Protein AF-A0A1C6ERC4-F1 (afdb_monomer_lite)

Structure (mmCIF, N/CA/C/O backbone):
data_AF-A0A1C6ERC4-F1
#
_entry.id   AF-A0A1C6ERC4-F1
#
loop_
_atom_site.group_PDB
_atom_site.id
_atom_site.type_symbol
_atom_site.label_atom_id
_atom_site.label_alt_id
_atom_site.label_comp_id
_atom_site.label_asym_id
_atom_site.label_entity_id
_atom_site.label_seq_id
_atom_site.pdbx_PDB_ins_code
_atom_site.Cartn_x
_atom_site.Cartn_y
_atom_site.Cartn_z
_atom_site.occupancy
_atom_site.B_iso_or_equiv
_atom_site.auth_seq_id
_atom_site.auth_comp_id
_atom_site.auth_asym_id
_atom_site.auth_atom_id
_atom_site.pdbx_PDB_model_num
ATOM 1 N N . MET A 1 1 ? 12.318 3.180 14.195 1.00 40.53 1 MET A N 1
ATOM 2 C CA . MET A 1 1 ? 12.200 2.202 13.093 1.00 40.53 1 MET A CA 1
ATOM 3 C C . MET A 1 1 ? 12.052 2.981 11.798 1.00 40.53 1 MET A C 1
ATOM 5 O O . MET A 1 1 ? 11.364 3.997 11.822 1.00 40.53 1 MET A O 1
ATOM 9 N N . ALA A 1 2 ? 12.733 2.581 10.721 1.00 49.72 2 ALA A N 1
ATOM 10 C CA . ALA A 1 2 ? 12.478 3.162 9.402 1.00 49.72 2 ALA A CA 1
ATOM 11 C C . ALA A 1 2 ? 11.010 2.897 9.024 1.00 49.72 2 ALA A C 1
ATOM 13 O O . ALA A 1 2 ? 10.481 1.831 9.334 1.00 49.72 2 ALA A O 1
ATOM 14 N N . LEU A 1 3 ? 10.330 3.888 8.450 1.00 65.62 3 LEU A N 1
ATOM 15 C CA . LEU A 1 3 ? 8.919 3.767 8.087 1.00 65.62 3 LEU A CA 1
ATOM 16 C C . LEU A 1 3 ? 8.793 2.867 6.856 1.00 65.62 3 LEU A C 1
ATOM 18 O O . LEU A 1 3 ? 9.150 3.284 5.756 1.00 65.62 3 LEU A O 1
ATOM 22 N N . SER A 1 4 ? 8.265 1.659 7.052 1.00 82.62 4 SER A N 1
ATOM 23 C CA . SER A 1 4 ? 7.979 0.719 5.971 1.00 82.62 4 SER A CA 1
ATOM 24 C C . SER A 1 4 ? 6.956 1.301 5.005 1.00 82.62 4 SER A C 1
ATOM 26 O O . SER A 1 4 ? 5.826 1.602 5.397 1.00 82.62 4 SER A O 1
ATOM 28 N N . GLN A 1 5 ? 7.353 1.473 3.745 1.00 87.50 5 GLN A N 1
ATOM 29 C CA . GLN A 1 5 ? 6.527 2.100 2.717 1.00 87.50 5 GLN A CA 1
ATOM 30 C C . GLN A 1 5 ? 6.757 1.466 1.345 1.00 87.50 5 GLN A C 1
ATOM 32 O O . GLN A 1 5 ? 7.893 1.252 0.926 1.00 87.50 5 GLN A O 1
ATOM 37 N N . ILE A 1 6 ? 5.662 1.224 0.618 1.00 91.62 6 ILE A N 1
ATOM 38 C CA . ILE A 1 6 ? 5.697 0.818 -0.789 1.00 91.62 6 ILE A CA 1
ATOM 39 C C . ILE A 1 6 ? 5.132 1.920 -1.680 1.00 91.62 6 ILE A C 1
ATOM 41 O O . ILE A 1 6 ? 4.037 2.443 -1.449 1.00 91.62 6 ILE A O 1
ATOM 45 N N . ILE A 1 7 ? 5.840 2.228 -2.764 1.00 90.94 7 ILE A N 1
ATOM 46 C CA . ILE A 1 7 ? 5.325 3.096 -3.821 1.00 90.94 7 ILE A CA 1
ATOM 47 C C . ILE A 1 7 ? 4.919 2.243 -5.012 1.00 90.94 7 ILE A C 1
ATOM 49 O O . ILE A 1 7 ? 5.745 1.588 -5.639 1.00 90.94 7 ILE A O 1
ATOM 53 N N . VAL A 1 8 ? 3.626 2.298 -5.344 1.00 89.19 8 VAL A N 1
ATOM 54 C CA . VAL A 1 8 ? 3.080 1.728 -6.582 1.00 89.19 8 VAL A CA 1
ATOM 55 C C . VAL A 1 8 ? 2.473 2.831 -7.424 1.00 89.19 8 VAL A C 1
ATOM 57 O O . VAL A 1 8 ? 1.472 3.452 -7.039 1.00 89.19 8 VAL A O 1
ATOM 60 N N . THR A 1 9 ? 3.076 3.045 -8.589 1.00 88.94 9 THR A N 1
ATOM 61 C CA . THR A 1 9 ? 2.581 3.960 -9.622 1.00 88.94 9 THR A CA 1
ATOM 62 C C . THR A 1 9 ? 2.183 3.161 -10.848 1.00 88.94 9 THR A C 1
ATOM 64 O O . THR A 1 9 ? 2.682 2.061 -11.074 1.00 88.94 9 THR A O 1
ATOM 67 N N . SER A 1 10 ? 1.207 3.644 -11.609 1.00 87.50 10 SER A N 1
ATOM 68 C CA . SER A 1 10 ? 0.725 2.935 -12.794 1.00 87.50 10 SER A CA 1
ATOM 69 C C . SER A 1 10 ? 0.379 3.934 -13.877 1.00 87.50 10 SER A C 1
ATOM 71 O O . SER A 1 10 ? -0.290 4.934 -13.614 1.00 87.50 10 SER A O 1
ATOM 73 N N . ARG A 1 11 ? 0.837 3.660 -15.095 1.00 85.25 11 ARG A N 1
ATOM 74 C CA . ARG A 1 11 ? 0.620 4.516 -16.258 1.00 85.25 11 ARG A CA 1
ATOM 75 C C . ARG A 1 11 ? 0.100 3.703 -17.429 1.00 85.25 11 ARG A C 1
ATOM 77 O O . ARG A 1 11 ? 0.479 2.550 -17.629 1.00 85.25 11 ARG A O 1
ATOM 84 N N . TYR A 1 12 ? -0.732 4.353 -18.225 1.00 82.50 12 TYR A N 1
ATOM 85 C CA . TYR A 1 12 ? -1.156 3.834 -19.512 1.00 82.50 12 TYR A CA 1
ATOM 86 C C . TYR A 1 12 ? -0.115 4.194 -20.575 1.00 82.50 12 TYR A C 1
ATOM 88 O O . TYR A 1 12 ? 0.100 5.380 -20.847 1.00 82.50 12 TYR A O 1
ATOM 96 N N . LEU A 1 13 ? 0.503 3.192 -21.203 1.00 72.00 13 LEU A N 1
ATOM 97 C CA . LEU A 1 13 ? 1.429 3.422 -22.307 1.00 72.00 13 LEU A CA 1
ATOM 98 C C . LEU A 1 13 ? 0.615 3.764 -23.555 1.00 72.00 13 LEU A C 1
ATOM 100 O O . LEU A 1 13 ? 0.039 2.881 -24.183 1.00 72.00 13 LEU A O 1
ATOM 104 N N . LYS A 1 14 ? 0.545 5.037 -23.954 1.00 64.94 14 LYS A N 1
ATOM 105 C CA . LYS A 1 14 ? -0.172 5.431 -25.182 1.00 64.94 14 LYS A CA 1
ATOM 106 C C . LYS A 1 14 ? 0.508 4.838 -26.421 1.00 64.94 14 LYS A C 1
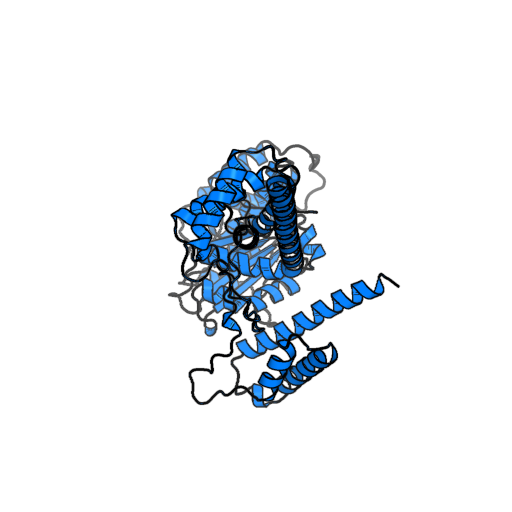ATOM 108 O O . LYS A 1 14 ? 1.734 4.799 -26.497 1.00 64.94 14 LYS A O 1
ATOM 113 N N . SER A 1 15 ? -0.275 4.403 -27.410 1.00 56.56 15 SER A N 1
ATOM 114 C CA . SER A 1 15 ? 0.251 4.126 -28.751 1.00 56.56 15 SER A CA 1
ATOM 115 C C . SER A 1 15 ? 0.823 5.434 -29.314 1.00 56.56 15 SER A C 1
ATOM 117 O O . SER A 1 15 ? 0.194 6.489 -29.195 1.00 56.56 15 SER A O 1
ATOM 119 N N . GLY A 1 16 ? 2.055 5.404 -29.823 1.00 51.78 16 GLY A N 1
ATOM 120 C CA . GLY A 1 16 ? 2.849 6.612 -30.059 1.00 51.78 16 GLY A CA 1
ATOM 121 C C . GLY A 1 16 ? 2.166 7.640 -30.972 1.00 51.78 16 GLY A C 1
ATOM 122 O O . GLY A 1 16 ? 1.783 7.319 -32.087 1.00 51.78 16 GLY A O 1
ATOM 123 N N . ASN A 1 17 ? 2.088 8.900 -30.525 1.00 45.19 17 ASN A N 1
ATOM 124 C CA . ASN A 1 17 ? 1.765 10.052 -31.376 1.00 45.19 17 ASN A CA 1
ATOM 125 C C . ASN A 1 17 ? 2.976 11.002 -31.473 1.00 45.19 17 ASN A C 1
ATOM 127 O O . ASN A 1 17 ? 3.670 11.274 -30.485 1.00 45.19 17 ASN A O 1
ATOM 131 N N . GLN A 1 18 ? 3.214 11.539 -32.676 1.00 46.94 18 GLN A N 1
ATOM 132 C CA . GLN A 1 18 ? 4.361 12.385 -33.065 1.00 46.94 18 GLN A CA 1
ATOM 133 C C . GLN A 1 18 ? 4.419 13.789 -32.408 1.00 46.94 18 GLN A C 1
ATOM 135 O O . GLN A 1 18 ? 5.351 14.548 -32.672 1.00 46.94 18 GLN A O 1
ATOM 140 N N . LYS A 1 19 ? 3.459 14.164 -31.552 1.00 44.25 19 LYS A N 1
ATOM 141 C CA . LYS A 1 19 ? 3.181 15.567 -31.175 1.00 44.25 19 LYS A CA 1
ATOM 142 C C . LYS A 1 19 ? 4.082 16.230 -30.104 1.00 44.25 19 LYS A C 1
ATOM 144 O O . LYS A 1 19 ? 3.753 17.329 -29.680 1.00 44.25 19 LYS A O 1
ATOM 149 N N . SER A 1 20 ? 5.228 15.670 -29.695 1.00 46.47 20 SER A N 1
ATOM 150 C CA . SER A 1 20 ? 6.146 16.371 -28.755 1.00 46.47 20 SER A CA 1
ATOM 151 C C . SER A 1 20 ? 7.647 16.263 -29.077 1.00 46.47 20 SER A C 1
ATOM 153 O O . SER A 1 20 ? 8.486 16.195 -28.181 1.00 46.47 20 SER A O 1
ATOM 155 N N . LYS A 1 21 ? 8.021 16.301 -30.365 1.00 45.28 21 LYS A N 1
ATOM 156 C CA . LYS A 1 21 ? 9.417 16.156 -30.843 1.00 45.28 21 LYS A CA 1
ATOM 157 C C . LYS A 1 21 ? 10.467 17.041 -30.139 1.00 45.28 21 LYS A C 1
ATOM 159 O O . LYS A 1 21 ? 11.572 16.562 -29.903 1.00 45.28 21 LYS A O 1
ATOM 164 N N . ASN A 1 22 ? 10.149 18.290 -29.788 1.00 43.81 22 ASN A N 1
ATOM 165 C CA . ASN A 1 22 ? 11.161 19.230 -29.278 1.00 43.81 22 ASN A CA 1
ATOM 166 C C . ASN A 1 22 ? 11.486 19.047 -27.782 1.00 43.81 22 ASN A C 1
ATOM 168 O O . ASN A 1 22 ? 12.661 19.088 -27.432 1.00 43.81 22 ASN A O 1
ATOM 172 N N . LYS A 1 23 ? 10.498 18.745 -26.920 1.00 47.44 23 LYS A N 1
ATOM 173 C CA . LYS A 1 23 ? 10.743 18.408 -25.498 1.00 47.44 23 LYS A CA 1
ATOM 174 C C . LYS A 1 23 ? 11.455 17.057 -25.338 1.00 47.44 23 LYS A C 1
ATOM 176 O O . LYS A 1 23 ? 12.375 16.932 -24.537 1.00 47.44 23 LYS A O 1
ATOM 181 N N . ARG A 1 24 ? 11.101 16.069 -26.175 1.00 52.50 24 ARG A N 1
ATOM 182 C CA . ARG A 1 24 ? 11.734 14.735 -26.194 1.00 52.50 24 ARG A CA 1
ATOM 183 C C . ARG A 1 24 ? 13.248 14.805 -26.415 1.00 52.50 24 ARG A C 1
ATOM 185 O O . ARG A 1 24 ? 13.990 14.105 -25.742 1.00 52.50 24 ARG A O 1
ATOM 192 N N . ARG A 1 25 ? 13.724 15.699 -27.292 1.00 48.50 25 ARG A N 1
ATOM 193 C CA . ARG A 1 25 ? 15.148 15.796 -27.660 1.00 48.50 25 ARG A CA 1
ATOM 194 C C . ARG A 1 25 ? 16.067 16.145 -26.483 1.00 48.50 25 ARG A C 1
ATOM 196 O O . ARG A 1 25 ? 17.196 15.663 -26.461 1.00 48.50 25 ARG A O 1
ATOM 203 N N . ASN A 1 26 ? 15.608 16.947 -25.521 1.00 51.34 26 ASN A N 1
ATOM 204 C CA . ASN A 1 26 ? 16.422 17.343 -24.366 1.00 51.34 26 ASN A CA 1
ATOM 205 C C . ASN A 1 26 ? 16.547 16.203 -23.344 1.00 51.34 26 ASN A C 1
ATOM 207 O O . ASN A 1 26 ? 17.654 15.902 -22.905 1.00 51.34 26 ASN A O 1
ATOM 211 N N . TYR A 1 27 ? 15.454 15.493 -23.053 1.00 53.28 27 TYR A N 1
ATOM 212 C CA . TYR A 1 27 ? 15.489 14.329 -22.163 1.00 53.28 27 TYR A CA 1
ATOM 213 C C . TYR A 1 27 ? 16.206 13.130 -22.798 1.00 53.28 27 TYR A C 1
ATOM 215 O O . TYR A 1 27 ? 16.989 12.469 -22.128 1.00 53.28 27 TYR A O 1
ATOM 223 N N . THR A 1 28 ? 16.038 12.890 -24.106 1.00 49.28 28 THR A N 1
ATOM 224 C CA . THR A 1 28 ? 16.801 11.856 -24.832 1.00 49.28 28 THR A CA 1
ATOM 225 C C . THR A 1 28 ? 18.305 12.142 -24.825 1.00 49.28 28 THR A C 1
ATOM 227 O O . THR A 1 28 ? 19.094 11.214 -24.679 1.00 49.28 28 THR A O 1
ATOM 230 N N . LYS A 1 29 ? 18.726 13.412 -24.930 1.00 53.25 29 LYS A N 1
ATOM 231 C CA . LYS A 1 29 ? 20.138 13.791 -24.754 1.00 53.25 29 LYS A CA 1
ATOM 232 C C . LYS A 1 29 ? 20.630 13.505 -23.335 1.00 53.25 29 LYS A C 1
ATOM 234 O O . LYS A 1 29 ? 21.731 12.993 -23.189 1.00 53.25 29 LYS A O 1
ATOM 239 N N . TYR A 1 30 ? 19.828 13.803 -22.313 1.00 52.97 30 TYR A N 1
ATOM 240 C CA . TYR A 1 30 ? 20.182 13.511 -20.923 1.00 52.97 30 TYR A CA 1
ATOM 241 C C . TYR A 1 30 ? 20.353 12.000 -20.678 1.00 52.97 30 TYR A C 1
ATOM 243 O O . TYR A 1 30 ? 21.341 11.593 -20.073 1.00 52.97 30 TYR A O 1
ATOM 251 N N . ILE A 1 31 ? 19.447 11.173 -21.220 1.00 52.25 31 ILE A N 1
ATOM 252 C CA . ILE A 1 31 ? 19.540 9.702 -21.192 1.00 52.25 31 ILE A CA 1
ATOM 253 C C . ILE A 1 31 ? 20.845 9.230 -21.849 1.00 52.25 31 ILE A C 1
ATOM 255 O O . ILE A 1 31 ? 21.635 8.551 -21.203 1.00 52.25 31 ILE A O 1
ATOM 259 N N . ALA A 1 32 ? 21.113 9.657 -23.088 1.00 42.38 32 ALA A N 1
ATOM 260 C CA . ALA A 1 32 ? 22.295 9.229 -23.839 1.00 42.38 32 ALA A CA 1
ATOM 261 C C . ALA A 1 32 ? 23.616 9.652 -23.170 1.00 42.38 32 ALA A C 1
ATOM 263 O O . ALA A 1 32 ? 24.573 8.884 -23.146 1.00 42.38 32 ALA A O 1
ATOM 264 N N . ILE A 1 33 ? 23.672 10.858 -22.590 1.00 48.66 33 ILE A N 1
ATOM 265 C CA . ILE A 1 33 ? 24.866 11.350 -21.889 1.00 48.66 33 ILE A CA 1
ATOM 266 C C . ILE A 1 33 ? 25.091 10.557 -20.594 1.00 48.66 33 ILE A C 1
ATOM 268 O O . ILE A 1 33 ? 26.224 10.177 -20.326 1.00 48.66 33 ILE A O 1
ATOM 272 N N . ARG A 1 34 ? 24.047 10.234 -19.815 1.00 52.19 34 ARG A N 1
ATOM 273 C CA . ARG A 1 34 ? 24.204 9.424 -18.591 1.00 52.19 34 ARG A CA 1
ATOM 274 C C . ARG A 1 34 ? 24.546 7.955 -18.892 1.00 52.19 34 ARG A C 1
ATOM 276 O O . ARG A 1 34 ? 25.248 7.342 -18.102 1.00 52.19 34 ARG A O 1
ATOM 283 N N . GLU A 1 35 ? 24.072 7.404 -20.013 1.00 47.16 35 GLU A N 1
ATOM 284 C CA . GLU A 1 35 ? 24.353 6.024 -20.456 1.00 47.16 35 GLU A CA 1
ATOM 285 C C . GLU A 1 35 ? 25.811 5.813 -20.897 1.00 47.16 35 GLU A C 1
ATOM 287 O O . GLU A 1 35 ? 26.367 4.745 -20.661 1.00 47.16 35 GLU A O 1
ATOM 292 N N . THR A 1 36 ? 26.436 6.815 -21.532 1.00 34.06 36 THR A N 1
ATOM 293 C CA . THR A 1 36 ? 27.816 6.706 -22.060 1.00 34.06 36 THR A CA 1
ATOM 294 C C . THR A 1 36 ? 28.896 7.250 -21.134 1.00 34.06 36 THR A C 1
ATOM 296 O O . THR A 1 36 ? 30.084 7.038 -21.374 1.00 34.06 36 THR A O 1
ATOM 299 N N . VAL A 1 37 ? 28.510 7.993 -20.100 1.00 35.62 37 VAL A N 1
ATOM 300 C CA . VAL A 1 37 ? 29.460 8.517 -19.126 1.00 35.62 37 VAL A CA 1
ATOM 301 C C . VAL A 1 37 ? 29.617 7.450 -18.047 1.00 35.62 37 VAL A C 1
ATOM 303 O O . VAL A 1 37 ? 28.886 7.441 -17.059 1.00 35.62 37 VAL A O 1
ATOM 306 N N . GLU A 1 38 ? 30.620 6.572 -18.209 1.00 34.75 38 GLU A N 1
ATOM 307 C CA . GLU A 1 38 ? 31.396 6.137 -17.041 1.00 34.75 38 GLU A CA 1
ATOM 308 C C . GLU A 1 38 ? 31.606 7.392 -16.202 1.00 34.75 38 GLU A C 1
ATOM 310 O O . GLU A 1 38 ? 32.084 8.393 -16.745 1.00 34.75 38 GLU A O 1
ATOM 315 N N . MET A 1 39 ? 31.149 7.388 -14.947 1.00 39.66 39 MET A N 1
ATOM 316 C CA . MET A 1 39 ? 31.276 8.540 -14.062 1.00 39.66 39 MET A CA 1
ATOM 317 C C . MET A 1 39 ? 32.760 8.880 -13.941 1.00 39.66 39 MET A C 1
ATOM 319 O O . MET A 1 39 ? 33.460 8.340 -13.092 1.00 39.66 39 MET A O 1
ATOM 323 N N . ARG A 1 40 ? 33.257 9.739 -14.835 1.00 35.59 40 ARG A N 1
ATOM 324 C CA . ARG A 1 40 ? 34.638 10.191 -14.819 1.00 35.59 40 ARG A CA 1
ATOM 325 C C . ARG A 1 40 ? 34.848 10.832 -13.458 1.00 35.59 40 ARG A C 1
ATOM 327 O O . ARG A 1 40 ? 34.089 11.728 -13.088 1.00 35.59 40 ARG A O 1
ATOM 334 N N . GLU A 1 41 ? 35.912 10.437 -12.769 1.00 39.97 41 GLU A N 1
ATOM 335 C CA . GLU A 1 41 ? 36.402 11.014 -11.504 1.00 39.97 41 GLU A CA 1
ATOM 336 C C . GLU A 1 41 ? 36.724 12.529 -11.587 1.00 39.97 41 GLU A C 1
ATOM 338 O O . GLU A 1 41 ? 37.307 13.108 -10.680 1.00 39.97 41 GLU A O 1
ATOM 343 N N . GLN A 1 42 ? 36.355 13.203 -12.680 1.00 38.62 42 GLN A N 1
ATOM 344 C CA . GLN A 1 42 ? 36.683 14.590 -12.993 1.00 38.62 42 GLN A CA 1
ATOM 345 C C . GLN A 1 42 ? 35.599 15.605 -12.594 1.00 38.62 42 GLN A C 1
ATOM 347 O O . GLN A 1 42 ? 35.806 16.799 -12.796 1.00 38.62 42 GLN A O 1
ATOM 352 N N . ASN A 1 43 ? 34.472 15.183 -12.006 1.00 48.31 43 ASN A N 1
ATOM 353 C CA . ASN A 1 43 ? 33.544 16.120 -11.365 1.00 48.31 43 ASN A CA 1
ATOM 354 C C . ASN A 1 43 ? 33.923 16.294 -9.889 1.00 48.31 43 ASN A C 1
ATOM 356 O O . ASN A 1 43 ? 33.560 15.487 -9.043 1.00 48.31 43 ASN A O 1
ATOM 360 N N . THR A 1 44 ? 34.614 17.392 -9.584 1.00 54.12 44 THR A N 1
ATOM 361 C CA . THR A 1 44 ? 35.029 17.857 -8.244 1.00 54.12 44 THR A CA 1
ATOM 362 C C . THR A 1 44 ? 33.876 18.292 -7.328 1.00 54.12 44 THR A C 1
ATOM 364 O O . THR A 1 44 ? 34.106 18.882 -6.273 1.00 54.12 44 THR A O 1
ATOM 367 N N . ILE A 1 45 ? 32.626 18.042 -7.719 1.00 62.97 45 ILE A N 1
ATOM 368 C CA . ILE A 1 45 ? 31.456 18.413 -6.928 1.00 62.97 45 ILE A CA 1
ATOM 369 C C . ILE A 1 45 ? 31.171 17.271 -5.956 1.00 62.97 45 ILE A C 1
ATOM 371 O O . ILE A 1 45 ? 30.766 16.187 -6.375 1.00 62.97 45 ILE A O 1
ATOM 375 N N . ASP A 1 46 ? 31.370 17.529 -4.663 1.00 75.50 46 ASP A N 1
ATOM 376 C CA . ASP A 1 46 ? 30.935 16.621 -3.601 1.00 75.50 46 ASP A CA 1
ATOM 377 C C . ASP A 1 46 ? 29.435 16.326 -3.761 1.00 75.50 46 ASP A C 1
ATOM 379 O O . ASP A 1 46 ? 28.611 17.236 -3.878 1.00 75.50 46 ASP A O 1
ATOM 383 N N . ARG A 1 47 ? 29.081 15.040 -3.786 1.00 76.62 47 ARG A N 1
ATOM 384 C CA . ARG A 1 47 ? 27.705 14.554 -3.944 1.00 76.62 47 ARG A CA 1
ATOM 385 C C . ARG A 1 47 ? 26.782 14.995 -2.814 1.00 76.62 47 ARG A C 1
ATOM 387 O O . ARG A 1 47 ? 25.577 15.113 -3.038 1.00 76.62 47 ARG A O 1
ATOM 394 N N . ASN A 1 48 ? 27.359 15.284 -1.649 1.00 80.94 48 ASN A N 1
ATOM 395 C CA . ASN A 1 48 ? 26.658 15.793 -0.478 1.00 80.94 48 ASN A CA 1
ATOM 396 C C . ASN A 1 48 ? 26.456 17.314 -0.505 1.00 80.94 48 ASN A C 1
ATOM 398 O O . ASN A 1 48 ? 25.725 17.839 0.333 1.00 80.94 48 ASN A O 1
ATOM 402 N N . ASN A 1 49 ? 27.053 18.035 -1.463 1.00 86.31 49 ASN A N 1
ATOM 403 C CA . ASN A 1 49 ? 26.758 19.454 -1.643 1.00 86.31 49 ASN A CA 1
ATOM 404 C C . ASN A 1 49 ? 25.311 19.665 -2.094 1.00 86.31 49 ASN A C 1
ATOM 406 O O . ASN A 1 49 ? 24.671 18.777 -2.661 1.00 86.31 49 ASN A O 1
ATOM 410 N N . ASN A 1 50 ? 24.826 20.892 -1.901 1.00 89.06 50 ASN A N 1
ATOM 411 C CA . ASN A 1 50 ? 23.534 21.331 -2.415 1.00 89.06 50 ASN A CA 1
ATOM 412 C C . ASN A 1 50 ? 23.429 21.113 -3.932 1.00 89.06 50 ASN A C 1
ATOM 414 O O . ASN A 1 50 ? 24.380 21.360 -4.679 1.00 89.06 50 ASN A O 1
ATOM 418 N N . ALA A 1 51 ? 22.246 20.697 -4.380 1.00 88.56 51 ALA A N 1
ATOM 419 C CA . ALA A 1 51 ? 21.927 20.486 -5.782 1.00 88.56 51 ALA A CA 1
ATOM 420 C C . ALA A 1 51 ? 22.262 21.726 -6.616 1.00 88.56 51 ALA A C 1
ATOM 422 O O . ALA A 1 51 ? 21.915 22.853 -6.256 1.00 88.56 51 ALA A O 1
ATOM 423 N N . THR A 1 52 ? 22.915 21.501 -7.754 1.00 88.31 52 THR A N 1
ATOM 424 C CA . THR A 1 52 ? 23.345 22.574 -8.657 1.00 88.31 52 THR A CA 1
ATOM 425 C C . THR A 1 52 ? 22.147 23.326 -9.242 1.00 88.31 52 THR A C 1
ATOM 427 O O . THR A 1 52 ? 21.066 22.756 -9.405 1.00 88.31 52 THR A O 1
ATOM 430 N N . GLN A 1 53 ? 22.342 24.588 -9.639 1.00 86.06 53 GLN A N 1
ATOM 431 C CA . GLN A 1 53 ? 21.289 25.391 -10.275 1.00 86.06 53 GLN A CA 1
ATOM 432 C C . GLN A 1 53 ? 20.678 24.677 -11.496 1.00 86.06 53 GLN A C 1
ATOM 434 O O . GLN A 1 53 ? 19.460 24.581 -11.609 1.00 86.06 53 GLN A O 1
ATOM 439 N N . ASN A 1 54 ? 21.514 24.068 -12.344 1.00 83.50 54 ASN A N 1
ATOM 440 C CA . ASN A 1 54 ? 21.058 23.307 -13.512 1.00 83.50 54 ASN A CA 1
ATOM 441 C C . ASN A 1 54 ? 20.171 22.107 -13.132 1.00 83.50 54 ASN A C 1
ATOM 443 O O . ASN A 1 54 ? 19.207 21.805 -13.833 1.00 83.50 54 ASN A O 1
ATOM 447 N N . GLN A 1 55 ? 20.486 21.405 -12.035 1.00 86.12 55 GLN A N 1
ATOM 448 C CA . GLN A 1 55 ? 19.646 20.309 -11.542 1.00 86.12 55 GLN A CA 1
ATOM 449 C C . GLN A 1 55 ? 18.305 20.826 -11.021 1.00 86.12 55 GLN A C 1
ATOM 451 O O . GLN A 1 55 ? 17.282 20.201 -11.283 1.00 86.12 55 GLN A O 1
ATOM 456 N N . GLN A 1 56 ? 18.294 21.957 -10.313 1.00 88.25 56 GLN A N 1
ATOM 457 C CA . GLN A 1 56 ? 17.063 22.558 -9.793 1.00 88.25 56 GLN A CA 1
ATOM 458 C C . GLN A 1 56 ? 16.146 23.051 -10.922 1.00 88.25 56 GLN A C 1
ATOM 460 O O . GLN A 1 56 ? 14.947 22.779 -10.892 1.00 88.25 56 GLN A O 1
ATOM 465 N N . GLU A 1 57 ? 16.703 23.708 -11.943 1.00 85.69 57 GLU A N 1
ATOM 466 C CA . GLU A 1 57 ? 15.965 24.134 -13.139 1.00 85.69 57 GLU A CA 1
ATOM 467 C C . GLU A 1 57 ? 15.375 22.927 -13.884 1.00 85.69 57 GLU A C 1
ATOM 469 O O . GLU A 1 57 ? 14.172 22.885 -14.146 1.00 85.69 57 GLU A O 1
ATOM 474 N N . LEU A 1 58 ? 16.185 21.888 -14.128 1.00 83.31 58 LEU A N 1
ATOM 475 C CA . LEU A 1 58 ? 15.719 20.659 -14.775 1.00 83.31 58 LEU A CA 1
ATOM 476 C C . LEU A 1 58 ? 14.640 19.938 -13.953 1.00 83.31 58 LEU A C 1
ATOM 478 O O . LEU A 1 58 ? 13.671 19.432 -14.518 1.00 83.31 58 LEU A O 1
ATOM 482 N N . LEU A 1 59 ? 14.785 19.886 -12.627 1.00 90.06 59 LEU A N 1
ATOM 483 C CA . LEU A 1 59 ? 13.774 19.313 -11.741 1.00 90.06 59 LEU A CA 1
ATOM 484 C C . LEU A 1 59 ? 12.471 20.107 -11.775 1.00 90.06 59 LEU A C 1
ATOM 486 O O . LEU A 1 59 ? 11.407 19.495 -11.795 1.00 90.06 59 LEU A O 1
ATOM 490 N N . SER A 1 60 ? 12.532 21.437 -11.813 1.00 90.31 60 SER A N 1
ATOM 491 C CA . SER A 1 60 ? 11.344 22.285 -11.942 1.00 90.31 60 SER A CA 1
ATOM 492 C C . SER A 1 60 ? 10.559 21.946 -13.215 1.00 90.31 60 SER A C 1
ATOM 494 O O . SER A 1 60 ? 9.357 21.668 -13.153 1.00 90.31 60 SER A O 1
ATOM 496 N N . ASP A 1 61 ? 11.255 21.850 -14.352 1.00 83.75 61 ASP A N 1
ATOM 497 C CA . ASP A 1 61 ? 10.657 21.469 -15.635 1.00 83.75 61 ASP A CA 1
ATOM 498 C C . ASP A 1 61 ? 10.063 20.053 -15.592 1.00 83.75 61 ASP A C 1
ATOM 500 O O . ASP A 1 61 ? 8.923 19.828 -16.006 1.00 83.75 61 ASP A O 1
ATOM 504 N N . LEU A 1 62 ? 10.816 19.089 -15.055 1.00 86.69 62 LEU A N 1
ATOM 505 C CA . LEU A 1 62 ? 10.394 17.691 -14.956 1.00 86.69 62 LEU A CA 1
ATOM 506 C C . LEU A 1 62 ? 9.193 17.498 -14.025 1.00 86.69 62 LEU A C 1
ATOM 508 O O . LEU A 1 62 ? 8.287 16.739 -14.356 1.00 86.69 62 LEU A O 1
ATOM 512 N N . LEU A 1 63 ? 9.154 18.174 -12.878 1.00 92.12 63 LEU A N 1
ATOM 513 C CA . LEU A 1 63 ? 8.041 18.091 -11.928 1.00 92.12 63 LEU A CA 1
ATOM 514 C C . LEU A 1 63 ? 6.787 18.812 -12.438 1.00 92.12 63 LEU A C 1
ATOM 516 O O . LEU A 1 63 ? 5.678 18.466 -12.022 1.00 92.12 63 LEU A O 1
ATOM 520 N N . SER A 1 64 ? 6.953 19.795 -13.326 1.00 87.25 64 SER A N 1
ATOM 521 C CA . SER A 1 64 ? 5.855 20.436 -14.053 1.00 87.25 64 SER A CA 1
ATOM 522 C C . SER A 1 64 ? 5.267 19.495 -15.109 1.00 87.25 64 SER A C 1
ATOM 524 O O . SER A 1 64 ? 4.054 19.283 -15.150 1.00 87.25 64 SER A O 1
ATOM 526 N N . ASP A 1 65 ? 6.125 18.861 -15.913 1.00 81.19 65 ASP A N 1
ATOM 527 C CA . ASP A 1 65 ? 5.700 17.935 -16.968 1.00 81.19 65 ASP A CA 1
ATOM 528 C C . ASP A 1 65 ? 5.189 16.588 -16.408 1.00 81.19 65 ASP A C 1
ATOM 530 O O . ASP A 1 65 ? 4.305 15.962 -17.003 1.00 81.19 65 ASP A O 1
ATOM 534 N N . PHE A 1 66 ? 5.696 16.154 -15.248 1.00 86.62 66 PHE A N 1
ATOM 535 C CA . PHE A 1 66 ? 5.377 14.874 -14.605 1.00 86.62 66 PHE A CA 1
ATOM 536 C C . PHE A 1 66 ? 5.010 15.046 -13.120 1.00 86.62 66 PHE A C 1
ATOM 538 O O . PHE A 1 66 ? 5.743 14.596 -12.238 1.00 86.62 66 PHE A O 1
ATOM 545 N N . PRO A 1 67 ? 3.842 15.630 -12.796 1.00 89.38 67 PRO A N 1
ATOM 546 C CA . PRO A 1 67 ? 3.468 15.943 -11.414 1.00 89.38 67 PRO A CA 1
ATOM 547 C C . PRO A 1 67 ? 3.349 14.716 -10.492 1.00 89.38 67 PRO A C 1
ATOM 549 O O . PRO A 1 67 ? 3.543 14.845 -9.284 1.00 89.38 67 PRO A O 1
ATOM 552 N N . GLU A 1 68 ? 3.089 13.518 -11.034 1.00 87.31 68 GLU A N 1
ATOM 553 C CA . GLU A 1 68 ? 3.074 12.262 -10.259 1.00 87.31 68 GLU A CA 1
ATOM 554 C C . GLU A 1 68 ? 4.441 11.919 -9.645 1.00 87.31 68 GLU A C 1
ATOM 556 O O . GLU A 1 68 ? 4.494 11.163 -8.677 1.00 87.31 68 GLU A O 1
ATOM 561 N N . ALA A 1 69 ? 5.538 12.497 -10.148 1.00 91.06 69 ALA A N 1
ATOM 562 C CA . ALA A 1 69 ? 6.872 12.327 -9.579 1.00 91.06 69 ALA A CA 1
ATOM 563 C C . ALA A 1 69 ? 6.994 12.814 -8.134 1.00 91.06 69 ALA A C 1
ATOM 565 O O . ALA A 1 69 ? 7.837 12.326 -7.388 1.00 91.06 69 ALA A O 1
ATOM 566 N N . LYS A 1 70 ? 6.096 13.704 -7.696 1.00 92.06 70 LYS A N 1
ATOM 567 C CA . LYS A 1 70 ? 6.014 14.140 -6.295 1.00 92.06 70 LYS A CA 1
ATOM 568 C C . LYS A 1 70 ? 5.631 13.018 -5.327 1.00 92.06 70 LYS A C 1
ATOM 570 O O . LYS A 1 70 ? 5.670 13.227 -4.123 1.00 92.06 70 LYS A O 1
ATOM 575 N N . ARG A 1 71 ? 5.227 11.854 -5.848 1.00 89.44 71 ARG A N 1
ATOM 576 C CA . ARG A 1 71 ? 4.879 10.663 -5.065 1.00 89.44 71 ARG A CA 1
ATOM 577 C C . ARG A 1 71 ? 6.012 9.642 -4.966 1.00 89.44 71 ARG A C 1
ATOM 579 O O . ARG A 1 71 ? 5.791 8.530 -4.499 1.00 89.44 71 ARG A O 1
ATOM 586 N N . TYR A 1 72 ? 7.179 9.947 -5.523 1.00 92.75 72 TYR A N 1
ATOM 587 C CA . TYR A 1 72 ? 8.311 9.026 -5.552 1.00 92.75 72 TYR A CA 1
ATOM 588 C C . TYR A 1 72 ? 9.108 9.141 -4.248 1.00 92.75 72 TYR A C 1
ATOM 590 O O . TYR A 1 72 ? 9.114 10.208 -3.633 1.00 92.75 72 TYR A O 1
ATOM 598 N N . LEU A 1 73 ? 9.786 8.067 -3.838 1.00 91.88 73 LEU A N 1
ATOM 599 C CA . LEU A 1 73 ? 10.649 8.097 -2.650 1.00 91.88 73 LEU A CA 1
ATOM 600 C C . LEU A 1 73 ? 11.829 9.053 -2.876 1.00 91.88 73 LEU A C 1
ATOM 602 O O . LEU A 1 73 ? 12.177 9.841 -2.006 1.00 91.88 73 LEU A O 1
ATOM 606 N N . GLU A 1 74 ? 12.338 9.096 -4.106 1.00 93.88 74 GLU A N 1
ATOM 607 C CA . GLU A 1 74 ? 13.389 10.006 -4.555 1.00 93.88 74 GLU A CA 1
ATOM 608 C C . GLU A 1 74 ? 12.988 11.485 -4.410 1.00 93.88 74 GLU A C 1
ATOM 610 O O . GLU A 1 74 ? 13.839 12.347 -4.193 1.00 93.88 74 GLU A O 1
ATOM 615 N N . TYR A 1 75 ? 11.691 11.803 -4.519 1.00 94.44 75 TYR A N 1
ATOM 616 C CA . TYR A 1 75 ? 11.208 13.170 -4.311 1.00 94.44 75 TYR A CA 1
ATOM 617 C C . TYR A 1 75 ? 11.190 13.540 -2.831 1.00 94.44 75 TYR A C 1
ATOM 619 O O . TYR A 1 75 ? 11.539 14.668 -2.485 1.00 94.44 75 TYR A O 1
ATOM 627 N N . GLU A 1 76 ? 10.809 12.603 -1.961 1.00 92.00 76 GLU A N 1
ATOM 628 C CA . GLU A 1 76 ? 10.881 12.802 -0.514 1.00 92.00 76 GLU A CA 1
ATOM 629 C C . GLU A 1 76 ? 12.325 13.004 -0.059 1.00 92.00 76 GLU A C 1
ATOM 631 O O . GLU A 1 76 ? 12.598 13.961 0.664 1.00 92.00 76 GLU A O 1
ATOM 636 N N . ASP A 1 77 ? 13.247 12.170 -0.540 1.00 92.44 77 ASP A N 1
ATOM 637 C CA . ASP A 1 77 ? 14.662 12.253 -0.182 1.00 92.44 77 ASP A CA 1
ATOM 638 C C . ASP A 1 77 ? 15.287 13.570 -0.669 1.00 92.44 77 ASP A C 1
ATOM 640 O O . ASP A 1 77 ? 15.985 14.237 0.095 1.00 92.44 77 ASP A O 1
ATOM 644 N N . PHE A 1 78 ? 14.973 14.010 -1.896 1.00 93.75 78 PHE A N 1
ATOM 645 C CA . PHE A 1 78 ? 15.398 15.320 -2.404 1.00 93.75 78 PHE A CA 1
ATOM 646 C C . PHE A 1 78 ? 14.790 16.482 -1.612 1.00 93.75 78 PHE A C 1
ATOM 648 O O . PHE A 1 78 ? 15.475 17.461 -1.326 1.00 93.75 78 PHE A O 1
ATOM 655 N N . LYS A 1 79 ? 13.508 16.396 -1.241 1.00 94.56 79 LYS A N 1
ATOM 656 C CA . LYS A 1 79 ? 12.846 17.439 -0.447 1.00 94.56 79 LYS A CA 1
ATOM 657 C C . LYS A 1 79 ? 13.445 17.538 0.958 1.00 94.56 79 LYS A C 1
ATOM 659 O O . LYS A 1 79 ? 13.574 18.645 1.472 1.00 94.56 79 LYS A O 1
ATOM 664 N N . ALA A 1 80 ? 13.771 16.403 1.573 1.00 93.00 80 ALA A N 1
ATOM 665 C CA . ALA A 1 80 ? 14.395 16.352 2.889 1.00 93.00 80 ALA A CA 1
ATOM 666 C C . ALA A 1 80 ? 15.844 16.855 2.840 1.00 93.00 80 ALA A C 1
ATOM 668 O O . ALA A 1 80 ? 16.238 17.663 3.674 1.00 93.00 80 ALA A O 1
ATOM 669 N N . ASN A 1 81 ? 16.606 16.408 1.838 1.00 93.69 81 ASN A N 1
ATOM 670 C CA . ASN A 1 81 ? 18.015 16.730 1.648 1.00 93.69 81 ASN A CA 1
ATOM 671 C C . ASN A 1 81 ? 18.280 17.018 0.157 1.00 93.69 81 ASN A C 1
ATOM 673 O O . ASN A 1 81 ? 18.507 16.080 -0.614 1.00 93.69 81 ASN A O 1
ATOM 677 N N . PRO A 1 82 ? 18.268 18.288 -0.288 1.00 93.19 82 PRO A N 1
ATOM 678 C CA . PRO A 1 82 ? 18.404 18.643 -1.700 1.00 93.19 82 PRO A CA 1
ATOM 679 C C . PRO A 1 82 ? 19.868 18.608 -2.155 1.00 93.19 82 PRO A C 1
ATOM 681 O O . PRO A 1 82 ? 20.432 19.624 -2.561 1.00 93.19 82 PRO A O 1
ATOM 684 N N . THR A 1 83 ? 20.501 17.438 -2.073 1.00 92.19 83 THR A N 1
ATOM 685 C CA . THR A 1 83 ? 21.895 17.220 -2.474 1.00 92.19 83 THR A CA 1
ATOM 686 C C . THR A 1 83 ? 22.025 16.970 -3.978 1.00 92.19 83 THR A C 1
ATOM 688 O O . THR A 1 83 ? 21.047 16.657 -4.667 1.00 92.19 83 THR A O 1
ATOM 691 N N . VAL A 1 84 ? 23.245 17.082 -4.512 1.00 86.06 84 VAL A N 1
ATOM 692 C CA . VAL A 1 84 ? 23.563 16.740 -5.911 1.00 86.06 84 VAL A CA 1
ATOM 693 C C . VAL A 1 84 ? 23.184 15.292 -6.229 1.00 86.06 84 VAL A C 1
ATOM 695 O O . VAL A 1 84 ? 22.689 15.019 -7.328 1.00 86.06 84 VAL A O 1
ATOM 698 N N . GLU A 1 85 ? 23.390 14.370 -5.289 1.00 86.69 85 GLU A N 1
ATOM 699 C CA . GLU A 1 85 ? 23.004 12.966 -5.436 1.00 86.69 85 GLU A CA 1
ATOM 700 C C . GLU A 1 85 ? 21.487 12.789 -5.488 1.00 86.69 85 GLU A C 1
ATOM 702 O O . GLU A 1 85 ? 20.980 12.271 -6.484 1.00 86.69 85 GLU A O 1
ATOM 707 N N . ASN A 1 86 ? 20.752 13.304 -4.498 1.00 89.62 86 ASN A N 1
ATOM 708 C CA . ASN A 1 86 ? 19.297 13.143 -4.443 1.00 89.62 86 ASN A CA 1
ATOM 709 C C . ASN A 1 86 ? 18.603 13.809 -5.634 1.00 89.62 86 ASN A C 1
ATOM 711 O O . ASN A 1 86 ? 17.647 13.266 -6.190 1.00 89.62 86 ASN A O 1
ATOM 715 N N . ALA A 1 87 ? 19.119 14.954 -6.092 1.00 88.06 87 ALA A N 1
ATOM 716 C CA . ALA A 1 87 ? 18.634 15.585 -7.311 1.00 88.06 87 ALA A CA 1
ATOM 717 C C . ALA A 1 87 ? 18.862 14.694 -8.540 1.00 88.06 87 ALA A C 1
ATOM 719 O O . ALA A 1 87 ? 17.965 14.539 -9.369 1.00 88.06 87 ALA A O 1
ATOM 720 N N . SER A 1 88 ? 20.047 14.089 -8.662 1.00 86.19 88 SER A N 1
ATOM 721 C CA . SER A 1 88 ? 20.382 13.199 -9.780 1.00 86.19 88 SER A CA 1
ATOM 722 C C . SER A 1 88 ? 19.534 11.932 -9.789 1.00 86.19 88 SER A C 1
ATOM 724 O O . SER A 1 88 ? 19.083 11.513 -10.858 1.00 86.19 88 SER A O 1
ATOM 726 N N . GLU A 1 89 ? 19.295 11.335 -8.622 1.00 87.12 89 GLU A N 1
ATOM 727 C CA . GLU A 1 89 ? 18.459 10.142 -8.478 1.00 87.12 89 GLU A CA 1
ATOM 728 C C . GLU A 1 89 ? 16.995 10.443 -8.803 1.00 87.12 89 GLU A C 1
ATOM 730 O O . GLU A 1 89 ? 16.376 9.708 -9.579 1.00 87.12 89 GLU A O 1
ATOM 735 N N . LEU A 1 90 ? 16.465 11.581 -8.342 1.00 90.75 90 LEU A N 1
ATOM 736 C CA . LEU A 1 90 ? 15.123 12.023 -8.711 1.00 90.75 90 LEU A CA 1
ATOM 737 C C . LEU A 1 90 ? 15.001 12.293 -10.216 1.00 90.75 90 LEU A C 1
ATOM 739 O O . LEU A 1 90 ? 14.089 11.765 -10.849 1.00 90.75 90 LEU A O 1
ATOM 743 N N . ILE A 1 91 ? 15.918 13.063 -10.818 1.00 86.12 91 ILE A N 1
ATOM 744 C CA . ILE A 1 91 ? 15.911 13.333 -12.269 1.00 86.12 91 ILE A CA 1
ATOM 745 C C . ILE A 1 91 ? 15.915 12.017 -13.052 1.00 86.12 91 ILE A C 1
ATOM 747 O O . ILE A 1 91 ? 15.097 11.820 -13.954 1.00 86.12 91 ILE A O 1
ATOM 751 N N . SER A 1 92 ? 16.816 11.105 -12.687 1.00 82.50 92 SER A N 1
ATOM 752 C CA . SER A 1 92 ? 16.981 9.822 -13.370 1.00 82.50 92 SER A CA 1
ATOM 753 C C . SER A 1 92 ? 15.728 8.967 -13.261 1.00 82.50 92 SER A C 1
ATOM 755 O O . SER A 1 92 ? 15.288 8.409 -14.264 1.00 82.50 92 SER A O 1
ATOM 757 N N . THR A 1 93 ? 15.111 8.935 -12.082 1.00 86.94 93 THR A N 1
ATOM 758 C CA . THR A 1 93 ? 13.873 8.195 -11.833 1.00 86.94 93 THR A CA 1
ATOM 759 C C . THR A 1 93 ? 12.691 8.786 -12.592 1.00 86.94 93 THR A C 1
ATOM 761 O O . THR A 1 93 ? 11.900 8.044 -13.175 1.00 86.94 93 THR A O 1
ATOM 764 N N . ILE A 1 94 ? 12.559 10.117 -12.652 1.00 86.81 94 ILE A N 1
ATOM 765 C CA . ILE A 1 94 ? 11.501 10.757 -13.447 1.00 86.81 94 ILE A CA 1
ATOM 766 C C . ILE A 1 94 ? 11.665 10.391 -14.915 1.00 86.81 94 ILE A C 1
ATOM 768 O O . ILE A 1 94 ? 10.698 9.990 -15.559 1.00 86.81 94 ILE A O 1
ATOM 772 N N . ILE A 1 95 ? 12.878 10.500 -15.445 1.00 80.56 95 ILE A N 1
ATOM 773 C CA . ILE A 1 95 ? 13.153 10.183 -16.843 1.00 80.56 95 ILE A CA 1
ATOM 774 C C . ILE A 1 95 ? 12.853 8.710 -17.134 1.00 80.56 95 ILE A C 1
ATOM 776 O O . ILE A 1 95 ? 12.159 8.403 -18.099 1.00 80.56 95 ILE A O 1
ATOM 780 N N . GLU A 1 96 ? 13.312 7.811 -16.273 1.00 79.69 96 GLU A N 1
ATOM 781 C CA . GLU A 1 96 ? 13.111 6.372 -16.393 1.00 79.69 96 GLU A CA 1
ATOM 782 C C . GLU A 1 96 ? 11.632 5.982 -16.375 1.00 79.69 96 GLU A C 1
ATOM 784 O O . GLU A 1 96 ? 11.139 5.349 -17.310 1.00 79.69 96 GLU A O 1
ATOM 789 N N . ARG A 1 97 ? 10.881 6.420 -15.359 1.00 83.06 97 ARG A N 1
ATOM 790 C CA . ARG A 1 97 ? 9.455 6.084 -15.217 1.00 83.06 97 ARG A CA 1
ATOM 791 C C . ARG A 1 97 ? 8.581 6.728 -16.297 1.00 83.06 97 ARG A C 1
ATOM 793 O O . ARG A 1 97 ? 7.403 6.383 -16.404 1.00 83.06 97 ARG A O 1
ATOM 800 N N . ASN A 1 98 ? 9.134 7.661 -17.080 1.00 78.69 98 ASN A N 1
ATOM 801 C CA . ASN A 1 98 ? 8.479 8.357 -18.191 1.00 78.69 98 ASN A CA 1
ATOM 802 C C . ASN A 1 98 ? 9.164 8.118 -19.549 1.00 78.69 98 ASN A C 1
ATOM 804 O O . ASN A 1 98 ? 8.877 8.836 -20.516 1.00 78.69 98 ASN A O 1
ATOM 808 N N . ALA A 1 99 ? 10.045 7.117 -19.655 1.00 73.38 99 ALA A N 1
ATOM 809 C CA . ALA A 1 99 ? 10.800 6.843 -20.876 1.00 73.38 99 ALA A CA 1
ATOM 810 C C . ALA A 1 99 ? 9.894 6.460 -22.067 1.00 73.38 99 ALA A C 1
ATOM 812 O O . ALA A 1 99 ? 10.260 6.677 -23.220 1.00 73.38 99 ALA A O 1
ATOM 813 N N . ASP A 1 100 ? 8.669 5.997 -21.816 1.00 67.12 100 ASP A N 1
ATOM 814 C CA . ASP A 1 100 ? 7.629 5.769 -22.824 1.00 67.12 100 ASP A CA 1
ATOM 815 C C . ASP A 1 100 ? 7.097 7.062 -23.471 1.00 67.12 100 ASP A C 1
ATOM 817 O O . ASP A 1 100 ? 6.772 7.075 -24.659 1.00 67.12 100 ASP A O 1
ATOM 821 N N . VAL A 1 101 ? 7.003 8.150 -22.699 1.00 68.31 101 VAL A N 1
ATOM 822 C CA . VAL A 1 101 ? 6.531 9.472 -23.151 1.00 68.31 101 VAL A CA 1
ATOM 823 C C . VAL A 1 101 ? 7.673 10.293 -23.744 1.00 68.31 101 VAL A C 1
ATOM 825 O O . VAL A 1 101 ? 7.478 11.023 -24.728 1.00 68.31 101 VAL A O 1
ATOM 828 N N . ILE A 1 102 ? 8.860 10.164 -23.147 1.00 64.38 102 ILE A N 1
ATOM 829 C CA . ILE A 1 102 ? 10.108 10.774 -23.612 1.00 64.38 102 ILE A CA 1
ATOM 830 C C . ILE A 1 102 ? 10.577 10.103 -24.915 1.00 64.38 102 ILE A C 1
ATOM 832 O O . ILE A 1 102 ? 11.030 10.786 -25.833 1.00 64.38 102 ILE A O 1
ATOM 836 N N . GLY A 1 103 ? 10.412 8.784 -25.026 1.00 63.50 103 GLY A N 1
ATOM 837 C CA . GLY A 1 103 ? 10.700 7.971 -26.204 1.00 63.50 103 GLY A CA 1
ATOM 838 C C . GLY A 1 103 ? 9.438 7.445 -26.900 1.00 63.50 103 GLY A C 1
ATOM 839 O O . GLY A 1 103 ? 8.479 8.178 -27.144 1.00 63.50 103 GLY A O 1
ATOM 840 N N . ASN A 1 104 ? 9.473 6.169 -27.287 1.00 64.19 104 ASN A N 1
ATOM 841 C CA . ASN A 1 104 ? 8.331 5.392 -27.772 1.00 64.19 104 ASN A CA 1
ATOM 842 C C . ASN A 1 104 ? 8.264 4.060 -26.986 1.00 64.19 104 ASN A C 1
ATOM 844 O O . ASN A 1 104 ? 9.201 3.723 -26.262 1.00 64.19 104 ASN A O 1
ATOM 848 N N . ARG A 1 105 ? 7.176 3.286 -27.127 1.00 64.88 105 ARG A N 1
ATOM 849 C CA . ARG A 1 105 ? 6.994 2.010 -26.402 1.00 64.88 105 ARG A CA 1
ATOM 850 C C . ARG A 1 105 ? 8.135 1.003 -26.634 1.00 64.88 105 ARG A C 1
ATOM 852 O O . ARG A 1 105 ? 8.495 0.291 -25.707 1.00 64.88 105 ARG A O 1
ATOM 859 N N . GLN A 1 106 ? 8.708 0.950 -27.839 1.00 61.62 106 GLN A N 1
ATOM 860 C CA . GLN A 1 106 ? 9.805 0.030 -28.166 1.00 61.62 106 GLN A CA 1
ATOM 861 C C . GLN A 1 106 ? 11.079 0.388 -27.393 1.00 61.62 106 GLN A C 1
ATOM 863 O O . GLN A 1 106 ? 11.684 -0.470 -26.754 1.00 61.62 106 GLN A O 1
ATOM 868 N N . ASN A 1 107 ? 11.423 1.678 -27.378 1.00 67.19 107 ASN A N 1
ATOM 869 C CA . ASN A 1 107 ? 12.553 2.201 -26.619 1.00 67.19 107 ASN A CA 1
ATOM 870 C C . ASN A 1 107 ? 12.359 1.975 -25.116 1.00 67.19 107 ASN A C 1
ATOM 872 O O . ASN A 1 107 ? 13.334 1.717 -24.425 1.00 67.19 107 ASN A O 1
ATOM 876 N N . PHE A 1 108 ? 11.118 2.028 -24.618 1.00 71.50 108 PHE A N 1
ATOM 877 C CA . PHE A 1 108 ? 10.819 1.785 -23.206 1.00 71.50 108 PHE A CA 1
ATOM 878 C C . PHE A 1 108 ? 11.170 0.359 -22.766 1.00 71.50 108 PHE A C 1
ATOM 880 O O . PHE A 1 108 ? 11.841 0.193 -21.755 1.00 71.50 108 PHE A O 1
ATOM 887 N N . VAL A 1 109 ? 10.773 -0.664 -23.532 1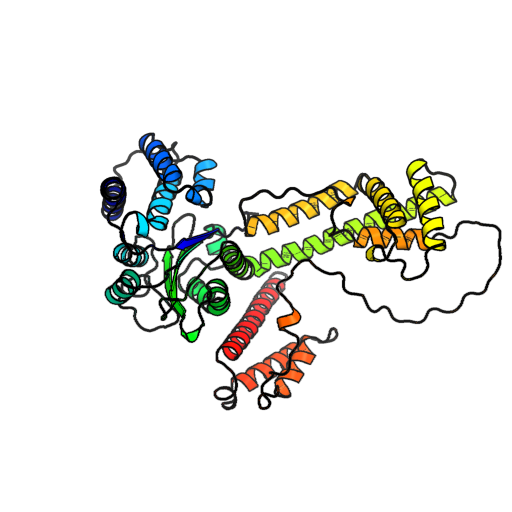.00 70.62 109 VAL A N 1
ATOM 888 C CA . VAL A 1 109 ? 11.059 -2.071 -23.187 1.00 70.62 109 VAL A CA 1
ATOM 889 C C . VAL A 1 109 ? 12.557 -2.359 -23.237 1.00 70.62 109 VAL A C 1
ATOM 891 O O . VAL A 1 109 ? 13.091 -2.977 -22.319 1.00 70.62 109 VAL A O 1
ATOM 894 N N . GLY A 1 110 ? 13.244 -1.876 -24.278 1.00 69.81 110 GLY A N 1
ATOM 895 C CA . GLY A 1 110 ? 14.699 -2.001 -24.389 1.00 69.81 110 GLY A CA 1
ATOM 896 C C . GLY A 1 110 ? 15.428 -1.298 -23.243 1.00 69.81 110 GLY A C 1
ATOM 897 O O . GLY A 1 110 ? 16.295 -1.894 -22.609 1.00 69.81 110 GLY A O 1
ATOM 898 N N . TYR A 1 111 ? 15.020 -0.066 -22.924 1.00 71.81 111 TYR A N 1
ATOM 899 C CA . TYR A 1 111 ? 15.566 0.709 -21.811 1.00 71.81 111 TYR A CA 1
ATOM 900 C C . TYR A 1 111 ? 15.354 -0.004 -20.469 1.00 71.81 111 TYR A C 1
ATOM 902 O O . TYR A 1 111 ? 16.311 -0.237 -19.737 1.00 71.81 111 TYR A O 1
ATOM 910 N N . MET A 1 112 ? 14.126 -0.447 -20.189 1.00 76.19 112 MET A N 1
ATOM 911 C CA . MET A 1 112 ? 13.763 -1.198 -18.983 1.00 76.19 112 MET A CA 1
ATOM 912 C C . MET A 1 112 ? 14.611 -2.465 -18.794 1.00 76.19 112 MET A C 1
ATOM 914 O O . MET A 1 112 ? 14.921 -2.825 -17.663 1.00 76.19 112 MET A O 1
ATOM 918 N N . ALA A 1 113 ? 14.984 -3.135 -19.888 1.00 75.00 113 ALA A N 1
ATOM 919 C CA . ALA A 1 113 ? 15.702 -4.405 -19.875 1.00 75.00 113 ALA A CA 1
ATOM 920 C C . ALA A 1 113 ? 17.233 -4.282 -19.792 1.00 75.00 113 ALA A C 1
ATOM 922 O O . ALA A 1 113 ? 17.893 -5.245 -19.399 1.00 75.00 113 ALA A O 1
ATOM 923 N N . MET A 1 114 ? 17.800 -3.150 -20.221 1.00 74.81 114 MET A N 1
ATOM 924 C CA . MET A 1 114 ? 19.243 -3.005 -20.473 1.00 74.81 114 MET A CA 1
ATOM 925 C C . MET A 1 114 ? 19.917 -1.891 -19.665 1.00 74.81 114 MET A C 1
ATOM 927 O O . MET A 1 114 ? 21.135 -1.734 -19.756 1.00 74.81 114 MET A O 1
ATOM 931 N N . ARG A 1 115 ? 19.154 -1.114 -18.889 1.00 73.19 115 ARG A N 1
ATOM 932 C CA . ARG A 1 115 ? 19.663 0.027 -18.119 1.00 73.19 115 ARG A CA 1
ATOM 933 C C . ARG A 1 115 ? 20.769 -0.381 -17.123 1.00 73.19 115 ARG A C 1
ATOM 935 O O . ARG A 1 115 ? 20.692 -1.455 -16.524 1.00 73.19 115 ARG A O 1
ATOM 942 N N . PRO A 1 116 ? 21.764 0.491 -16.870 1.00 66.75 116 PRO A N 1
ATOM 943 C CA . PRO A 1 116 ? 22.671 0.336 -15.734 1.00 66.75 116 PRO A CA 1
ATOM 944 C C . PRO A 1 116 ? 21.905 0.173 -14.407 1.00 66.75 116 PRO A C 1
ATOM 946 O O . PRO A 1 116 ? 21.000 0.954 -14.111 1.00 66.75 116 PRO A O 1
ATOM 949 N N . GLY A 1 117 ? 22.261 -0.847 -13.622 1.00 71.31 117 GLY A N 1
ATOM 950 C CA . GLY A 1 117 ? 21.564 -1.219 -12.381 1.00 71.31 117 GLY A CA 1
ATOM 951 C C . GLY A 1 117 ? 20.451 -2.258 -12.557 1.00 71.31 117 GLY A C 1
ATOM 952 O O . GLY A 1 117 ? 19.890 -2.714 -11.570 1.00 71.31 117 GLY A O 1
ATOM 953 N N . VAL A 1 118 ? 20.136 -2.675 -13.786 1.00 79.44 118 VAL A N 1
ATOM 954 C CA . VAL A 1 118 ? 19.252 -3.824 -14.016 1.00 79.44 118 VAL A CA 1
ATOM 955 C C . VAL A 1 118 ? 19.978 -5.119 -13.677 1.00 79.44 118 VAL A C 1
ATOM 957 O O . VAL A 1 118 ? 21.061 -5.388 -14.204 1.00 79.44 118 VAL A O 1
ATOM 960 N N . GLU A 1 119 ? 19.349 -5.963 -12.865 1.00 82.62 119 GLU A N 1
ATOM 961 C CA . GLU A 1 119 ? 19.837 -7.322 -12.651 1.00 82.62 119 GLU A CA 1
ATOM 962 C C . GLU A 1 119 ? 19.534 -8.174 -13.891 1.00 82.62 119 GLU A C 1
ATOM 964 O O . GLU A 1 119 ? 18.378 -8.403 -14.258 1.00 82.62 119 GLU A O 1
ATOM 969 N N . LYS A 1 120 ? 20.587 -8.623 -14.580 1.00 82.62 120 LYS A N 1
ATOM 970 C CA . LYS A 1 120 ? 20.445 -9.395 -15.818 1.00 82.62 120 LYS A CA 1
ATOM 971 C C . LYS A 1 120 ? 20.132 -10.858 -15.527 1.00 82.62 120 LYS A C 1
ATOM 973 O O . LYS A 1 120 ? 20.828 -11.513 -14.760 1.00 82.62 120 LYS A O 1
ATOM 978 N N . ARG A 1 121 ? 19.156 -11.399 -16.255 1.00 79.56 121 ARG A N 1
ATOM 979 C CA . ARG A 1 121 ? 18.802 -12.823 -16.281 1.00 79.56 121 ARG A CA 1
ATOM 980 C C . ARG A 1 121 ? 19.157 -13.399 -17.651 1.00 79.56 121 ARG A C 1
ATOM 982 O O . ARG A 1 121 ? 18.294 -13.701 -18.468 1.00 79.56 121 ARG A O 1
ATOM 989 N N . GLY A 1 122 ? 20.461 -13.457 -17.929 1.00 81.81 122 GLY A N 1
ATOM 990 C CA . GLY A 1 122 ? 21.019 -13.754 -19.251 1.00 81.81 122 GLY A CA 1
ATOM 991 C C . GLY A 1 122 ? 21.514 -12.486 -19.951 1.00 81.81 122 GLY A C 1
ATOM 992 O O . GLY A 1 122 ? 22.269 -11.707 -19.373 1.00 81.81 122 GLY A O 1
ATOM 993 N N . ALA A 1 123 ? 21.101 -12.263 -21.201 1.00 81.25 123 ALA A N 1
ATOM 994 C CA . ALA A 1 123 ? 21.556 -11.108 -21.985 1.00 81.25 123 ALA A CA 1
ATOM 995 C C . ALA A 1 123 ? 20.982 -9.759 -21.494 1.00 81.25 123 ALA A C 1
ATOM 997 O O . ALA A 1 123 ? 21.602 -8.712 -21.694 1.00 81.25 123 ALA A O 1
ATOM 998 N N . HIS A 1 124 ? 19.819 -9.787 -20.837 1.00 83.69 124 HIS A N 1
ATOM 999 C CA . HIS A 1 124 ? 19.052 -8.624 -20.380 1.00 83.69 124 HIS A CA 1
ATOM 1000 C C . HIS A 1 124 ? 18.283 -8.939 -19.085 1.00 83.69 124 HIS A C 1
ATOM 1002 O O . HIS A 1 124 ? 18.250 -10.089 -18.651 1.00 83.69 124 HIS A O 1
ATOM 1008 N N . GLY A 1 125 ? 17.612 -7.955 -18.484 1.00 84.94 125 GLY A N 1
ATOM 1009 C CA . GLY A 1 125 ? 16.879 -8.126 -17.219 1.00 84.94 125 GLY A CA 1
ATOM 1010 C C . GLY A 1 125 ? 15.392 -8.471 -17.299 1.00 84.94 125 GLY A C 1
ATOM 1011 O O . GLY A 1 125 ? 14.759 -8.555 -16.251 1.00 84.94 125 GLY A O 1
ATOM 1012 N N . LEU A 1 126 ? 14.802 -8.646 -18.493 1.00 86.31 126 LEU A N 1
ATOM 1013 C CA . LEU A 1 126 ? 13.391 -9.051 -18.581 1.00 86.31 126 LEU A CA 1
ATOM 1014 C C . LEU A 1 126 ? 13.152 -10.442 -17.990 1.00 86.31 126 LEU A C 1
ATOM 1016 O O . LEU A 1 126 ? 13.885 -11.380 -18.294 1.00 86.31 126 LEU A O 1
ATOM 1020 N N . PHE A 1 127 ? 12.055 -10.572 -17.251 1.00 91.81 127 PHE A N 1
ATOM 1021 C CA . PHE A 1 127 ? 11.475 -11.838 -16.813 1.00 91.81 127 PHE A CA 1
ATOM 1022 C C . PHE A 1 127 ? 9.945 -11.818 -16.909 1.00 91.81 127 PHE A C 1
ATOM 1024 O O . PHE A 1 127 ? 9.321 -10.756 -16.987 1.00 91.81 127 PHE A O 1
ATOM 1031 N N . ASN A 1 128 ? 9.347 -13.006 -16.919 1.00 92.25 128 ASN A N 1
ATOM 1032 C CA . ASN A 1 128 ? 7.903 -13.234 -16.878 1.00 92.25 128 ASN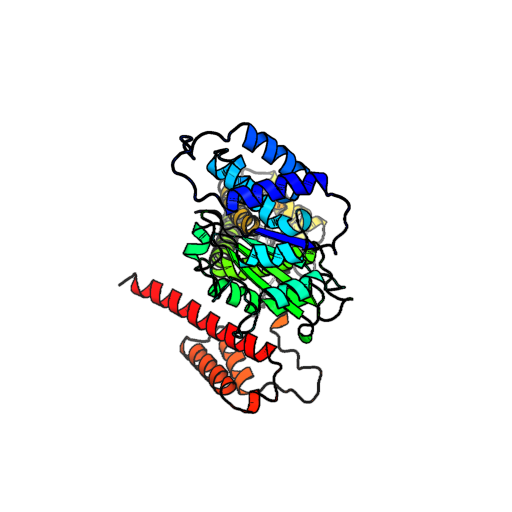 A CA 1
ATOM 1033 C C . ASN A 1 128 ? 7.602 -14.544 -16.118 1.00 92.25 128 ASN A C 1
ATOM 1035 O O . ASN A 1 128 ? 8.424 -15.003 -15.321 1.00 92.25 128 ASN A O 1
ATOM 1039 N N . GLU A 1 129 ? 6.429 -15.144 -16.329 1.00 90.00 129 GLU A N 1
ATOM 1040 C CA . GLU A 1 129 ? 6.025 -16.399 -15.685 1.00 90.00 129 GLU A CA 1
ATOM 1041 C C . GLU A 1 129 ? 6.854 -17.617 -16.108 1.00 90.00 129 GLU A C 1
ATOM 1043 O O . GLU A 1 129 ? 6.875 -18.610 -15.388 1.00 90.00 129 GLU A O 1
ATOM 1048 N N . SER A 1 130 ? 7.522 -17.552 -17.259 1.00 88.81 130 SER A N 1
ATOM 1049 C CA . SER A 1 130 ? 8.270 -18.664 -17.835 1.00 88.81 130 SER A CA 1
ATOM 1050 C C . SER A 1 130 ? 9.745 -18.613 -17.438 1.00 88.81 130 SER A C 1
ATOM 1052 O O . SER A 1 130 ? 10.280 -17.540 -17.156 1.00 88.81 130 SER A O 1
ATOM 1054 N N . ASP A 1 131 ? 10.400 -19.772 -17.427 1.00 86.31 131 ASP A N 1
ATOM 1055 C CA . ASP A 1 131 ? 11.864 -19.879 -17.354 1.00 86.31 131 ASP A CA 1
ATOM 1056 C C . ASP A 1 131 ? 12.508 -19.900 -18.757 1.00 86.31 131 ASP A C 1
ATOM 1058 O O . ASP A 1 131 ? 13.731 -19.915 -18.891 1.00 86.31 131 ASP A O 1
ATOM 1062 N N . GLU A 1 132 ? 11.689 -19.869 -19.814 1.00 88.12 132 GLU A N 1
ATOM 1063 C CA . GLU A 1 132 ? 12.156 -19.811 -21.199 1.00 88.12 132 GLU A CA 1
ATOM 1064 C C . GLU A 1 132 ? 12.886 -18.489 -21.504 1.00 88.12 132 GLU A C 1
ATOM 1066 O O . GLU A 1 132 ? 12.419 -17.416 -21.098 1.00 88.12 132 GLU A O 1
ATOM 1071 N N . PRO A 1 133 ? 13.986 -18.519 -22.283 1.00 84.12 133 PRO A N 1
ATOM 1072 C CA . PRO A 1 133 ? 14.688 -17.310 -22.688 1.00 84.12 133 PRO A CA 1
ATOM 1073 C C . PRO A 1 133 ? 13.770 -16.327 -23.421 1.00 84.12 133 PRO A C 1
ATOM 1075 O O . PRO A 1 133 ? 13.148 -16.642 -24.439 1.00 84.12 133 PRO A O 1
ATOM 1078 N N . ILE A 1 134 ? 13.724 -15.090 -22.934 1.00 84.94 134 ILE A N 1
ATOM 1079 C CA . ILE A 1 134 ? 13.008 -14.007 -23.606 1.00 84.94 134 ILE A CA 1
ATOM 1080 C C . ILE A 1 134 ? 13.912 -13.442 -24.706 1.00 84.94 134 ILE A C 1
ATOM 1082 O O . ILE A 1 134 ? 15.090 -13.174 -24.496 1.00 84.94 134 ILE A O 1
ATOM 1086 N N . VAL A 1 135 ? 13.353 -13.238 -25.898 1.00 85.25 135 VAL A N 1
ATOM 1087 C CA . VAL A 1 135 ? 14.032 -12.509 -26.976 1.00 85.25 135 VAL A CA 1
ATOM 1088 C C . VAL A 1 135 ? 13.609 -11.046 -26.889 1.00 85.25 135 VAL A C 1
ATOM 1090 O O . VAL A 1 135 ? 12.473 -10.717 -27.240 1.00 85.25 135 VAL A O 1
ATOM 1093 N N . LEU A 1 136 ? 14.511 -10.174 -26.425 1.00 76.19 136 LEU A N 1
ATOM 1094 C CA . LEU A 1 136 ? 14.223 -8.757 -26.158 1.00 76.19 136 LEU A CA 1
ATOM 1095 C C . LEU A 1 136 ? 13.539 -8.048 -27.328 1.00 76.19 136 LEU A C 1
ATOM 1097 O O . LEU A 1 136 ? 12.483 -7.452 -27.137 1.00 76.19 136 LEU A O 1
ATOM 1101 N N . ASP A 1 137 ? 14.091 -8.157 -28.538 1.00 73.44 137 ASP A N 1
ATOM 1102 C CA . ASP A 1 137 ? 13.531 -7.490 -29.719 1.00 73.44 137 ASP A CA 1
ATOM 1103 C C . ASP A 1 137 ? 12.109 -7.963 -30.026 1.00 73.44 137 ASP A C 1
ATOM 1105 O O . ASP A 1 137 ? 11.263 -7.178 -30.452 1.00 73.44 137 ASP A O 1
ATOM 1109 N N . ARG A 1 138 ? 11.807 -9.240 -29.770 1.00 79.19 138 ARG A N 1
ATOM 1110 C CA . ARG A 1 138 ? 10.465 -9.794 -29.963 1.00 79.19 138 ARG A CA 1
ATOM 1111 C C . ARG A 1 138 ? 9.489 -9.231 -28.933 1.00 79.19 138 ARG A C 1
ATOM 1113 O O . ARG A 1 138 ? 8.424 -8.761 -29.325 1.00 79.19 138 ARG A O 1
ATOM 1120 N N . ALA A 1 139 ? 9.862 -9.234 -27.653 1.00 80.12 139 ALA A N 1
ATOM 1121 C CA . ALA A 1 139 ? 9.041 -8.680 -26.575 1.00 80.12 139 ALA A CA 1
ATOM 1122 C C . ALA A 1 139 ? 8.811 -7.167 -26.757 1.00 80.12 139 ALA A C 1
ATOM 1124 O O . ALA A 1 139 ? 7.686 -6.679 -26.630 1.00 80.12 139 ALA A O 1
ATOM 1125 N N . ALA A 1 140 ? 9.859 -6.430 -27.132 1.00 75.19 140 ALA A N 1
ATOM 1126 C CA . ALA A 1 140 ? 9.790 -5.002 -27.416 1.00 75.19 140 ALA A CA 1
ATOM 1127 C C . ALA A 1 140 ? 8.875 -4.700 -28.611 1.00 75.19 140 ALA A C 1
ATOM 1129 O O . ALA A 1 140 ? 8.016 -3.823 -28.511 1.00 75.19 140 ALA A O 1
ATOM 1130 N N . ASN A 1 141 ? 9.005 -5.444 -29.716 1.00 74.62 141 ASN A N 1
ATOM 1131 C CA . ASN A 1 141 ? 8.136 -5.297 -30.887 1.00 74.62 141 ASN A CA 1
ATOM 1132 C C . ASN A 1 141 ? 6.676 -5.659 -30.584 1.00 74.62 141 ASN A C 1
ATOM 1134 O O . ASN A 1 141 ? 5.773 -4.975 -31.070 1.00 74.62 141 ASN A O 1
ATOM 1138 N N . GLU A 1 142 ? 6.432 -6.698 -29.782 1.00 81.94 142 GLU A N 1
ATOM 1139 C CA . GLU A 1 142 ? 5.087 -7.093 -29.356 1.00 81.94 142 GLU A CA 1
ATOM 1140 C C . GLU A 1 142 ? 4.402 -5.966 -28.572 1.00 81.94 142 GLU A C 1
ATOM 1142 O O . GLU A 1 142 ? 3.315 -5.523 -28.943 1.00 81.94 142 GLU A O 1
ATOM 1147 N N . ILE A 1 143 ? 5.057 -5.442 -27.535 1.00 82.12 143 ILE A N 1
ATOM 1148 C CA . ILE A 1 143 ? 4.502 -4.375 -26.691 1.00 82.12 143 ILE A CA 1
ATOM 1149 C C . ILE A 1 143 ? 4.345 -3.065 -27.471 1.00 82.12 143 ILE A C 1
ATOM 1151 O O . ILE A 1 143 ? 3.340 -2.356 -27.328 1.00 82.12 143 ILE A O 1
ATOM 1155 N N . ALA A 1 144 ? 5.325 -2.732 -28.315 1.00 75.75 144 ALA A N 1
ATOM 1156 C CA . ALA A 1 144 ? 5.295 -1.511 -29.105 1.00 75.75 144 ALA A CA 1
ATOM 1157 C C . ALA A 1 144 ? 4.098 -1.465 -30.055 1.00 75.75 144 ALA A C 1
ATOM 1159 O O . ALA A 1 144 ? 3.421 -0.437 -30.131 1.00 75.75 144 ALA A O 1
ATOM 1160 N N . ASN A 1 145 ? 3.816 -2.590 -30.714 1.00 79.31 145 ASN A N 1
ATOM 1161 C CA . ASN A 1 145 ? 2.765 -2.703 -31.718 1.00 79.31 145 ASN A CA 1
ATOM 1162 C C . ASN A 1 145 ? 1.439 -3.231 -31.161 1.00 79.31 145 ASN A C 1
ATOM 1164 O O . ASN A 1 145 ? 0.486 -3.384 -31.924 1.00 79.31 145 ASN A O 1
ATOM 1168 N N . HIS A 1 146 ? 1.340 -3.502 -29.855 1.00 82.94 146 HIS A N 1
ATOM 1169 C CA . HIS A 1 146 ? 0.106 -4.010 -29.276 1.00 82.94 146 HIS A CA 1
ATOM 1170 C C . HIS A 1 146 ? -1.043 -2.996 -29.470 1.00 82.94 146 HIS A C 1
ATOM 1172 O O . HIS A 1 146 ? -0.962 -1.869 -28.961 1.00 82.94 146 HIS A O 1
ATOM 1178 N N . PRO A 1 147 ? -2.133 -3.384 -30.168 1.00 82.94 147 PRO A N 1
ATOM 1179 C CA . PRO A 1 147 ? -3.253 -2.484 -30.474 1.00 82.94 147 PRO A CA 1
ATOM 1180 C C . PRO A 1 147 ? -4.143 -2.149 -29.268 1.00 82.94 147 PRO A C 1
ATOM 1182 O O . PRO A 1 147 ? -5.012 -1.289 -29.380 1.00 82.94 147 PRO A O 1
ATOM 1185 N N . GLY A 1 148 ? -3.975 -2.857 -28.151 1.00 87.06 148 GLY A N 1
ATOM 1186 C CA . GLY A 1 148 ? -4.766 -2.689 -26.940 1.00 87.06 148 GLY A CA 1
ATOM 1187 C C . GLY A 1 148 ? -4.045 -1.899 -25.859 1.00 87.06 148 GLY A C 1
ATOM 1188 O O . GLY A 1 148 ? -3.047 -1.204 -26.095 1.00 87.06 148 GLY A O 1
ATOM 1189 N N . ASN A 1 149 ? -4.572 -2.035 -24.645 1.00 89.62 149 ASN A N 1
ATOM 1190 C CA . ASN A 1 149 ? -4.036 -1.341 -23.496 1.00 89.62 149 ASN A CA 1
ATOM 1191 C C . ASN A 1 149 ? -2.802 -2.048 -22.932 1.00 89.62 149 ASN A C 1
ATOM 1193 O O . ASN A 1 149 ? -2.840 -3.241 -22.644 1.00 89.62 149 ASN A O 1
ATOM 1197 N N . VAL A 1 150 ? -1.739 -1.273 -22.706 1.00 88.44 150 VAL A N 1
ATOM 1198 C CA . VAL A 1 150 ? -0.550 -1.721 -21.975 1.00 88.44 150 VAL A CA 1
ATOM 1199 C C . VAL A 1 150 ? -0.373 -0.831 -20.756 1.00 88.44 150 VAL A C 1
ATOM 1201 O O . VAL A 1 150 ? -0.261 0.393 -20.883 1.00 88.44 150 VAL A O 1
ATOM 1204 N N . TRP A 1 151 ? -0.354 -1.449 -19.582 1.00 91.94 151 TRP A N 1
ATOM 1205 C CA . TRP A 1 151 ? -0.098 -0.780 -18.315 1.00 91.94 151 TRP A CA 1
ATOM 1206 C C . TRP A 1 151 ? 1.343 -1.007 -17.898 1.00 91.94 151 TRP A C 1
ATOM 1208 O O . TRP A 1 151 ? 1.833 -2.128 -17.957 1.00 91.94 151 TRP A O 1
ATOM 1218 N N . SER A 1 152 ? 2.010 0.062 -17.476 1.00 90.56 152 SER A N 1
ATOM 1219 C CA . SER A 1 152 ? 3.311 -0.014 -16.821 1.00 90.56 152 SER A CA 1
ATOM 1220 C C . SER A 1 152 ? 3.130 0.355 -15.360 1.00 90.56 152 SER A C 1
ATOM 1222 O O . SER A 1 152 ? 2.700 1.467 -15.044 1.00 90.56 152 SER A O 1
ATOM 1224 N N . HIS A 1 153 ? 3.446 -0.580 -14.480 1.00 92.69 153 HIS A N 1
ATOM 1225 C CA . HIS A 1 153 ? 3.472 -0.410 -13.041 1.00 92.69 153 HIS A CA 1
ATOM 1226 C C . HIS A 1 153 ? 4.920 -0.256 -12.587 1.00 92.69 153 HIS A C 1
ATOM 1228 O O . HIS A 1 153 ? 5.796 -0.947 -13.096 1.00 92.69 153 HIS A O 1
ATOM 1234 N N . VAL A 1 154 ? 5.170 0.628 -11.626 1.00 92.75 154 VAL A N 1
ATOM 1235 C CA . VAL A 1 154 ? 6.456 0.683 -10.925 1.00 92.75 154 VAL A CA 1
ATOM 1236 C C . VAL A 1 154 ? 6.195 0.428 -9.458 1.00 92.75 154 VAL A C 1
ATOM 1238 O O . VAL A 1 154 ? 5.394 1.157 -8.866 1.00 92.75 154 VAL A O 1
ATOM 1241 N N . VAL A 1 155 ? 6.837 -0.605 -8.913 1.00 94.94 155 VAL A N 1
ATOM 1242 C CA . VAL A 1 155 ? 6.749 -1.013 -7.506 1.00 94.94 155 VAL A CA 1
ATOM 1243 C C . VAL A 1 155 ? 8.122 -0.811 -6.882 1.00 94.94 155 VAL A C 1
ATOM 1245 O O . VAL A 1 155 ? 9.082 -1.421 -7.336 1.00 94.94 155 VAL A O 1
ATOM 1248 N N . SER A 1 156 ? 8.219 0.072 -5.893 1.00 94.75 156 SER A N 1
ATOM 1249 C CA . SER A 1 156 ? 9.486 0.558 -5.341 1.00 94.75 156 SER A CA 1
ATOM 1250 C C . SER A 1 156 ? 9.463 0.519 -3.816 1.00 94.75 156 SER A C 1
ATOM 1252 O O . SER A 1 156 ? 8.431 0.816 -3.202 1.00 94.75 156 SER A O 1
ATOM 1254 N N . LEU A 1 157 ? 10.598 0.128 -3.238 1.00 94.69 157 LEU A N 1
ATOM 1255 C CA . LEU A 1 157 ? 10.858 0.042 -1.803 1.00 94.69 157 LEU A CA 1
ATOM 1256 C C . LEU A 1 157 ? 12.085 0.882 -1.465 1.00 94.69 157 LEU A C 1
ATOM 1258 O O . LEU A 1 157 ? 12.940 1.090 -2.323 1.00 94.69 157 LEU A O 1
ATOM 1262 N N . ARG A 1 158 ? 12.209 1.289 -0.200 1.00 94.00 158 ARG A N 1
ATOM 1263 C CA . ARG A 1 158 ? 13.483 1.793 0.325 1.00 94.00 158 ARG A CA 1
ATOM 1264 C C . ARG A 1 158 ? 14.507 0.656 0.390 1.00 94.00 158 ARG A C 1
ATOM 1266 O O . ARG A 1 158 ? 14.144 -0.491 0.667 1.00 94.00 158 ARG A O 1
ATOM 1273 N N . ARG A 1 159 ? 15.783 0.965 0.149 1.00 92.69 159 ARG A N 1
ATOM 1274 C CA . ARG A 1 159 ? 16.892 -0.003 0.144 1.00 92.69 159 ARG A CA 1
ATOM 1275 C C . ARG A 1 159 ? 16.951 -0.827 1.427 1.00 92.69 159 ARG A C 1
ATOM 1277 O O . ARG A 1 159 ? 17.173 -2.034 1.358 1.00 92.69 159 ARG A O 1
ATOM 1284 N N . GLU A 1 160 ? 16.728 -0.204 2.580 1.00 93.12 160 GLU A N 1
ATOM 1285 C CA . GLU A 1 160 ? 16.789 -0.873 3.881 1.00 93.12 160 GLU A CA 1
ATOM 1286 C C . GLU A 1 160 ? 15.710 -1.955 4.001 1.00 93.12 160 GLU A C 1
ATOM 1288 O O . GLU A 1 160 ? 15.988 -3.058 4.471 1.00 93.12 160 GLU A O 1
ATOM 1293 N N . ASP A 1 161 ? 14.495 -1.668 3.525 1.00 93.88 161 ASP A N 1
ATOM 1294 C CA . ASP A 1 161 ? 13.391 -2.630 3.501 1.00 93.88 161 ASP A CA 1
ATOM 1295 C C . ASP A 1 161 ? 13.620 -3.725 2.461 1.00 93.88 161 ASP A C 1
ATOM 1297 O O . ASP A 1 161 ? 13.362 -4.895 2.741 1.00 93.88 161 ASP A O 1
ATOM 1301 N N . ALA A 1 162 ? 14.149 -3.373 1.285 1.00 93.94 162 ALA A N 1
ATOM 1302 C CA . ALA A 1 162 ? 14.477 -4.345 0.250 1.00 93.94 162 ALA A CA 1
ATOM 1303 C C . ALA A 1 162 ? 15.490 -5.382 0.762 1.00 93.94 162 ALA A C 1
ATOM 1305 O O . ALA A 1 162 ? 15.248 -6.578 0.630 1.00 93.94 162 ALA A O 1
ATOM 1306 N N . ILE A 1 163 ? 16.566 -4.952 1.428 1.00 94.25 163 ILE A N 1
ATOM 1307 C CA . ILE A 1 163 ? 17.546 -5.866 2.037 1.00 94.25 163 ILE A CA 1
ATOM 1308 C C . ILE A 1 163 ? 16.902 -6.670 3.173 1.00 94.25 163 ILE A C 1
ATOM 1310 O O . ILE A 1 163 ? 16.976 -7.898 3.188 1.00 94.25 163 ILE A O 1
ATOM 1314 N N . ARG A 1 164 ? 16.237 -5.993 4.121 1.00 94.69 164 ARG A N 1
ATOM 1315 C CA . ARG A 1 164 ? 15.645 -6.624 5.314 1.00 94.69 164 ARG A CA 1
ATOM 1316 C C . ARG A 1 164 ? 14.638 -7.721 4.965 1.00 94.69 164 ARG A C 1
ATOM 1318 O O . ARG A 1 164 ? 14.575 -8.732 5.660 1.00 94.69 164 ARG A O 1
ATOM 1325 N N . LEU A 1 165 ? 13.855 -7.516 3.909 1.00 94.00 165 LEU A N 1
ATOM 1326 C CA . LEU A 1 165 ? 12.772 -8.408 3.485 1.00 94.00 165 LEU A CA 1
ATOM 1327 C C . LEU A 1 165 ? 13.192 -9.349 2.335 1.00 94.00 165 LEU A C 1
ATOM 1329 O O . LEU A 1 165 ? 12.421 -10.226 1.934 1.00 94.00 165 LEU A O 1
ATOM 1333 N N . GLY A 1 166 ? 14.423 -9.208 1.828 1.00 94.12 166 GLY A N 1
ATOM 1334 C CA . GLY A 1 166 ? 14.995 -10.032 0.760 1.00 94.12 166 GLY A CA 1
ATOM 1335 C C . GLY A 1 166 ? 14.442 -9.734 -0.637 1.00 94.12 166 GLY A C 1
ATOM 1336 O O . GLY A 1 166 ? 14.342 -10.646 -1.451 1.00 94.12 166 GLY A O 1
ATOM 1337 N N . TYR A 1 167 ? 14.042 -8.491 -0.905 1.00 95.00 167 TYR A N 1
ATOM 1338 C CA . TYR A 1 167 ? 13.656 -7.953 -2.219 1.00 95.00 167 TYR A CA 1
ATOM 1339 C C . TYR A 1 167 ? 14.813 -7.200 -2.904 1.00 95.00 167 TYR A C 1
ATOM 1341 O O . TYR A 1 167 ? 14.608 -6.252 -3.659 1.00 95.00 167 TYR A O 1
ATOM 1349 N N . ASP A 1 168 ? 16.044 -7.621 -2.643 1.00 92.19 168 ASP A N 1
ATOM 1350 C CA . ASP A 1 168 ? 17.285 -7.109 -3.232 1.00 92.19 168 ASP A CA 1
ATOM 1351 C C . ASP A 1 168 ? 17.732 -7.895 -4.480 1.00 92.19 168 ASP A C 1
ATOM 1353 O O . ASP A 1 168 ? 18.843 -7.707 -4.963 1.00 92.19 168 ASP A O 1
ATOM 1357 N N . ASN A 1 169 ? 16.876 -8.781 -5.001 1.00 92.56 169 ASN A N 1
ATOM 1358 C CA . ASN A 1 169 ? 17.173 -9.619 -6.160 1.00 92.56 169 ASN A CA 1
ATOM 1359 C C . ASN A 1 169 ? 15.938 -9.890 -7.033 1.00 92.56 169 ASN A C 1
ATOM 1361 O O . ASN A 1 169 ? 14.799 -9.942 -6.553 1.00 92.56 169 ASN A O 1
ATOM 1365 N N . SER A 1 170 ? 16.172 -10.130 -8.323 1.00 91.12 170 SER A N 1
ATOM 1366 C CA . SER A 1 170 ? 15.131 -10.287 -9.344 1.00 91.12 170 SER A CA 1
ATOM 1367 C C . SER A 1 170 ? 14.194 -11.477 -9.113 1.00 91.12 170 SER A C 1
ATOM 1369 O O . SER A 1 170 ? 13.001 -11.377 -9.406 1.00 91.12 170 SER A O 1
ATOM 1371 N N . GLU A 1 171 ? 14.692 -12.595 -8.571 1.00 93.44 171 GLU A N 1
ATOM 1372 C CA . GLU A 1 171 ? 13.878 -13.800 -8.358 1.00 93.44 171 GLU A CA 1
ATOM 1373 C C . GLU A 1 171 ? 12.766 -13.544 -7.345 1.00 93.44 171 GLU A C 1
ATOM 1375 O O . GLU A 1 171 ? 11.615 -13.910 -7.569 1.00 93.44 171 GLU A O 1
ATOM 1380 N N . ARG A 1 172 ? 13.076 -12.843 -6.253 1.00 95.12 172 ARG A N 1
ATOM 1381 C CA . ARG A 1 172 ? 12.089 -12.542 -5.211 1.00 95.12 172 ARG A CA 1
ATOM 1382 C C . ARG A 1 172 ? 10.982 -11.623 -5.708 1.00 95.12 172 ARG A C 1
ATOM 1384 O O . ARG A 1 172 ? 9.815 -11.830 -5.372 1.00 95.12 172 ARG A O 1
ATOM 1391 N N . TRP A 1 173 ? 11.318 -10.672 -6.574 1.00 95.88 173 TRP A N 1
ATOM 1392 C CA . TRP A 1 173 ? 10.324 -9.856 -7.265 1.00 95.88 173 TRP A CA 1
ATOM 1393 C C . TRP A 1 173 ? 9.474 -10.660 -8.250 1.00 95.88 173 TRP A C 1
ATOM 1395 O O . TRP A 1 173 ? 8.255 -10.484 -8.291 1.00 95.88 173 TRP A O 1
ATOM 1405 N N . ARG A 1 174 ? 10.086 -11.569 -9.016 1.00 95.31 174 ARG A N 1
ATOM 1406 C CA . ARG A 1 174 ? 9.367 -12.474 -9.920 1.00 95.31 174 ARG A CA 1
ATOM 1407 C C . ARG A 1 174 ? 8.371 -13.348 -9.160 1.00 95.31 174 ARG A C 1
ATOM 1409 O O . ARG A 1 174 ? 7.200 -13.392 -9.533 1.00 95.31 174 ARG A O 1
ATOM 1416 N N . GLU A 1 175 ? 8.801 -13.979 -8.069 1.00 96.00 175 GLU A N 1
ATOM 1417 C CA . GLU A 1 175 ? 7.939 -14.795 -7.209 1.00 96.00 175 GLU A CA 1
ATOM 1418 C C . GLU A 1 175 ? 6.756 -13.995 -6.647 1.00 96.00 175 GLU A C 1
ATOM 1420 O O . GLU A 1 175 ? 5.641 -14.517 -6.575 1.00 96.00 175 GLU A O 1
ATOM 1425 N N . LEU A 1 176 ? 6.981 -12.736 -6.251 1.00 96.75 176 LEU A N 1
ATOM 1426 C CA . LEU A 1 176 ? 5.928 -11.845 -5.761 1.00 96.75 176 LEU A CA 1
ATOM 1427 C C . LEU A 1 176 ? 4.890 -11.546 -6.849 1.00 96.75 176 LEU A C 1
ATOM 1429 O O . LEU A 1 176 ? 3.691 -11.678 -6.604 1.00 96.75 176 LEU A O 1
ATOM 1433 N N . VAL A 1 177 ? 5.334 -11.181 -8.058 1.00 96.94 177 VAL A N 1
ATOM 1434 C CA . VAL A 1 177 ? 4.429 -10.910 -9.187 1.00 96.94 177 VAL A CA 1
ATOM 1435 C C . VAL A 1 177 ? 3.638 -12.162 -9.560 1.00 96.94 177 VAL A C 1
ATOM 1437 O O . VAL A 1 177 ? 2.421 -12.087 -9.706 1.00 96.94 177 VAL A O 1
ATOM 1440 N N . MET A 1 178 ? 4.294 -13.323 -9.653 1.00 96.38 178 MET A N 1
ATOM 1441 C CA . MET A 1 178 ? 3.629 -14.592 -9.970 1.00 96.38 178 MET A CA 1
ATOM 1442 C C . MET A 1 178 ? 2.567 -14.965 -8.932 1.00 96.38 178 MET A C 1
ATOM 1444 O O . MET A 1 178 ? 1.487 -15.425 -9.295 1.00 96.38 178 MET A O 1
ATOM 1448 N N . ARG A 1 179 ? 2.844 -14.743 -7.642 1.00 95.56 179 ARG A N 1
ATOM 1449 C CA . ARG A 1 179 ? 1.898 -15.032 -6.554 1.00 95.56 179 ARG A CA 1
ATOM 1450 C C . ARG A 1 179 ? 0.633 -14.180 -6.630 1.00 95.56 179 ARG A C 1
ATOM 1452 O O . ARG A 1 179 ? -0.438 -14.671 -6.289 1.00 95.56 179 ARG A O 1
ATOM 1459 N N . HIS A 1 180 ? 0.763 -12.944 -7.106 1.00 97.19 180 HIS A N 1
ATOM 1460 C CA . HIS A 1 180 ? -0.320 -11.962 -7.182 1.00 97.19 180 HIS A CA 1
ATOM 1461 C C . HIS A 1 180 ? -0.831 -11.713 -8.599 1.00 97.19 180 HIS A C 1
ATOM 1463 O O . HIS A 1 180 ? -1.557 -10.751 -8.851 1.00 97.19 180 HIS A O 1
ATOM 1469 N N . ILE A 1 181 ? -0.490 -12.589 -9.546 1.00 96.31 181 ILE A N 1
ATOM 1470 C CA . ILE A 1 181 ? -0.864 -12.397 -10.944 1.00 96.31 181 ILE A CA 1
ATOM 1471 C C . ILE A 1 181 ? -2.385 -12.431 -11.141 1.00 96.31 181 ILE A C 1
ATOM 1473 O O . ILE A 1 181 ? -2.913 -11.683 -11.960 1.00 96.31 181 ILE A O 1
ATOM 1477 N N . ALA A 1 182 ? -3.094 -13.235 -10.340 1.00 96.31 182 ALA A N 1
ATOM 1478 C CA . ALA A 1 182 ? -4.554 -13.286 -10.306 1.00 96.31 182 ALA A CA 1
ATOM 1479 C C . ALA A 1 182 ? -5.167 -11.968 -9.822 1.00 96.31 182 ALA A C 1
ATOM 1481 O O . ALA A 1 182 ? -6.074 -11.445 -10.467 1.00 96.31 182 ALA A O 1
ATOM 1482 N N . ASP A 1 183 ? -4.617 -11.395 -8.751 1.00 97.25 183 ASP A N 1
ATOM 1483 C CA . ASP A 1 183 ? -5.062 -10.106 -8.223 1.00 97.25 183 ASP A CA 1
ATOM 1484 C C . ASP A 1 183 ? -4.838 -8.995 -9.267 1.00 97.25 183 ASP A C 1
ATOM 1486 O O . ASP A 1 183 ? -5.721 -8.186 -9.547 1.00 97.25 183 ASP A O 1
ATOM 1490 N N . ILE A 1 184 ? -3.675 -8.987 -9.929 1.00 96.62 184 ILE A N 1
ATOM 1491 C CA . ILE A 1 184 ? -3.355 -8.031 -11.002 1.00 96.62 184 ILE A CA 1
ATOM 1492 C C . ILE A 1 184 ? -4.313 -8.196 -12.191 1.00 96.62 184 ILE A C 1
ATOM 1494 O O . ILE A 1 184 ? -4.806 -7.201 -12.732 1.00 96.62 184 ILE A O 1
ATOM 1498 N N . ALA A 1 185 ? -4.595 -9.433 -12.601 1.00 96.88 185 ALA A N 1
ATOM 1499 C CA . ALA A 1 185 ? -5.503 -9.752 -13.701 1.00 96.88 185 ALA A CA 1
ATOM 1500 C C . ALA A 1 185 ? -6.929 -9.250 -13.427 1.00 96.88 185 ALA A C 1
ATOM 1502 O O . ALA A 1 185 ? -7.536 -8.595 -14.280 1.00 96.88 185 ALA A O 1
ATOM 1503 N N . GLU A 1 186 ? -7.431 -9.475 -12.211 1.00 97.19 186 GLU A N 1
ATOM 1504 C CA . GLU A 1 186 ? -8.732 -8.985 -11.763 1.00 97.19 186 GLU A CA 1
ATOM 1505 C C . GLU A 1 186 ? -8.798 -7.452 -11.827 1.00 97.19 186 GLU A C 1
ATOM 1507 O O . GLU A 1 186 ? -9.688 -6.885 -12.471 1.00 97.19 186 GLU A O 1
ATOM 1512 N N . GLN A 1 187 ? -7.815 -6.763 -11.235 1.00 97.38 187 GLN A N 1
ATOM 1513 C CA . GLN A 1 187 ? -7.821 -5.298 -11.170 1.00 97.38 187 GLN A CA 1
ATOM 1514 C C . GLN A 1 187 ? -7.607 -4.634 -12.540 1.00 97.38 187 GLN A C 1
ATOM 1516 O O . GLN A 1 187 ? -8.105 -3.529 -12.776 1.00 97.38 187 GLN A O 1
ATOM 1521 N N . THR A 1 188 ? -6.906 -5.305 -13.459 1.00 95.19 188 THR A N 1
ATOM 1522 C CA . THR A 1 188 ? -6.742 -4.866 -14.857 1.00 95.19 188 THR A CA 1
ATOM 1523 C C . THR A 1 188 ? -7.877 -5.328 -15.775 1.00 95.19 188 THR A C 1
ATOM 1525 O O . THR A 1 188 ? -7.914 -4.939 -16.946 1.00 95.19 188 THR A O 1
ATOM 1528 N N . LYS A 1 189 ? -8.840 -6.110 -15.268 1.00 96.25 189 LYS A N 1
ATOM 1529 C CA . LYS A 1 189 ? -9.959 -6.678 -16.036 1.00 96.25 189 LYS A CA 1
ATOM 1530 C C . LYS A 1 189 ? -9.484 -7.480 -17.252 1.00 96.25 189 LYS A C 1
ATOM 1532 O O . LYS A 1 189 ? -10.009 -7.329 -18.361 1.00 96.25 189 LYS A O 1
ATOM 1537 N N . ILE A 1 190 ? -8.456 -8.300 -17.056 1.00 96.69 190 ILE A N 1
ATOM 1538 C CA . ILE A 1 190 ? -7.917 -9.213 -18.064 1.00 96.69 190 ILE A CA 1
ATOM 1539 C C . ILE A 1 190 ? -8.143 -10.641 -17.554 1.00 96.69 190 ILE A C 1
ATOM 1541 O O . ILE A 1 190 ? -7.647 -10.971 -16.484 1.00 96.69 190 ILE A O 1
ATOM 1545 N N . PRO A 1 191 ? -8.866 -11.513 -18.281 1.00 95.94 191 PRO A N 1
ATOM 1546 C CA . PRO A 1 191 ? -8.923 -12.932 -17.945 1.00 95.94 191 PRO A CA 1
ATOM 1547 C C . PRO A 1 191 ? -7.514 -13.525 -17.885 1.00 95.94 191 PRO A C 1
ATOM 1549 O O . PRO A 1 191 ? -6.708 -13.258 -18.777 1.00 95.94 191 PRO A O 1
ATOM 1552 N N . LEU A 1 192 ? -7.221 -14.356 -16.885 1.00 93.38 192 LEU A N 1
ATOM 1553 C CA . LEU A 1 192 ? -5.868 -14.879 -16.654 1.00 93.38 192 LEU A CA 1
ATOM 1554 C C . LEU A 1 192 ? -5.267 -15.595 -17.869 1.00 93.38 192 LEU A C 1
ATOM 1556 O O . LEU A 1 192 ? -4.105 -15.381 -18.194 1.00 93.38 192 LEU A O 1
ATOM 1560 N N . CYS A 1 193 ? -6.072 -16.349 -18.619 1.00 94.38 193 CYS A N 1
ATOM 1561 C CA . CYS A 1 193 ? -5.637 -17.010 -19.854 1.00 94.38 193 CYS A CA 1
ATOM 1562 C C . CYS A 1 193 ? -5.190 -16.036 -20.967 1.00 94.38 193 CYS A C 1
ATOM 1564 O O . CYS A 1 193 ? -4.422 -16.410 -21.865 1.00 94.38 193 CYS A O 1
ATOM 1566 N N . ASN A 1 194 ? -5.649 -14.785 -20.909 1.00 95.56 194 ASN A N 1
ATOM 1567 C CA . ASN A 1 194 ? -5.300 -13.721 -21.842 1.00 95.56 194 ASN A CA 1
ATOM 1568 C C . ASN A 1 194 ? -4.213 -12.789 -21.312 1.00 95.56 194 ASN A C 1
ATOM 1570 O O . ASN A 1 194 ? -3.684 -12.005 -22.100 1.00 95.56 194 ASN A O 1
ATOM 1574 N N . LEU A 1 195 ? -3.897 -12.843 -20.020 1.00 96.00 195 LEU A N 1
ATOM 1575 C CA . LEU A 1 195 ? -2.909 -11.969 -19.412 1.00 96.00 195 LEU A CA 1
ATOM 1576 C C . LEU A 1 195 ? -1.518 -12.283 -19.962 1.00 96.00 195 LEU A C 1
ATOM 1578 O O . LEU A 1 195 ? -1.121 -13.441 -20.083 1.00 96.00 195 LEU A O 1
ATOM 1582 N N . LYS A 1 196 ? -0.777 -11.230 -20.285 1.00 95.50 196 LYS A N 1
ATOM 1583 C CA . LYS A 1 196 ? 0.657 -11.278 -20.528 1.00 95.50 196 LYS A CA 1
ATOM 1584 C C . LYS A 1 196 ? 1.335 -10.206 -19.698 1.00 95.50 196 LYS A C 1
ATOM 1586 O O . LYS A 1 196 ? 0.795 -9.109 -19.525 1.00 95.50 196 LYS A O 1
ATOM 1591 N N . TRP A 1 197 ? 2.532 -10.514 -19.223 1.00 95.69 197 TRP A N 1
ATOM 1592 C CA . TRP A 1 197 ? 3.328 -9.558 -18.482 1.00 95.69 197 TRP A CA 1
ATOM 1593 C C . TRP A 1 197 ? 4.821 -9.743 -18.730 1.00 95.69 197 TRP A C 1
ATOM 1595 O O . TRP A 1 197 ? 5.280 -10.809 -19.131 1.00 95.69 197 TRP A O 1
ATOM 1605 N N . TYR A 1 198 ? 5.559 -8.664 -18.510 1.00 93.56 198 TYR A N 1
ATOM 1606 C CA . TYR A 1 198 ? 7.015 -8.650 -18.462 1.00 93.56 198 TYR A CA 1
ATOM 1607 C C . TYR A 1 198 ? 7.436 -7.720 -17.341 1.00 93.56 198 TYR A C 1
ATOM 1609 O O . TYR A 1 198 ? 6.810 -6.680 -17.153 1.00 93.56 198 TYR A O 1
ATOM 1617 N N . ALA A 1 199 ? 8.506 -8.042 -16.633 1.00 92.56 199 ALA A N 1
ATOM 1618 C CA . ALA A 1 199 ? 9.080 -7.130 -15.663 1.00 92.56 199 ALA A CA 1
ATOM 1619 C C . ALA A 1 199 ? 10.603 -7.106 -15.730 1.00 92.56 199 ALA A C 1
ATOM 1621 O O . ALA A 1 199 ? 11.219 -7.999 -16.305 1.00 92.56 199 ALA A O 1
ATOM 1622 N N . ALA A 1 200 ? 11.195 -6.064 -15.156 1.00 90.19 200 ALA A N 1
ATOM 1623 C CA . ALA A 1 200 ? 12.627 -5.974 -14.909 1.00 90.19 200 ALA A CA 1
ATOM 1624 C C . ALA A 1 200 ? 12.868 -5.391 -13.518 1.00 90.19 200 ALA A C 1
ATOM 1626 O O . ALA A 1 200 ? 12.180 -4.448 -13.119 1.00 90.19 200 ALA A O 1
ATOM 1627 N N . PHE A 1 201 ? 13.857 -5.937 -12.813 1.00 92.31 201 PHE A N 1
ATOM 1628 C CA . PHE A 1 201 ? 14.301 -5.450 -11.513 1.00 92.31 201 PHE A CA 1
ATOM 1629 C C . PHE A 1 201 ? 15.505 -4.527 -11.673 1.00 92.31 201 PHE A C 1
ATOM 1631 O O . PHE A 1 201 ? 16.457 -4.851 -12.383 1.00 92.31 201 PHE A O 1
ATOM 1638 N N . HIS A 1 202 ? 15.417 -3.366 -11.032 1.00 88.81 202 HIS A N 1
ATOM 1639 C CA . HIS A 1 202 ? 16.423 -2.318 -11.025 1.00 88.81 202 HIS A CA 1
ATOM 1640 C C . HIS A 1 202 ? 16.926 -2.162 -9.593 1.00 88.81 202 HIS A C 1
ATOM 1642 O O . HIS A 1 202 ? 16.218 -1.656 -8.720 1.00 88.81 202 HIS A O 1
ATOM 1648 N N . ASP A 1 203 ? 18.159 -2.599 -9.368 1.00 87.75 203 ASP A N 1
ATOM 1649 C CA . ASP A 1 203 ? 18.856 -2.532 -8.090 1.00 87.75 203 ASP A CA 1
ATOM 1650 C C . ASP A 1 203 ? 19.542 -1.164 -7.928 1.00 87.75 203 ASP A C 1
ATOM 1652 O O . ASP A 1 203 ? 20.762 -1.020 -8.015 1.00 87.75 203 ASP A O 1
ATOM 1656 N N . THR A 1 204 ? 18.743 -0.106 -7.770 1.00 83.50 204 THR A N 1
ATOM 1657 C CA . THR A 1 204 ? 19.260 1.259 -7.576 1.00 83.50 204 THR A CA 1
ATOM 1658 C C . THR A 1 204 ? 19.659 1.498 -6.125 1.00 83.50 204 THR A C 1
ATOM 1660 O O . THR A 1 204 ? 19.043 0.950 -5.213 1.00 83.50 204 THR A O 1
ATOM 1663 N N . THR A 1 205 ? 20.678 2.327 -5.881 1.00 81.50 205 THR A N 1
ATOM 1664 C CA . THR A 1 205 ? 21.311 2.515 -4.559 1.00 81.50 205 THR A CA 1
ATOM 1665 C C . THR A 1 205 ? 20.317 2.722 -3.418 1.00 81.50 205 THR A C 1
ATOM 1667 O O . THR A 1 205 ? 20.424 2.041 -2.403 1.00 81.50 205 THR A O 1
ATOM 1670 N N . HIS A 1 206 ? 19.321 3.591 -3.600 1.00 85.50 206 HIS A N 1
ATOM 1671 C CA . HIS A 1 206 ? 18.411 3.990 -2.519 1.00 85.50 206 HIS A CA 1
ATOM 1672 C C . HIS A 1 206 ? 17.023 3.356 -2.614 1.00 85.50 206 HIS A C 1
ATOM 1674 O O . HIS A 1 206 ? 16.408 3.101 -1.581 1.00 85.50 206 HIS A O 1
ATOM 1680 N N . HIS A 1 207 ? 16.543 3.057 -3.827 1.00 90.38 207 HIS A N 1
ATOM 1681 C CA . HIS A 1 207 ? 15.152 2.640 -4.048 1.00 90.38 207 HIS A CA 1
ATOM 1682 C C . HIS A 1 207 ? 15.015 1.484 -5.041 1.00 90.38 207 HIS A C 1
ATOM 1684 O O . HIS A 1 207 ? 14.514 1.695 -6.156 1.00 90.38 207 HIS A O 1
ATOM 1690 N N . PRO A 1 208 ? 15.428 0.257 -4.669 1.00 92.25 208 PRO A N 1
ATOM 1691 C CA . PRO A 1 208 ? 15.231 -0.917 -5.506 1.00 92.25 208 PRO A CA 1
ATOM 1692 C C . PRO A 1 208 ? 13.769 -1.047 -5.940 1.00 92.25 208 PRO A C 1
ATOM 1694 O O . PRO A 1 208 ? 12.836 -0.882 -5.142 1.00 92.25 208 PRO A O 1
ATOM 1697 N N . HIS A 1 209 ? 13.555 -1.300 -7.228 1.00 94.00 209 HIS A N 1
ATOM 1698 C CA . HIS A 1 209 ? 12.210 -1.316 -7.787 1.00 94.00 209 HIS A CA 1
ATOM 1699 C C . HIS A 1 209 ? 12.085 -2.210 -9.011 1.00 94.00 209 HIS A C 1
ATOM 1701 O O . HIS A 1 209 ? 13.061 -2.525 -9.689 1.00 94.00 209 HIS A O 1
ATOM 1707 N N . ILE A 1 210 ? 10.848 -2.587 -9.322 1.00 93.44 210 ILE A N 1
ATOM 1708 C CA . ILE A 1 210 ? 10.513 -3.231 -10.588 1.00 93.44 210 ILE A CA 1
ATOM 1709 C C . ILE A 1 210 ? 9.704 -2.314 -11.481 1.00 93.44 210 ILE A C 1
ATOM 1711 O O . ILE A 1 210 ? 8.831 -1.577 -11.019 1.00 93.44 210 ILE A O 1
ATOM 1715 N N . HIS A 1 211 ? 9.932 -2.455 -12.780 1.00 91.94 211 HIS A N 1
ATOM 1716 C CA . HIS A 1 211 ? 8.965 -2.075 -13.801 1.00 91.94 211 HIS A CA 1
ATOM 1717 C C . HIS A 1 211 ? 8.207 -3.325 -14.218 1.00 91.94 211 HIS A C 1
ATOM 1719 O O . HIS A 1 211 ? 8.831 -4.317 -14.575 1.00 91.94 211 HIS A O 1
ATOM 1725 N N . LEU A 1 212 ? 6.881 -3.279 -14.174 1.00 93.88 212 LEU A N 1
ATOM 1726 C CA . LEU A 1 212 ? 5.986 -4.377 -14.516 1.00 93.88 212 LEU A CA 1
ATOM 1727 C C . LEU A 1 212 ? 5.025 -3.926 -15.618 1.00 93.88 212 LEU A C 1
ATOM 1729 O O . LEU A 1 212 ? 4.162 -3.076 -15.409 1.00 93.88 212 LEU A O 1
ATOM 1733 N N . LEU A 1 213 ? 5.164 -4.520 -16.793 1.00 93.00 213 LEU A N 1
ATOM 1734 C CA . LEU A 1 213 ? 4.278 -4.354 -17.934 1.00 93.00 213 LEU A CA 1
ATOM 1735 C C . LEU A 1 213 ? 3.175 -5.402 -17.893 1.00 93.00 213 LEU A C 1
ATOM 1737 O O . LEU A 1 213 ? 3.474 -6.587 -17.797 1.00 93.00 213 LEU A O 1
ATOM 1741 N N . VAL A 1 214 ? 1.920 -4.979 -18.027 1.00 95.62 214 VAL A N 1
ATOM 1742 C CA . VAL A 1 214 ? 0.744 -5.858 -18.035 1.00 95.62 214 VAL A CA 1
ATOM 1743 C C . VAL A 1 214 ? -0.152 -5.506 -19.214 1.00 95.62 214 VAL A C 1
ATOM 1745 O O . VAL A 1 214 ? -0.498 -4.339 -19.425 1.00 95.62 214 VAL A O 1
ATOM 1748 N N . TYR A 1 215 ? -0.532 -6.514 -19.993 1.00 94.06 215 TYR A N 1
ATOM 1749 C CA . TYR A 1 215 ? -1.398 -6.357 -21.158 1.00 94.06 215 TYR A CA 1
ATOM 1750 C C . TYR A 1 215 ? -2.168 -7.642 -21.470 1.00 94.06 215 TYR A C 1
ATOM 1752 O O . TYR A 1 215 ? -1.964 -8.681 -20.843 1.00 94.06 215 TYR A O 1
ATOM 1760 N N . SER A 1 216 ? -3.097 -7.564 -22.423 1.00 95.81 216 SER A N 1
ATOM 1761 C CA . SER A 1 216 ? -3.926 -8.702 -22.820 1.00 95.81 216 SER A CA 1
ATOM 1762 C C . SER A 1 216 ? -3.606 -9.161 -24.236 1.00 95.81 216 SER A C 1
ATOM 1764 O O . SER A 1 216 ? -3.399 -8.354 -25.135 1.00 95.81 216 SER A O 1
ATOM 1766 N N . LYS A 1 217 ? -3.697 -10.468 -24.488 1.00 93.94 217 LYS A N 1
ATOM 1767 C CA . LYS A 1 217 ? -3.767 -11.019 -25.852 1.00 93.94 217 LYS A CA 1
ATOM 1768 C C . LYS A 1 217 ? -4.912 -10.392 -26.667 1.00 93.94 217 LYS A C 1
ATOM 1770 O O . LYS A 1 217 ? -4.813 -10.290 -27.887 1.00 93.94 217 LYS A O 1
ATOM 1775 N N . SER A 1 218 ? -5.992 -9.964 -26.005 1.00 93.06 218 SER A N 1
ATOM 1776 C CA . SER A 1 218 ? -7.149 -9.316 -26.626 1.00 93.06 218 SER A CA 1
ATOM 1777 C C . SER A 1 218 ? -7.066 -7.783 -26.536 1.00 93.06 218 SER A C 1
ATOM 1779 O O . SER A 1 218 ? -7.026 -7.235 -25.433 1.00 93.06 218 SER A O 1
ATOM 1781 N N . PRO A 1 219 ? -7.154 -7.047 -27.662 1.00 88.50 219 PRO A N 1
ATOM 1782 C CA . PRO A 1 219 ? -7.010 -5.587 -27.679 1.00 88.50 219 PRO A CA 1
ATOM 1783 C C . PRO A 1 219 ? -8.086 -4.816 -26.900 1.00 88.50 219 PRO A C 1
ATOM 1785 O O . PRO A 1 219 ? -7.887 -3.655 -26.561 1.00 88.50 219 PRO A O 1
ATOM 1788 N N . LYS A 1 220 ? -9.242 -5.442 -26.644 1.00 90.44 220 LYS A N 1
ATOM 1789 C CA . LYS A 1 220 ? -10.402 -4.816 -25.985 1.00 90.44 220 LYS A CA 1
ATOM 1790 C C . LYS A 1 220 ? -10.395 -4.974 -24.457 1.00 90.44 220 LYS A C 1
ATOM 1792 O O . LYS A 1 220 ? -11.386 -4.640 -23.817 1.00 90.44 220 LYS A O 1
ATOM 1797 N N . GLN A 1 221 ? -9.331 -5.529 -23.879 1.00 92.25 221 GLN A N 1
ATOM 1798 C CA . GLN A 1 221 ? -9.186 -5.783 -22.441 1.00 92.25 221 GLN A CA 1
ATOM 1799 C C . GLN A 1 221 ? -8.087 -4.894 -21.835 1.00 92.25 221 GLN A C 1
ATOM 1801 O O . GLN A 1 221 ? -7.419 -4.146 -22.548 1.00 92.25 221 GLN A O 1
ATOM 1806 N N . GLY A 1 222 ? -7.894 -4.969 -20.514 1.00 91.50 222 GLY A N 1
ATOM 1807 C CA . GLY A 1 222 ? -6.833 -4.223 -19.834 1.00 91.50 222 GLY A CA 1
ATOM 1808 C C . GLY A 1 222 ? -7.272 -2.827 -19.419 1.00 91.50 222 GLY A C 1
ATOM 1809 O O . GLY A 1 222 ? -6.650 -1.841 -19.803 1.00 91.50 222 GLY A O 1
ATOM 1810 N N . PHE A 1 223 ? -8.360 -2.709 -18.661 1.00 93.75 223 PHE A N 1
ATOM 1811 C CA . PHE A 1 223 ? -8.804 -1.436 -18.091 1.00 93.75 223 PHE A CA 1
ATOM 1812 C C . PHE A 1 223 ? -8.464 -1.385 -16.609 1.00 93.75 223 PHE A C 1
ATOM 1814 O O . PHE A 1 223 ? -8.921 -2.227 -15.844 1.00 93.75 223 PHE A O 1
ATOM 1821 N N . LEU A 1 224 ? -7.746 -0.344 -16.195 1.00 94.06 224 LEU A N 1
ATOM 1822 C CA . LEU A 1 224 ? -7.339 -0.152 -14.811 1.00 94.06 224 LEU A CA 1
ATOM 1823 C C . LEU A 1 224 ? -7.895 1.165 -14.265 1.00 94.06 224 LEU A C 1
ATOM 1825 O O . LEU A 1 224 ? -7.780 2.219 -14.892 1.00 94.06 224 LEU A O 1
ATOM 1829 N N . THR A 1 225 ? -8.516 1.102 -13.089 1.00 93.56 225 THR A N 1
ATOM 1830 C CA . THR A 1 225 ? -9.052 2.277 -12.384 1.00 93.56 225 THR A CA 1
ATOM 1831 C C . THR A 1 225 ? -8.091 2.732 -11.287 1.00 93.56 225 THR A C 1
ATOM 1833 O O . THR A 1 225 ? -7.225 1.972 -10.860 1.00 93.56 225 THR A O 1
ATOM 1836 N N . LYS A 1 226 ? -8.271 3.954 -10.763 1.00 90.62 226 LYS A N 1
ATOM 1837 C CA . LYS A 1 226 ? -7.515 4.424 -9.584 1.00 90.62 226 LYS A CA 1
ATOM 1838 C C . LYS A 1 226 ? -7.673 3.476 -8.393 1.00 90.62 226 LYS A C 1
ATOM 1840 O O . LYS A 1 226 ? -6.684 3.111 -7.774 1.00 90.62 226 LYS A O 1
ATOM 1845 N N . GLN A 1 227 ? -8.901 3.018 -8.145 1.00 91.88 227 GLN A N 1
ATOM 1846 C CA . GLN A 1 227 ? -9.165 2.028 -7.107 1.00 91.88 227 GLN A CA 1
ATOM 1847 C C . GLN A 1 227 ? -8.424 0.716 -7.384 1.00 91.88 227 GLN A C 1
ATOM 1849 O O . GLN A 1 227 ? -7.841 0.171 -6.460 1.00 91.88 227 GLN A O 1
ATOM 1854 N N . GLY A 1 228 ? -8.394 0.238 -8.632 1.00 93.50 228 GLY A N 1
ATOM 1855 C CA . GLY A 1 228 ? -7.632 -0.957 -9.008 1.00 93.50 228 GLY A CA 1
ATOM 1856 C C . GLY A 1 228 ? -6.134 -0.813 -8.731 1.00 93.50 228 GLY A C 1
ATOM 1857 O O . GLY A 1 228 ? -5.521 -1.730 -8.197 1.00 93.50 228 GLY A O 1
ATOM 1858 N N . ILE A 1 229 ? -5.554 0.366 -8.987 1.00 91.56 229 ILE A N 1
ATOM 1859 C CA . ILE A 1 229 ? -4.158 0.668 -8.624 1.00 91.56 229 ILE A CA 1
ATOM 1860 C C . ILE A 1 229 ? -3.961 0.590 -7.105 1.00 91.56 229 ILE A C 1
ATOM 1862 O O . ILE A 1 229 ? -2.969 0.030 -6.642 1.00 91.56 229 ILE A O 1
ATOM 1866 N N . ASP A 1 230 ? -4.899 1.128 -6.323 1.00 91.50 230 ASP A N 1
ATOM 1867 C CA . ASP A 1 230 ? -4.833 1.060 -4.862 1.00 91.50 230 ASP A CA 1
ATOM 1868 C C . ASP A 1 230 ? -4.949 -0.383 -4.348 1.00 91.50 230 ASP A C 1
ATOM 1870 O O . ASP A 1 230 ? -4.267 -0.737 -3.388 1.00 91.50 230 ASP A O 1
ATOM 1874 N N . LYS A 1 231 ? -5.741 -1.236 -5.014 1.00 94.00 231 LYS A N 1
ATOM 1875 C CA . LYS A 1 231 ? -5.834 -2.669 -4.693 1.00 94.00 231 LYS A CA 1
ATOM 1876 C C . LYS A 1 231 ? -4.537 -3.402 -5.028 1.00 94.00 231 LYS A C 1
ATOM 1878 O O . LYS A 1 231 ? -4.020 -4.092 -4.161 1.00 94.00 231 LYS A O 1
ATOM 1883 N N . ILE A 1 232 ? -3.957 -3.184 -6.213 1.00 94.81 232 ILE A N 1
ATOM 1884 C CA . ILE A 1 232 ? -2.645 -3.755 -6.579 1.00 94.81 232 ILE A CA 1
ATOM 1885 C C . ILE A 1 232 ? -1.578 -3.340 -5.556 1.00 94.81 232 ILE A C 1
ATOM 1887 O O . ILE A 1 232 ? -0.820 -4.180 -5.074 1.00 94.81 232 ILE A O 1
ATOM 1891 N N . ARG A 1 233 ? -1.549 -2.058 -5.163 1.00 94.75 233 ARG A N 1
ATOM 1892 C CA . ARG A 1 233 ? -0.648 -1.576 -4.104 1.00 94.75 233 ARG A CA 1
ATOM 1893 C C . ARG A 1 233 ? -0.879 -2.308 -2.790 1.00 94.75 233 ARG A C 1
ATOM 1895 O O . ARG A 1 233 ? 0.083 -2.720 -2.155 1.00 94.75 233 ARG A O 1
ATOM 1902 N N . SER A 1 234 ? -2.140 -2.444 -2.388 1.00 92.75 234 SER A N 1
ATOM 1903 C CA . SER A 1 234 ? -2.513 -3.096 -1.137 1.00 92.75 234 SER A CA 1
ATOM 1904 C C . SER A 1 234 ? -2.081 -4.559 -1.109 1.00 92.75 234 SER A C 1
ATOM 1906 O O . SER A 1 234 ? -1.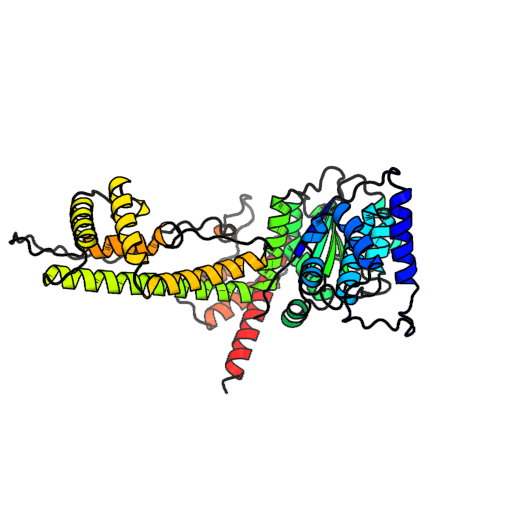517 -5.001 -0.115 1.00 92.75 234 SER A O 1
ATOM 1908 N N . VAL A 1 235 ? -2.275 -5.285 -2.208 1.00 95.12 235 VAL A N 1
ATOM 1909 C CA . VAL A 1 235 ? -1.874 -6.688 -2.338 1.00 95.12 235 VAL A CA 1
ATOM 1910 C C . VAL A 1 235 ? -0.360 -6.846 -2.173 1.00 95.12 235 VAL A C 1
ATOM 1912 O O . VAL A 1 235 ? 0.075 -7.644 -1.346 1.00 95.12 235 VAL A O 1
ATOM 1915 N N . PHE A 1 236 ? 0.446 -6.029 -2.861 1.00 96.12 236 PHE A N 1
ATOM 1916 C CA . PHE A 1 236 ? 1.900 -6.076 -2.691 1.00 96.12 236 PHE A CA 1
ATOM 1917 C C . PHE A 1 236 ? 2.349 -5.684 -1.280 1.00 96.12 236 PHE A C 1
ATOM 1919 O O . PHE A 1 236 ? 3.189 -6.372 -0.710 1.00 96.12 236 PHE A O 1
ATOM 1926 N N . ALA A 1 237 ? 1.788 -4.622 -0.689 1.00 94.12 237 ALA A N 1
ATOM 1927 C CA . ALA A 1 237 ? 2.170 -4.208 0.664 1.00 94.12 237 ALA A CA 1
ATOM 1928 C C . ALA A 1 237 ? 1.844 -5.272 1.721 1.00 94.12 237 ALA A C 1
ATOM 1930 O O . ALA A 1 237 ? 2.666 -5.516 2.597 1.00 94.12 237 ALA A O 1
ATOM 1931 N N . ASN A 1 238 ? 0.671 -5.908 1.636 1.00 91.19 238 ASN A N 1
ATOM 1932 C CA . ASN A 1 238 ? 0.258 -6.932 2.599 1.00 91.19 238 ASN A CA 1
ATOM 1933 C C . ASN A 1 238 ? 1.122 -8.199 2.539 1.00 91.19 238 ASN A C 1
ATOM 1935 O O . ASN A 1 238 ? 1.209 -8.905 3.542 1.00 91.19 238 ASN A O 1
ATOM 1939 N N . ASP A 1 239 ? 1.732 -8.505 1.390 1.00 94.62 239 ASP A N 1
ATOM 1940 C CA . ASP A 1 239 ? 2.661 -9.631 1.269 1.00 94.62 239 ASP A CA 1
ATOM 1941 C C . ASP A 1 239 ? 4.091 -9.224 1.669 1.00 94.62 239 ASP A C 1
ATOM 1943 O O . ASP A 1 239 ? 4.697 -9.878 2.514 1.00 94.62 239 ASP A O 1
ATOM 1947 N N . ILE A 1 240 ? 4.601 -8.097 1.152 1.00 95.44 240 ILE A N 1
ATOM 1948 C CA . ILE A 1 240 ? 5.955 -7.601 1.458 1.00 95.44 240 ILE A CA 1
ATOM 1949 C C . ILE A 1 240 ? 6.119 -7.308 2.955 1.00 95.44 240 ILE A C 1
ATOM 1951 O O . ILE A 1 240 ? 7.082 -7.764 3.564 1.00 95.44 240 ILE A O 1
ATOM 1955 N N . PHE A 1 241 ? 5.176 -6.575 3.549 1.00 93.81 241 PHE A N 1
ATOM 1956 C CA . PHE A 1 241 ? 5.231 -6.118 4.940 1.00 93.81 241 PHE A CA 1
ATOM 1957 C C . PHE A 1 241 ? 4.323 -6.937 5.858 1.00 93.81 241 PHE A C 1
ATOM 1959 O O . PHE A 1 241 ? 3.813 -6.411 6.845 1.00 93.81 241 PHE A O 1
ATOM 1966 N N . HIS A 1 242 ? 4.083 -8.211 5.528 1.00 90.12 242 HIS A N 1
ATOM 1967 C CA . HIS A 1 242 ? 3.153 -9.062 6.269 1.00 90.12 242 HIS A CA 1
ATOM 1968 C C . HIS A 1 242 ? 3.427 -9.042 7.778 1.00 90.12 242 HIS A C 1
ATOM 1970 O O . HIS A 1 242 ? 2.548 -8.668 8.552 1.00 90.12 242 HIS A O 1
ATOM 1976 N N . ASP A 1 243 ? 4.653 -9.376 8.184 1.00 87.81 243 ASP A N 1
ATOM 1977 C CA . ASP A 1 243 ? 5.032 -9.477 9.597 1.00 87.81 243 ASP A CA 1
ATOM 1978 C C . ASP A 1 243 ? 4.978 -8.111 10.308 1.00 87.81 243 ASP A C 1
ATOM 1980 O O . ASP A 1 243 ? 4.494 -8.023 11.438 1.00 87.81 243 ASP A O 1
ATOM 1984 N N . ASP A 1 244 ? 5.398 -7.035 9.630 1.00 89.06 244 ASP A N 1
ATOM 1985 C CA . ASP A 1 244 ? 5.351 -5.668 10.168 1.00 89.06 244 ASP A CA 1
ATOM 1986 C C . ASP A 1 244 ? 3.894 -5.239 10.431 1.00 89.06 244 ASP A C 1
ATOM 1988 O O . ASP A 1 244 ? 3.557 -4.747 11.510 1.00 89.06 244 ASP A O 1
ATOM 1992 N N . LEU A 1 245 ? 2.997 -5.485 9.470 1.00 88.31 245 LEU A N 1
ATOM 1993 C CA . LEU A 1 245 ? 1.573 -5.176 9.596 1.00 88.31 245 LEU A CA 1
ATOM 1994 C C . LEU A 1 245 ? 0.893 -6.040 10.665 1.00 88.31 245 LEU A C 1
ATOM 1996 O O . LEU A 1 245 ? 0.089 -5.516 11.434 1.00 88.31 245 LEU A O 1
ATOM 2000 N N . GLN A 1 246 ? 1.226 -7.334 10.755 1.00 87.38 246 GLN A N 1
ATOM 2001 C CA . GLN A 1 246 ? 0.710 -8.208 11.814 1.00 87.38 246 GLN A CA 1
ATOM 2002 C C . GLN A 1 246 ? 1.120 -7.714 13.202 1.00 87.38 246 GLN A C 1
ATOM 2004 O O . GLN A 1 246 ? 0.272 -7.626 14.091 1.00 87.38 246 GLN A O 1
ATOM 2009 N N . SER A 1 247 ? 2.381 -7.309 13.376 1.00 86.88 247 SER A N 1
ATOM 2010 C CA . SER A 1 247 ? 2.845 -6.721 14.635 1.00 86.88 247 SER A CA 1
ATOM 2011 C C . SER A 1 247 ? 2.049 -5.465 14.999 1.00 86.88 247 SER A C 1
ATOM 2013 O O . SER A 1 247 ? 1.630 -5.317 16.148 1.00 86.88 247 SER A O 1
ATOM 2015 N N . ILE A 1 248 ? 1.785 -4.587 14.025 1.00 87.19 248 ILE A N 1
ATOM 2016 C CA . ILE A 1 248 ? 0.967 -3.387 14.240 1.00 87.19 248 ILE A CA 1
ATOM 2017 C C . ILE A 1 248 ? -0.454 -3.770 14.671 1.00 87.19 248 ILE A C 1
ATOM 2019 O O . ILE A 1 248 ? -0.958 -3.220 15.647 1.00 87.19 248 ILE A O 1
ATOM 2023 N N . TYR A 1 249 ? -1.106 -4.725 14.002 1.00 85.69 249 TYR A N 1
ATOM 2024 C CA . TYR A 1 249 ? -2.466 -5.150 14.359 1.00 85.69 249 TYR A CA 1
ATOM 2025 C C . TYR A 1 249 ? -2.560 -5.743 15.770 1.00 85.69 249 TYR A C 1
ATOM 2027 O O . TYR A 1 249 ? -3.520 -5.468 16.500 1.00 85.69 249 TYR A O 1
ATOM 2035 N N . MET A 1 250 ? -1.561 -6.531 16.170 1.00 83.25 250 MET A N 1
ATOM 2036 C CA . MET A 1 250 ? -1.472 -7.070 17.526 1.00 83.25 250 MET A CA 1
ATOM 2037 C C . MET A 1 250 ? -1.338 -5.943 18.550 1.00 83.25 250 MET A C 1
ATOM 2039 O O . MET A 1 250 ? -2.102 -5.896 19.514 1.00 83.25 250 MET A O 1
ATOM 2043 N N . GLU A 1 251 ? -0.434 -4.990 18.318 1.00 84.75 251 GLU A N 1
ATOM 2044 C CA . GLU A 1 251 ? -0.248 -3.874 19.242 1.00 84.75 251 GLU A CA 1
ATOM 2045 C C . GLU A 1 251 ? -1.489 -2.970 19.298 1.00 84.75 251 GLU A C 1
ATOM 2047 O O . GLU A 1 251 ? -1.916 -2.574 20.380 1.00 84.75 251 GLU A O 1
ATOM 2052 N N . GLN A 1 252 ? -2.156 -2.718 18.169 1.00 86.19 252 GLN A N 1
ATOM 2053 C CA . GLN A 1 252 ? -3.422 -1.980 18.138 1.00 86.19 252 GLN A CA 1
ATOM 2054 C C . GLN A 1 252 ? -4.510 -2.648 18.981 1.00 86.19 252 GLN A C 1
ATOM 2056 O O . GLN A 1 252 ? -5.286 -1.955 19.643 1.00 86.19 252 GLN A O 1
ATOM 2061 N N . THR A 1 253 ? -4.567 -3.980 18.961 1.00 84.12 253 THR A N 1
ATOM 2062 C CA . THR A 1 253 ? -5.493 -4.758 19.792 1.00 84.12 253 THR A CA 1
ATOM 2063 C C . THR A 1 253 ? -5.173 -4.566 21.271 1.00 84.12 253 THR A C 1
ATOM 2065 O O . THR A 1 253 ? -6.071 -4.213 22.034 1.00 84.12 253 THR A O 1
ATOM 2068 N N . ILE A 1 254 ? -3.895 -4.671 21.652 1.00 85.69 254 ILE A N 1
ATOM 2069 C CA . ILE A 1 254 ? -3.431 -4.429 23.027 1.00 85.69 254 ILE A CA 1
ATOM 2070 C C . ILE A 1 254 ? -3.805 -3.015 23.484 1.00 85.69 254 ILE A C 1
ATOM 2072 O O . ILE A 1 254 ? -4.457 -2.869 24.513 1.00 85.69 254 ILE A O 1
ATOM 2076 N N . ARG A 1 255 ? -3.492 -1.972 22.700 1.00 85.69 255 ARG A N 1
ATOM 2077 C CA . ARG A 1 255 ? -3.815 -0.575 23.061 1.00 85.69 255 ARG A CA 1
ATOM 2078 C C . ARG A 1 255 ? -5.312 -0.339 23.216 1.00 85.69 255 ARG A C 1
ATOM 2080 O O . ARG A 1 255 ? -5.744 0.385 24.112 1.00 85.69 255 ARG A O 1
ATOM 2087 N N . ARG A 1 256 ? -6.127 -0.948 22.352 1.00 86.69 256 ARG A N 1
ATOM 2088 C CA . ARG A 1 256 ? -7.587 -0.858 22.449 1.00 86.69 256 ARG A CA 1
ATOM 2089 C C . ARG A 1 256 ? -8.098 -1.512 23.732 1.00 86.69 256 ARG A C 1
ATOM 2091 O O . ARG A 1 256 ? -8.990 -0.963 24.380 1.00 86.69 256 ARG A O 1
ATOM 2098 N N . ASP A 1 257 ? -7.553 -2.670 24.084 1.00 85.94 257 ASP A N 1
ATOM 2099 C CA . ASP A 1 257 ? -7.976 -3.425 25.258 1.00 85.94 257 ASP A CA 1
ATOM 2100 C C . ASP A 1 257 ? -7.478 -2.767 26.561 1.00 85.94 257 ASP A C 1
ATOM 2102 O O . ASP A 1 257 ? -8.245 -2.688 27.521 1.00 85.94 257 ASP A O 1
ATOM 2106 N N . GLU A 1 258 ? -6.274 -2.177 26.564 1.00 87.44 258 GLU A N 1
ATOM 2107 C CA . GLU A 1 258 ? -5.764 -1.291 27.626 1.00 87.44 258 GLU A CA 1
ATOM 2108 C C . GLU A 1 258 ? -6.705 -0.101 27.845 1.00 87.44 258 GLU A C 1
ATOM 2110 O O . GLU A 1 258 ? -7.164 0.132 28.961 1.00 87.44 258 GLU A O 1
ATOM 2115 N N . LEU A 1 259 ? -7.078 0.609 26.776 1.00 87.06 259 LEU A N 1
ATOM 2116 C CA . LEU A 1 259 ? -7.979 1.759 26.866 1.00 87.06 259 LEU A CA 1
ATOM 2117 C C . LEU A 1 259 ? -9.360 1.357 27.399 1.00 87.06 259 LEU A C 1
ATOM 2119 O O . LEU A 1 259 ? -9.934 2.052 28.242 1.00 87.06 259 LEU A O 1
ATOM 2123 N N . LYS A 1 260 ? -9.891 0.212 26.953 1.00 85.69 260 LYS A N 1
ATOM 2124 C CA . LYS A 1 260 ? -11.139 -0.354 27.481 1.00 85.69 260 LYS A CA 1
ATOM 2125 C C . LYS A 1 260 ? -11.021 -0.675 28.974 1.00 85.69 260 LYS A C 1
ATOM 2127 O O . LYS A 1 260 ? -11.979 -0.436 29.707 1.00 85.69 260 LYS A O 1
ATOM 2132 N N . MET A 1 261 ? -9.884 -1.210 29.418 1.00 87.06 261 MET A N 1
ATOM 2133 C CA . MET A 1 261 ? -9.633 -1.567 30.814 1.00 87.06 261 MET A CA 1
ATOM 2134 C C . MET A 1 261 ? -9.478 -0.337 31.711 1.00 87.06 261 MET A C 1
ATOM 2136 O O . MET A 1 261 ? -10.120 -0.281 32.754 1.00 87.06 261 MET A O 1
ATOM 2140 N N . GLU A 1 262 ? -8.695 0.660 31.302 1.00 84.88 262 GLU A N 1
ATOM 2141 C CA . GLU A 1 262 ? -8.530 1.910 32.056 1.00 84.88 262 GLU A CA 1
ATOM 2142 C C . GLU A 1 262 ? -9.849 2.681 32.153 1.00 84.88 262 GLU A C 1
ATOM 2144 O O . GLU A 1 262 ? -10.260 3.086 33.239 1.00 84.88 262 GLU A O 1
ATOM 2149 N N . SER A 1 263 ? -10.599 2.764 31.047 1.00 79.12 263 SER A N 1
ATOM 2150 C CA . SER A 1 263 ? -11.943 3.354 31.064 1.00 79.12 263 SER A CA 1
ATOM 2151 C C . SER A 1 263 ? -12.880 2.600 32.017 1.00 79.12 263 SER A C 1
ATOM 2153 O O . SER A 1 263 ? -13.698 3.217 32.694 1.00 79.12 263 SER A O 1
ATOM 2155 N N . LYS A 1 264 ? -12.766 1.265 32.087 1.00 83.50 264 LYS A N 1
ATOM 2156 C CA . LYS A 1 264 ? -13.549 0.432 33.008 1.00 83.50 264 LYS A CA 1
ATOM 2157 C C . LYS A 1 264 ? -13.190 0.720 34.465 1.00 83.50 264 LYS A C 1
ATOM 2159 O O . LYS A 1 264 ? -14.103 0.965 35.244 1.00 83.50 264 LYS A O 1
ATOM 2164 N N . LYS A 1 265 ? -11.898 0.724 34.817 1.00 85.12 265 LYS A N 1
ATOM 2165 C CA . LYS A 1 265 ? -11.426 1.021 36.181 1.00 85.12 265 LYS A CA 1
ATOM 2166 C C . LYS A 1 265 ? -11.929 2.377 36.651 1.00 85.12 265 LYS A C 1
ATOM 2168 O O . LYS A 1 265 ? -12.480 2.477 37.741 1.00 85.12 265 LYS A O 1
ATOM 2173 N N . TYR A 1 266 ? -11.808 3.394 35.800 1.00 79.50 266 TYR A N 1
ATOM 2174 C CA . TYR A 1 266 ? -12.286 4.725 36.136 1.00 79.50 266 TYR A CA 1
ATOM 2175 C C . TYR A 1 266 ? -13.798 4.719 36.373 1.00 79.50 266 TYR A C 1
ATOM 2177 O O . TYR A 1 266 ? -14.242 5.163 37.424 1.00 79.50 266 TYR A O 1
ATOM 2185 N N . VAL A 1 267 ? -14.597 4.128 35.474 1.00 77.69 267 VAL A N 1
ATOM 2186 C CA . VAL A 1 267 ? -16.046 3.985 35.702 1.00 77.69 267 VAL A CA 1
ATOM 2187 C C . VAL A 1 267 ? -16.348 3.235 37.006 1.00 77.69 267 VAL A C 1
ATOM 2189 O O . VAL A 1 267 ? -17.204 3.672 37.763 1.00 77.69 267 VAL A O 1
ATOM 2192 N N . GLU A 1 268 ? -15.637 2.162 37.338 1.00 82.06 268 GLU A N 1
ATOM 2193 C CA . GLU A 1 268 ? -15.837 1.435 38.600 1.00 82.06 268 GLU A CA 1
ATOM 2194 C C . GLU A 1 268 ? -15.507 2.291 39.838 1.00 82.06 268 GLU A C 1
ATOM 2196 O O . GLU A 1 268 ? -16.275 2.306 40.807 1.00 82.06 268 GLU A O 1
ATOM 2201 N N . GLU A 1 269 ? -14.414 3.058 39.803 1.00 80.56 269 GLU A N 1
ATOM 2202 C CA . GLU A 1 269 ? -14.044 4.006 40.860 1.00 80.56 269 GLU A CA 1
ATOM 2203 C C . GLU A 1 269 ? -15.061 5.141 41.008 1.00 80.56 269 GLU A C 1
ATOM 2205 O O . GLU A 1 269 ? -15.419 5.511 42.129 1.00 80.56 269 GLU A O 1
ATOM 2210 N N . LEU A 1 270 ? -15.560 5.672 39.891 1.00 74.94 270 LEU A N 1
ATOM 2211 C CA . LEU A 1 270 ? -16.633 6.661 39.870 1.00 74.94 270 LEU A CA 1
ATOM 2212 C C . LEU A 1 270 ? -17.878 6.136 40.574 1.00 74.94 270 LEU A C 1
ATOM 2214 O O . LEU A 1 270 ? -18.423 6.792 41.458 1.00 74.94 270 LEU A O 1
ATOM 2218 N N . LEU A 1 271 ? -18.313 4.932 40.205 1.00 74.00 271 LEU A N 1
ATOM 2219 C CA . LEU A 1 271 ? -19.498 4.304 40.778 1.00 74.00 271 LEU A CA 1
ATOM 2220 C C . LEU A 1 271 ? -19.332 4.042 42.273 1.00 74.00 271 LEU A C 1
ATOM 2222 O O . LEU A 1 271 ? -20.281 4.209 43.039 1.00 74.00 271 LEU A O 1
ATOM 2226 N N . LYS A 1 272 ? -18.122 3.688 42.715 1.00 79.00 272 LYS A N 1
ATOM 2227 C CA . LYS A 1 272 ? -17.801 3.593 44.140 1.00 79.00 272 LYS A CA 1
ATOM 2228 C C . LYS A 1 272 ? -17.929 4.952 44.840 1.00 79.00 272 LYS A C 1
ATOM 2230 O O . LYS A 1 272 ? -18.631 5.030 45.844 1.00 79.00 272 LYS A O 1
ATOM 2235 N N . LYS A 1 273 ? -17.337 6.016 44.289 1.00 74.94 273 LYS A N 1
ATOM 2236 C CA . LYS A 1 273 ? -17.401 7.374 44.863 1.00 74.94 273 LYS A CA 1
ATOM 2237 C C . LYS A 1 273 ? -18.825 7.933 44.912 1.00 74.94 273 LYS A C 1
ATOM 2239 O O . LYS A 1 273 ? -19.161 8.606 45.881 1.00 74.94 273 LYS A O 1
ATOM 2244 N N . ILE A 1 274 ? -19.665 7.627 43.919 1.00 70.81 274 ILE A N 1
ATOM 2245 C CA . ILE A 1 274 ? -21.092 7.995 43.913 1.00 70.81 274 ILE A CA 1
ATOM 2246 C C . ILE A 1 274 ? -21.832 7.285 45.057 1.00 70.81 274 ILE A C 1
ATOM 2248 O O . ILE A 1 274 ? -22.568 7.930 45.797 1.00 70.81 274 ILE A O 1
ATOM 2252 N N . ARG A 1 275 ? -21.594 5.981 45.275 1.00 72.62 275 ARG A N 1
ATOM 2253 C CA . ARG A 1 275 ? -22.182 5.249 46.420 1.00 72.62 275 ARG A CA 1
ATOM 2254 C C . ARG A 1 275 ? -21.736 5.800 47.775 1.00 72.62 275 ARG A C 1
ATOM 2256 O O . ARG A 1 275 ? -22.513 5.788 48.721 1.00 72.62 275 ARG A O 1
ATOM 2263 N N . GLU A 1 276 ? -20.497 6.269 47.861 1.00 76.12 276 GLU A N 1
ATOM 2264 C CA . GLU A 1 276 ? -19.898 6.838 49.075 1.00 76.12 276 GLU A CA 1
ATOM 2265 C C . GLU A 1 276 ? -20.178 8.348 49.237 1.00 76.12 276 GLU A C 1
ATOM 2267 O O . GLU A 1 276 ? -19.699 8.960 50.190 1.00 76.12 276 GLU A O 1
ATOM 2272 N N . ASN A 1 277 ? -20.961 8.950 48.329 1.00 67.38 277 ASN A N 1
ATOM 2273 C CA . ASN A 1 277 ? -21.315 10.374 48.296 1.00 67.38 277 ASN A CA 1
ATOM 2274 C C . ASN A 1 277 ? -20.093 11.326 48.298 1.00 67.38 277 ASN A C 1
ATOM 2276 O O . ASN A 1 277 ? -20.138 12.422 48.855 1.00 67.38 277 ASN A O 1
ATOM 2280 N N . ASN A 1 278 ? -18.984 10.890 47.690 1.00 61.84 278 ASN A N 1
ATOM 2281 C CA . ASN A 1 278 ? -17.676 11.555 47.714 1.00 61.84 278 ASN A CA 1
ATOM 2282 C C . ASN A 1 278 ? -17.145 11.822 46.292 1.00 61.84 278 ASN A C 1
ATOM 2284 O O . ASN A 1 278 ? -15.982 11.556 45.975 1.00 61.84 278 ASN A O 1
ATOM 2288 N N . PHE A 1 279 ? -18.022 12.269 45.390 1.00 66.69 279 PHE A N 1
ATOM 2289 C CA . PHE A 1 279 ? -17.689 12.464 43.982 1.00 66.69 279 PHE A CA 1
ATOM 2290 C C . PHE A 1 279 ? -17.714 13.942 43.555 1.00 66.69 279 PHE A C 1
ATOM 2292 O O . PHE A 1 279 ? -18.576 14.710 43.968 1.00 66.69 279 PHE A O 1
ATOM 2299 N N . HIS A 1 280 ? -16.748 14.353 42.722 1.00 62.06 280 HIS A N 1
ATOM 2300 C CA . HIS A 1 280 ? -16.482 15.766 42.406 1.00 62.06 280 HIS A CA 1
ATOM 2301 C C . HIS A 1 280 ? -16.884 16.203 40.981 1.00 62.06 280 HIS A C 1
ATOM 2303 O O . HIS A 1 280 ? -16.630 17.347 40.610 1.00 62.06 280 HIS A O 1
ATOM 2309 N N . ASN A 1 281 ? -17.536 15.349 40.177 1.00 72.31 281 ASN A N 1
ATOM 2310 C CA . ASN A 1 281 ? -18.024 15.717 38.836 1.00 72.31 281 ASN A CA 1
ATOM 2311 C C . ASN A 1 281 ? -19.548 15.535 38.711 1.00 72.31 281 ASN A C 1
ATOM 2313 O O . ASN A 1 281 ? -20.043 14.526 38.206 1.00 72.31 281 ASN A O 1
ATOM 2317 N N . ALA A 1 282 ? -20.290 16.567 39.119 1.00 77.38 282 ALA A N 1
ATOM 2318 C CA . ALA A 1 282 ? -21.756 16.579 39.107 1.00 77.38 282 ALA A CA 1
ATOM 2319 C C . ALA A 1 282 ? -22.370 16.337 37.711 1.00 77.38 282 ALA A C 1
ATOM 2321 O O . ALA A 1 282 ? -23.463 15.780 37.595 1.00 77.38 282 ALA A O 1
ATOM 2322 N N . LYS A 1 283 ? -21.671 16.726 36.630 1.00 84.56 283 LYS A N 1
ATOM 2323 C CA . LYS A 1 283 ? -22.144 16.490 35.256 1.00 84.56 283 LYS A CA 1
ATOM 2324 C C . LYS A 1 283 ? -22.116 15.000 34.920 1.00 84.56 283 LYS A C 1
ATOM 2326 O O . LYS A 1 283 ? -23.094 14.478 34.389 1.00 84.56 283 LYS A O 1
ATOM 2331 N N . LEU A 1 284 ? -21.005 14.327 35.213 1.00 82.56 284 LEU A N 1
ATOM 2332 C CA . LEU A 1 284 ? -20.849 12.906 34.921 1.00 82.56 284 LEU A CA 1
ATOM 2333 C C . LEU A 1 284 ? -21.797 12.053 35.764 1.00 82.56 284 LEU A C 1
ATOM 2335 O O . LEU A 1 284 ? -22.440 11.155 35.232 1.00 82.56 284 LEU A O 1
ATOM 2339 N N . GLU A 1 285 ? -21.948 12.379 37.045 1.00 82.19 285 GLU A N 1
ATOM 2340 C CA . GLU A 1 285 ? -22.904 11.715 37.930 1.00 82.19 285 GLU A CA 1
ATOM 2341 C C . GLU A 1 285 ? -24.338 11.797 37.384 1.00 82.19 285 GLU A C 1
ATOM 2343 O O . GLU A 1 285 ? -24.992 10.771 37.195 1.00 82.19 285 GLU A O 1
ATOM 2348 N N . SER A 1 286 ? -24.792 13.001 37.016 1.00 87.69 286 SER A N 1
ATOM 2349 C CA . SER A 1 286 ? -26.107 13.212 36.395 1.00 87.69 286 SER A CA 1
ATOM 2350 C C . SER A 1 286 ? -26.290 12.401 35.104 1.00 87.69 286 SER A C 1
ATOM 2352 O O . SER A 1 286 ? -27.348 11.799 34.882 1.00 87.69 286 SER A O 1
ATOM 2354 N N . LEU A 1 287 ? -25.249 12.316 34.267 1.00 91.38 287 LEU A N 1
ATOM 2355 C CA . LEU A 1 287 ? -25.268 11.500 33.051 1.00 91.38 287 LEU A CA 1
ATOM 2356 C C . LEU A 1 287 ? -25.372 10.001 33.357 1.00 91.38 287 LEU A C 1
ATOM 2358 O O . LEU A 1 287 ? -26.128 9.312 32.678 1.00 91.38 287 LEU A O 1
ATOM 2362 N N . ILE A 1 288 ? -24.676 9.498 34.378 1.00 88.50 288 ILE A N 1
ATOM 2363 C CA . ILE A 1 288 ? -24.735 8.087 34.791 1.00 88.50 288 ILE A CA 1
ATOM 2364 C C . ILE A 1 288 ? -26.124 7.728 35.333 1.00 88.50 288 ILE A C 1
ATOM 2366 O O . ILE A 1 288 ? -26.689 6.714 34.923 1.00 88.50 288 ILE A O 1
ATOM 2370 N N . PHE A 1 289 ? -26.719 8.571 36.184 1.00 87.12 289 PHE A N 1
ATOM 2371 C CA . PHE A 1 289 ? -28.096 8.381 36.657 1.00 87.12 289 PHE A CA 1
ATOM 2372 C C . PHE A 1 289 ? -29.107 8.399 35.505 1.00 87.12 289 PHE A C 1
ATOM 2374 O O . PHE A 1 289 ? -29.990 7.539 35.421 1.00 87.12 289 PHE A O 1
ATOM 2381 N N . THR A 1 290 ? -28.957 9.357 34.587 1.00 92.62 290 THR A N 1
ATOM 2382 C CA . THR A 1 290 ? -29.798 9.459 33.388 1.00 92.62 290 THR A CA 1
ATOM 2383 C C . THR A 1 290 ? -29.672 8.202 32.533 1.00 92.62 290 THR A C 1
ATOM 2385 O O . THR A 1 290 ? -30.684 7.611 32.150 1.00 92.62 290 THR A O 1
ATOM 2388 N N . LEU A 1 291 ? -28.438 7.754 32.293 1.00 93.75 291 LEU A N 1
ATOM 2389 C CA . LEU A 1 291 ? -28.149 6.561 31.512 1.00 93.75 291 LEU A CA 1
ATOM 2390 C C . LEU A 1 291 ? -28.726 5.307 32.176 1.00 93.75 291 LEU A C 1
ATOM 2392 O O . LEU A 1 291 ? -29.330 4.493 31.484 1.00 93.75 291 LEU A O 1
ATOM 2396 N N . LYS A 1 292 ? -28.635 5.165 33.505 1.00 91.19 292 LYS A N 1
ATOM 2397 C CA . LYS A 1 292 ? -29.259 4.044 34.224 1.00 91.19 292 LYS A CA 1
ATOM 2398 C C . LYS A 1 292 ? -30.765 3.998 33.981 1.00 91.19 292 LYS A C 1
ATOM 2400 O O . LYS A 1 292 ? -31.277 2.976 33.532 1.00 91.19 292 LYS A O 1
ATOM 2405 N N . LYS A 1 293 ? -31.470 5.112 34.199 1.00 91.44 293 LYS A N 1
ATOM 2406 C CA . LYS A 1 293 ? -32.927 5.190 33.996 1.00 91.44 293 LYS A CA 1
ATOM 2407 C C . LYS A 1 293 ? -33.326 4.874 32.549 1.00 91.44 293 LYS A C 1
ATOM 2409 O O . LYS A 1 293 ? -34.308 4.168 32.303 1.00 91.44 293 LYS A O 1
ATOM 2414 N N . GLN A 1 294 ? -32.564 5.379 31.579 1.00 93.56 294 GLN A N 1
ATOM 2415 C CA . GLN A 1 294 ? -32.761 5.070 30.161 1.00 93.56 294 GLN A CA 1
ATOM 2416 C C . GLN A 1 294 ? -32.551 3.579 29.864 1.00 93.56 294 GLN A C 1
ATOM 2418 O O . GLN A 1 294 ? -33.332 2.970 29.135 1.00 93.56 294 GLN A O 1
ATOM 2423 N N . LEU A 1 295 ? -31.513 2.971 30.437 1.00 93.00 295 LEU A N 1
ATOM 2424 C CA . LEU A 1 295 ? -31.199 1.560 30.239 1.00 93.00 295 LEU A CA 1
ATOM 2425 C C . LEU A 1 295 ? -32.208 0.631 30.925 1.00 93.00 295 LEU A C 1
ATOM 2427 O O . LEU A 1 295 ? -32.521 -0.424 30.373 1.00 93.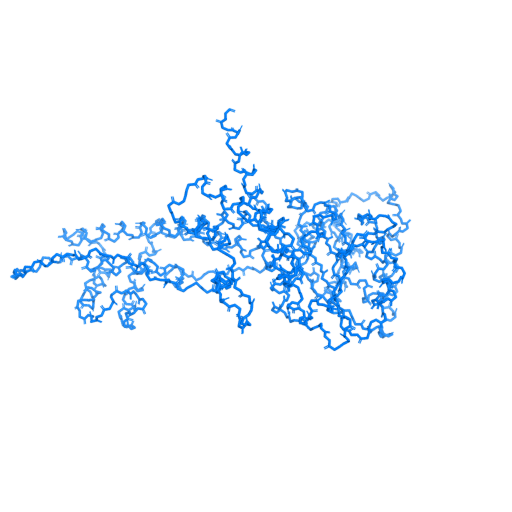00 295 LEU A O 1
ATOM 2431 N N . ASP A 1 296 ? -32.752 1.004 32.082 1.00 89.75 296 ASP A N 1
ATOM 2432 C CA . ASP A 1 296 ? -33.788 0.233 32.786 1.00 89.75 296 ASP A CA 1
ATOM 2433 C C . ASP A 1 296 ? -35.132 0.265 32.045 1.00 89.75 296 ASP A C 1
ATOM 2435 O O . ASP A 1 296 ? -35.842 -0.734 32.010 1.00 89.75 296 ASP A O 1
ATOM 2439 N N . SER A 1 297 ? -35.437 1.374 31.363 1.00 88.62 297 SER A N 1
ATOM 2440 C CA . SER A 1 297 ? -36.628 1.524 30.507 1.00 88.62 297 SER A CA 1
ATOM 2441 C C . SER A 1 297 ? -36.441 1.025 29.065 1.00 88.62 297 SER A C 1
ATOM 2443 O O . SER A 1 297 ? -37.367 1.089 28.252 1.00 88.62 297 SER A O 1
ATOM 2445 N N . THR A 1 298 ? -35.252 0.519 28.718 1.00 89.25 298 THR A N 1
ATOM 2446 C CA . THR A 1 298 ? -34.966 -0.029 27.387 1.00 89.25 298 THR A CA 1
ATOM 2447 C C . THR A 1 298 ? -35.371 -1.500 27.303 1.00 89.25 298 THR A C 1
ATOM 2449 O O . THR A 1 298 ? -34.789 -2.355 27.971 1.00 89.25 298 THR A O 1
ATOM 2452 N N . ASN A 1 299 ? -36.310 -1.802 26.403 1.00 83.94 299 ASN A N 1
ATOM 2453 C CA . ASN A 1 299 ? -36.667 -3.169 26.023 1.00 83.94 299 ASN A CA 1
ATOM 2454 C C . ASN A 1 299 ? -35.686 -3.713 24.967 1.00 83.94 299 ASN A C 1
ATOM 2456 O O . ASN A 1 299 ? -35.350 -3.007 24.015 1.00 83.94 299 ASN A O 1
ATOM 2460 N N . GLY A 1 300 ? -35.270 -4.978 25.095 1.00 85.00 300 GLY A N 1
ATOM 2461 C CA . GLY A 1 300 ? -34.395 -5.660 24.130 1.00 85.00 300 GLY A CA 1
ATOM 2462 C C . GLY A 1 300 ? -32.899 -5.635 24.481 1.00 85.00 300 GLY A C 1
ATOM 2463 O O . GLY A 1 300 ? -32.515 -5.469 25.639 1.00 85.00 300 GLY A O 1
ATOM 2464 N N . LYS A 1 301 ? -32.035 -5.854 23.475 1.00 88.38 301 LYS A N 1
ATOM 2465 C CA . LYS A 1 301 ? -30.581 -6.027 23.660 1.00 88.38 301 LYS A CA 1
ATOM 2466 C C . LYS A 1 301 ? -29.911 -4.709 24.067 1.00 88.38 301 LYS A C 1
ATOM 2468 O O . LYS A 1 301 ? -29.861 -3.758 23.290 1.00 88.38 301 LYS A O 1
ATOM 2473 N N . LYS A 1 302 ? -29.318 -4.676 25.263 1.00 90.38 302 LYS A N 1
ATOM 2474 C CA . LYS A 1 302 ? -28.646 -3.493 25.834 1.00 90.38 302 LYS A CA 1
ATOM 2475 C C . LYS A 1 302 ? -27.170 -3.412 25.418 1.00 90.38 302 LYS A C 1
ATOM 2477 O O . LYS A 1 302 ? -26.255 -3.486 26.233 1.00 90.38 302 LYS A O 1
ATOM 2482 N N . VAL A 1 303 ? -26.944 -3.304 24.111 1.00 91.81 303 VAL A N 1
ATOM 2483 C CA . VAL A 1 303 ? -25.622 -3.151 23.474 1.00 91.81 303 VAL A CA 1
ATOM 2484 C C . VAL A 1 303 ? -25.661 -1.885 22.628 1.00 91.81 303 VAL A C 1
ATOM 2486 O O . VAL A 1 303 ? -26.640 -1.688 21.913 1.00 91.81 303 VAL A O 1
ATOM 2489 N N . TYR A 1 304 ? -24.615 -1.048 22.670 1.00 92.88 304 TYR A N 1
ATOM 2490 C CA . TYR A 1 304 ? -24.609 0.311 22.103 1.00 92.88 304 TYR A CA 1
ATOM 2491 C C . TYR A 1 304 ? -25.194 0.374 20.690 1.00 92.88 304 TYR A C 1
ATOM 2493 O O . TYR A 1 304 ? -26.057 1.205 20.435 1.00 92.88 304 TYR A O 1
ATOM 2501 N N . GLY A 1 305 ? -24.817 -0.547 19.796 1.00 92.31 305 GLY A N 1
ATOM 2502 C CA . GLY A 1 305 ? -25.320 -0.588 18.415 1.00 92.31 305 GLY A CA 1
ATOM 2503 C C . GLY A 1 305 ? -26.851 -0.656 18.290 1.00 92.31 305 GLY A C 1
ATOM 2504 O O . GLY A 1 305 ? -27.409 -0.049 17.377 1.00 92.31 305 GLY A O 1
ATOM 2505 N N . TYR A 1 306 ? -27.527 -1.292 19.248 1.00 92.75 306 TYR A N 1
ATOM 2506 C CA . TYR A 1 306 ? -28.977 -1.526 19.273 1.00 92.75 306 TYR A CA 1
ATOM 2507 C C . TYR A 1 306 ? -29.755 -0.484 20.087 1.00 92.75 306 TYR A C 1
ATOM 2509 O O . TYR A 1 306 ? -30.984 -0.476 20.064 1.00 92.75 306 TYR A O 1
ATOM 2517 N N . LEU A 1 307 ? -29.061 0.401 20.807 1.00 93.75 307 LEU A N 1
ATOM 2518 C CA . LEU A 1 307 ? -29.711 1.420 21.624 1.00 93.75 307 LEU A CA 1
ATOM 2519 C C . LEU A 1 307 ? -30.385 2.494 20.754 1.00 93.75 307 LEU A C 1
ATOM 2521 O O . LEU A 1 307 ? -29.928 2.815 19.648 1.00 93.75 307 LEU A O 1
ATOM 2525 N N . LYS A 1 308 ? -31.469 3.078 21.280 1.00 94.00 308 LYS A N 1
ATOM 2526 C CA . LYS A 1 308 ? -32.148 4.226 20.659 1.00 94.00 308 LYS A CA 1
ATOM 2527 C C . LYS A 1 308 ? -31.195 5.433 20.576 1.00 94.00 308 LYS A C 1
ATOM 2529 O O . LYS A 1 308 ? -30.328 5.558 21.443 1.00 94.00 308 LYS A O 1
ATOM 2534 N N . PRO A 1 309 ? -31.369 6.340 19.593 1.00 95.06 309 PRO A N 1
ATOM 2535 C CA . PRO A 1 309 ? -30.496 7.505 19.416 1.00 95.06 309 PRO A CA 1
ATOM 2536 C C . PRO A 1 309 ? -30.306 8.335 20.690 1.00 95.06 309 PRO A C 1
ATOM 2538 O O . PRO A 1 309 ? -29.183 8.683 21.022 1.00 95.06 309 PRO A O 1
ATOM 2541 N N . GLU A 1 310 ? -31.379 8.566 21.448 1.00 94.00 310 GLU A N 1
ATOM 2542 C CA . GLU A 1 310 ? -31.333 9.321 22.708 1.00 94.00 310 GLU A CA 1
ATOM 2543 C C . GLU A 1 310 ? -30.397 8.688 23.749 1.00 94.00 310 GLU A C 1
ATOM 2545 O O . GLU A 1 310 ? -29.610 9.387 24.380 1.00 94.00 310 GLU A O 1
ATOM 2550 N N . VAL A 1 311 ? -30.430 7.358 23.885 1.00 94.62 311 VAL A N 1
ATOM 2551 C CA . VAL A 1 311 ? -29.572 6.623 24.828 1.00 94.62 311 VAL A CA 1
ATOM 2552 C C . VAL A 1 311 ? -28.126 6.595 24.331 1.00 94.62 311 VAL A C 1
ATOM 2554 O O . VAL A 1 311 ? -27.198 6.741 25.123 1.00 94.62 311 VAL A O 1
ATOM 2557 N N . LYS A 1 312 ? -27.914 6.456 23.012 1.00 95.00 312 LYS A N 1
ATOM 2558 C CA . LYS A 1 312 ? -26.576 6.535 22.399 1.00 95.00 312 LYS A CA 1
ATOM 2559 C C . LYS A 1 312 ? -25.911 7.876 22.697 1.00 95.00 312 LYS A C 1
ATOM 2561 O O . LYS A 1 312 ? -24.770 7.870 23.139 1.00 95.00 312 LYS A O 1
ATOM 2566 N N . THR A 1 313 ? -26.642 8.985 22.563 1.00 95.75 313 THR A N 1
ATOM 2567 C CA . THR A 1 313 ? -26.143 10.327 22.899 1.00 95.75 313 THR A CA 1
ATOM 2568 C C . THR A 1 313 ? -25.664 10.408 24.346 1.00 95.75 313 THR A C 1
ATOM 2570 O O . THR A 1 313 ? -24.591 10.943 24.607 1.00 95.75 313 THR A O 1
ATOM 2573 N N . THR A 1 314 ? -26.414 9.844 25.296 1.00 95.38 314 THR A N 1
ATOM 2574 C CA . THR A 1 314 ? -25.993 9.825 26.703 1.00 95.38 314 THR A CA 1
ATOM 2575 C C . THR A 1 314 ? -24.735 8.971 26.908 1.00 95.38 314 THR A C 1
ATOM 2577 O O . THR A 1 314 ? -23.825 9.406 27.609 1.00 95.38 314 THR A O 1
ATOM 2580 N N . VAL A 1 315 ? -24.627 7.804 26.258 1.00 95.00 315 VAL A N 1
ATOM 2581 C CA . VAL A 1 315 ? -23.403 6.976 26.291 1.00 95.00 315 VAL A CA 1
ATOM 2582 C C . VAL A 1 315 ? -22.203 7.716 25.693 1.00 95.00 315 VAL A C 1
ATOM 2584 O O . VAL A 1 315 ? -21.113 7.661 26.257 1.00 95.00 315 VAL A O 1
ATOM 2587 N N . ASP A 1 316 ? -22.390 8.413 24.573 1.00 95.19 316 ASP A N 1
ATOM 2588 C CA . ASP A 1 316 ? -21.326 9.156 23.894 1.00 95.19 316 ASP A CA 1
ATOM 2589 C C . ASP A 1 316 ? -20.854 10.364 24.719 1.00 95.19 316 ASP A C 1
ATOM 2591 O O . ASP A 1 316 ? -19.651 10.605 24.803 1.00 95.19 316 ASP A O 1
ATOM 2595 N N . GLU A 1 317 ? -21.758 11.074 25.404 1.00 94.75 317 GLU A N 1
ATOM 2596 C CA . GLU A 1 317 ? -21.394 12.151 26.340 1.00 94.75 317 GLU A CA 1
ATOM 2597 C C . GLU A 1 317 ? -20.638 11.625 27.567 1.00 94.75 317 GLU A C 1
ATOM 2599 O O . GLU A 1 317 ? -19.653 12.236 27.987 1.00 94.75 317 GLU A O 1
ATOM 2604 N N . VAL A 1 318 ? -21.038 10.469 28.116 1.00 91.69 318 VAL A N 1
ATOM 2605 C CA . VAL A 1 318 ? -20.260 9.793 29.168 1.00 91.69 318 VAL A CA 1
ATOM 2606 C C . VAL A 1 318 ? -18.870 9.451 28.637 1.00 91.69 318 VAL A C 1
ATOM 2608 O O . VAL A 1 318 ? -17.873 9.811 29.259 1.00 91.69 318 VAL A O 1
ATOM 2611 N N . PHE A 1 319 ? -18.776 8.827 27.460 1.00 93.50 319 PHE A N 1
ATOM 2612 C CA . PHE A 1 319 ? -17.492 8.445 26.875 1.00 93.50 319 PHE A CA 1
ATOM 2613 C C . PHE A 1 319 ? -16.593 9.654 26.586 1.00 93.50 319 PHE A C 1
ATOM 2615 O O . PHE A 1 319 ? -15.385 9.594 26.806 1.00 93.50 319 PHE A O 1
ATOM 2622 N N . LYS A 1 320 ? -17.170 10.776 26.156 1.00 94.19 320 LYS A N 1
ATOM 2623 C CA . LYS A 1 320 ? -16.445 12.030 25.949 1.00 94.19 320 LYS A CA 1
ATOM 2624 C C . LYS A 1 320 ? -15.812 12.549 27.236 1.00 94.19 320 LYS A C 1
ATOM 2626 O O . LYS A 1 320 ? -14.660 12.964 27.196 1.00 94.19 320 LYS A O 1
ATOM 2631 N N . ILE A 1 321 ? -16.509 12.500 28.370 1.00 89.50 321 ILE A N 1
ATOM 2632 C CA . ILE A 1 321 ? -15.913 12.893 29.657 1.00 89.50 321 ILE A CA 1
ATOM 2633 C C . ILE A 1 321 ? -14.797 11.913 30.040 1.00 89.50 321 ILE A C 1
ATOM 2635 O O . ILE A 1 321 ? -13.693 12.347 30.342 1.00 89.50 321 ILE A O 1
ATOM 2639 N N . LEU A 1 322 ? -15.042 10.603 29.921 1.00 85.44 322 LEU A N 1
ATOM 2640 C CA . LEU A 1 322 ? -14.035 9.567 30.204 1.00 85.44 322 LEU A CA 1
ATOM 2641 C C . LEU A 1 322 ? -12.769 9.711 29.350 1.00 85.44 322 LEU A C 1
ATOM 2643 O O . LEU A 1 322 ? -11.671 9.406 29.799 1.00 85.44 322 LEU A O 1
ATOM 2647 N N . SER A 1 323 ? -12.911 10.186 28.114 1.00 89.75 323 SER A N 1
ATOM 2648 C CA . SER A 1 323 ? -11.779 10.380 27.207 1.00 89.75 323 SER A CA 1
ATOM 2649 C C . SER A 1 323 ? -10.806 11.482 27.632 1.00 89.75 323 SER A C 1
ATOM 2651 O O . SER A 1 323 ? -9.726 11.574 27.056 1.00 89.75 323 SER A O 1
ATOM 2653 N N . GLN A 1 324 ? -11.193 12.325 28.593 1.00 88.12 324 GLN A N 1
ATOM 2654 C CA . GLN A 1 324 ? -10.407 13.466 29.072 1.00 88.12 324 GLN A CA 1
ATOM 2655 C C . GLN A 1 324 ? -9.584 13.137 30.325 1.00 88.12 324 GLN A C 1
ATOM 2657 O O . GLN A 1 324 ? -8.830 13.987 30.789 1.00 88.12 324 GLN A O 1
ATOM 2662 N N . GLU A 1 325 ? -9.720 11.926 30.866 1.00 83.00 325 GLU A N 1
ATOM 2663 C CA . GLU A 1 325 ? -8.972 11.470 32.038 1.00 83.00 325 GLU A CA 1
ATOM 2664 C C . GLU A 1 325 ? -7.486 11.307 31.736 1.00 83.00 325 GLU A C 1
ATOM 2666 O O . GLU A 1 325 ? -7.134 10.844 30.658 1.00 83.00 325 GLU A O 1
ATOM 2671 N N . GLU A 1 326 ? -6.619 11.634 32.696 1.00 80.69 326 GLU A N 1
ATOM 2672 C CA . GLU A 1 326 ? -5.169 11.834 32.508 1.00 80.69 326 GLU A CA 1
ATOM 2673 C C . GLU A 1 326 ? -4.477 10.757 31.643 1.00 80.69 326 GLU A C 1
ATOM 2675 O O . GLU A 1 326 ? -3.727 11.089 30.726 1.00 80.69 326 GLU A O 1
ATOM 2680 N N . ASN A 1 327 ? -4.799 9.475 31.850 1.00 83.12 327 ASN A N 1
ATOM 2681 C CA . ASN A 1 327 ? -4.160 8.351 31.150 1.00 83.12 327 ASN A CA 1
ATOM 2682 C C . ASN A 1 327 ? -4.788 7.999 29.785 1.00 83.12 327 ASN A C 1
ATOM 2684 O O . ASN A 1 327 ? -4.190 7.274 28.987 1.00 83.12 327 ASN A O 1
ATOM 2688 N N . VAL A 1 328 ? -6.006 8.461 29.495 1.00 86.69 328 VAL A N 1
ATOM 2689 C CA . VAL A 1 328 ? -6.783 8.014 28.325 1.00 86.69 328 VAL A CA 1
ATOM 2690 C C . VAL A 1 328 ? -6.321 8.666 27.008 1.00 86.69 328 VAL A C 1
ATOM 2692 O O . VAL A 1 328 ? -6.166 7.931 26.024 1.00 86.69 328 VAL A O 1
ATOM 2695 N N . PRO A 1 329 ? -6.036 9.985 26.938 1.00 89.69 329 PRO A N 1
ATOM 2696 C CA . PRO A 1 329 ? -5.480 10.620 25.746 1.00 89.69 329 PRO A CA 1
ATOM 2697 C C . PRO A 1 329 ? -4.153 10.008 25.294 1.00 89.69 329 PRO A C 1
ATOM 2699 O O . PRO A 1 329 ? -3.964 9.806 24.097 1.00 89.69 329 PRO A O 1
ATOM 2702 N N . GLU A 1 330 ? -3.255 9.664 26.225 1.00 88.75 330 GLU A N 1
ATOM 2703 C CA . GLU A 1 330 ? -1.955 9.072 25.880 1.00 88.75 330 GLU A CA 1
ATOM 2704 C C . GLU A 1 330 ? -2.119 7.681 25.245 1.00 88.75 330 GLU A C 1
ATOM 2706 O O . GLU A 1 330 ? -1.494 7.376 24.226 1.00 88.75 330 GLU A O 1
ATOM 2711 N N . LEU A 1 331 ? -3.000 6.842 25.800 1.00 87.88 331 LEU A N 1
ATOM 2712 C CA . LEU A 1 331 ? -3.316 5.526 25.234 1.00 87.88 331 LEU A CA 1
ATOM 2713 C C . LEU A 1 331 ? -3.962 5.637 23.851 1.00 87.88 331 LEU A C 1
ATOM 2715 O O . LEU A 1 331 ? -3.633 4.864 22.945 1.00 87.88 331 LEU A O 1
ATOM 2719 N N . TYR A 1 332 ? -4.859 6.610 23.674 1.00 93.00 332 TYR A N 1
ATOM 2720 C CA . TYR A 1 332 ? -5.460 6.869 22.373 1.00 93.00 332 TYR A CA 1
ATOM 2721 C C . TYR A 1 332 ? -4.415 7.316 21.349 1.00 93.00 332 TYR A C 1
ATOM 2723 O O . TYR A 1 332 ? -4.394 6.794 20.236 1.00 93.00 332 TYR A O 1
ATOM 2731 N N . GLU A 1 333 ? -3.506 8.213 21.731 1.00 93.56 333 GLU A N 1
ATOM 2732 C CA . GLU A 1 333 ? -2.463 8.703 20.833 1.00 93.56 333 GLU A CA 1
ATOM 2733 C C . GLU A 1 333 ? -1.490 7.592 20.418 1.00 93.56 333 GLU A C 1
ATOM 2735 O O . GLU A 1 333 ? -1.124 7.504 19.245 1.00 93.56 333 GLU A O 1
ATOM 2740 N N . LYS A 1 334 ? -1.148 6.669 21.329 1.00 92.00 334 LYS A N 1
ATOM 2741 C CA . LYS A 1 334 ? -0.371 5.462 20.989 1.00 92.00 334 LYS A CA 1
ATOM 2742 C C . LYS A 1 334 ? -1.085 4.598 19.948 1.00 92.00 334 LYS A C 1
ATOM 2744 O O . LYS A 1 334 ? -0.456 4.134 18.998 1.00 92.00 334 LYS A O 1
ATOM 2749 N N . TRP A 1 335 ? -2.399 4.406 20.079 1.00 93.75 335 TRP A N 1
ATOM 2750 C CA . TRP A 1 335 ? -3.181 3.691 19.066 1.00 93.75 335 TRP A CA 1
ATOM 2751 C C . TRP A 1 335 ? -3.218 4.443 17.722 1.00 93.75 335 TRP A C 1
ATOM 2753 O O . TRP A 1 335 ? -3.058 3.828 16.664 1.00 93.75 335 TRP A O 1
ATOM 2763 N N . CYS A 1 336 ? -3.385 5.769 17.753 1.00 92.75 336 CYS A N 1
ATOM 2764 C CA . CYS A 1 336 ? -3.351 6.628 16.568 1.00 92.75 336 CYS A CA 1
ATOM 2765 C C . CYS A 1 336 ? -2.003 6.551 15.843 1.00 92.75 336 CYS A C 1
ATOM 2767 O O . CYS A 1 336 ? -1.974 6.510 14.613 1.00 92.75 336 CYS A O 1
ATOM 2769 N N . GLU A 1 337 ? -0.891 6.478 16.575 1.00 92.38 337 GLU A N 1
ATOM 2770 C CA . GLU A 1 337 ? 0.440 6.344 15.985 1.00 92.38 337 GLU A CA 1
ATOM 2771 C C . GLU A 1 337 ? 0.599 5.028 15.218 1.00 92.38 337 GLU A C 1
ATOM 2773 O O . GLU A 1 337 ? 1.045 5.033 14.071 1.00 92.38 337 GLU A O 1
ATOM 2778 N N . LEU A 1 338 ? 0.128 3.917 15.785 1.00 90.50 338 LEU A N 1
ATOM 2779 C CA . LEU A 1 338 ? 0.099 2.621 15.100 1.00 90.50 338 LEU A CA 1
ATOM 2780 C C . LEU A 1 338 ? -0.778 2.660 13.840 1.00 90.50 338 LEU A C 1
ATOM 2782 O O . LEU A 1 338 ? -0.403 2.156 12.779 1.00 90.50 338 LEU A O 1
ATOM 2786 N N . GLU A 1 339 ? -1.934 3.319 13.921 1.00 90.75 339 GLU A N 1
ATOM 2787 C CA . GLU A 1 339 ? -2.829 3.482 12.776 1.00 90.75 339 GLU A CA 1
ATOM 2788 C C . GLU A 1 339 ? -2.213 4.382 11.684 1.00 90.75 339 GLU A C 1
ATOM 2790 O O . GLU A 1 339 ? -2.419 4.131 10.491 1.00 90.75 339 GLU A O 1
ATOM 2795 N N . ARG A 1 340 ? -1.413 5.392 12.063 1.00 90.12 340 ARG A N 1
ATOM 2796 C CA . ARG A 1 340 ? -0.597 6.211 11.148 1.00 90.12 340 ARG A CA 1
ATOM 2797 C C . ARG A 1 340 ? 0.490 5.382 10.481 1.00 90.12 340 ARG A C 1
ATOM 2799 O O . ARG A 1 340 ? 0.651 5.500 9.269 1.00 90.12 340 ARG A O 1
ATOM 2806 N N . GLN A 1 341 ? 1.201 4.540 11.229 1.00 88.19 341 GLN A N 1
ATOM 2807 C CA . GLN A 1 341 ? 2.239 3.660 10.682 1.00 88.19 341 GLN A CA 1
ATOM 2808 C C . GLN A 1 341 ? 1.661 2.704 9.637 1.00 88.19 341 GLN A C 1
ATOM 2810 O O . GLN A 1 341 ? 2.159 2.668 8.512 1.00 88.19 341 GLN A O 1
ATOM 2815 N N . LYS A 1 342 ? 0.534 2.048 9.944 1.00 89.12 342 LYS A N 1
ATOM 2816 C CA . LYS A 1 342 ? -0.202 1.225 8.973 1.00 89.12 342 LYS A CA 1
ATOM 2817 C C . LYS A 1 342 ? -0.576 2.012 7.716 1.00 89.12 342 LYS A C 1
ATOM 2819 O O . LYS A 1 342 ? -0.457 1.508 6.604 1.00 89.12 342 LYS A O 1
ATOM 2824 N N . TYR A 1 343 ? -1.062 3.245 7.868 1.00 87.50 343 TYR A N 1
ATOM 2825 C CA . TYR A 1 343 ? -1.475 4.067 6.728 1.00 87.50 343 TYR A CA 1
ATOM 2826 C C . TYR A 1 343 ? -0.280 4.483 5.854 1.00 87.50 343 TYR A C 1
ATOM 2828 O O . TYR A 1 343 ? -0.368 4.417 4.624 1.00 87.50 343 TYR A O 1
ATOM 2836 N N . LYS A 1 344 ? 0.853 4.826 6.481 1.00 86.88 344 LYS A N 1
ATOM 2837 C CA . LYS A 1 344 ? 2.105 5.207 5.808 1.00 86.88 344 LYS A CA 1
ATOM 2838 C C . LYS A 1 344 ? 2.664 4.107 4.907 1.00 86.88 344 LYS A C 1
ATOM 2840 O O . LYS A 1 344 ? 3.270 4.435 3.887 1.00 86.88 344 LYS A O 1
ATOM 2845 N N . THR A 1 345 ? 2.374 2.838 5.205 1.00 88.25 345 THR A N 1
ATOM 2846 C CA . THR A 1 345 ? 2.728 1.707 4.336 1.00 88.25 345 THR A CA 1
ATOM 2847 C C . THR A 1 345 ? 2.164 1.856 2.924 1.00 88.25 345 THR A C 1
ATOM 2849 O O . THR A 1 345 ? 2.842 1.524 1.956 1.00 88.25 345 THR A O 1
ATOM 2852 N N . TYR A 1 346 ? 0.950 2.399 2.781 1.00 84.56 346 TYR A N 1
ATOM 2853 C CA . TYR A 1 346 ? 0.229 2.451 1.503 1.00 84.56 346 TYR A CA 1
ATOM 2854 C C . TYR A 1 346 ? 0.220 3.830 0.843 1.00 84.56 346 TYR A C 1
ATOM 2856 O O . TYR A 1 346 ? -0.096 3.948 -0.346 1.00 84.56 346 TYR A O 1
ATOM 2864 N N . THR A 1 347 ? 0.457 4.894 1.607 1.00 80.81 347 THR A N 1
ATOM 2865 C CA . THR A 1 347 ? 0.285 6.262 1.122 1.00 80.81 347 THR A CA 1
ATOM 2866 C C . THR A 1 347 ? 1.165 7.250 1.871 1.00 80.81 347 THR A C 1
ATOM 2868 O O . THR A 1 347 ? 1.416 7.115 3.060 1.00 80.81 347 THR A O 1
ATOM 2871 N N . GLN A 1 348 ? 1.578 8.294 1.159 1.00 74.38 348 GLN A N 1
ATOM 2872 C CA . GLN A 1 348 ? 2.313 9.437 1.708 1.00 74.38 348 GLN A CA 1
ATOM 2873 C C . GLN A 1 348 ? 1.385 10.510 2.294 1.00 74.38 348 GLN A C 1
ATOM 2875 O O . GLN A 1 348 ? 1.839 11.522 2.814 1.00 74.38 348 GLN A O 1
ATOM 2880 N N . LYS A 1 349 ? 0.064 10.329 2.174 1.00 79.25 349 LYS A N 1
ATOM 2881 C CA . LYS A 1 349 ? -0.908 11.257 2.757 1.00 79.25 349 LYS A CA 1
ATOM 2882 C C . LYS A 1 349 ? -0.936 11.104 4.269 1.00 79.25 349 LYS A C 1
ATOM 2884 O O . LYS A 1 349 ? -1.062 9.988 4.771 1.00 79.25 349 LYS A O 1
ATOM 2889 N N . GLU A 1 350 ? -0.928 12.229 4.965 1.00 80.50 350 GLU A N 1
ATOM 2890 C CA . GLU A 1 350 ? -1.222 12.254 6.390 1.00 80.50 350 GLU A CA 1
ATOM 2891 C C . GLU A 1 350 ? -2.680 11.855 6.642 1.00 80.50 350 GLU A C 1
ATOM 2893 O O . GLU A 1 350 ? -3.571 12.088 5.816 1.00 80.50 350 GLU A O 1
ATOM 2898 N N . LYS A 1 351 ? -2.902 11.187 7.775 1.00 83.94 351 LYS A N 1
ATOM 2899 C CA . LYS A 1 351 ? -4.223 10.787 8.250 1.00 83.94 351 LYS A CA 1
ATOM 2900 C C . LYS A 1 351 ? -4.483 11.512 9.554 1.00 83.94 351 LYS A C 1
ATOM 2902 O O . LYS A 1 351 ? -3.765 11.308 10.530 1.00 83.94 351 LYS A O 1
ATOM 2907 N N . GLU A 1 352 ? -5.523 12.327 9.548 1.00 87.88 352 GLU A N 1
ATOM 2908 C CA . GLU A 1 352 ? -6.075 12.909 10.761 1.00 87.88 352 GLU A CA 1
ATOM 2909 C C . GLU A 1 352 ? -7.042 11.912 11.398 1.00 87.88 352 GLU A C 1
ATOM 2911 O O . GLU A 1 352 ? -7.760 11.179 10.705 1.00 87.88 352 GLU A O 1
ATOM 2916 N N . PHE A 1 353 ? -7.047 11.874 12.727 1.00 90.81 353 PHE A N 1
ATOM 2917 C CA . PHE A 1 353 ? -7.963 11.039 13.489 1.00 90.81 353 PHE A CA 1
ATOM 2918 C C . PHE A 1 353 ? -9.012 11.899 14.173 1.00 90.81 353 PHE A C 1
ATOM 2920 O O . PHE A 1 353 ? -8.682 12.974 14.675 1.00 90.81 353 PHE A O 1
ATOM 2927 N N . PRO A 1 354 ? -10.268 11.425 14.233 1.00 93.50 354 PRO A N 1
ATOM 2928 C CA . PRO A 1 354 ? -11.262 12.078 15.061 1.00 93.50 354 PRO A CA 1
ATOM 2929 C C . PRO A 1 354 ? -10.865 11.950 16.540 1.00 93.50 354 PRO A C 1
ATOM 2931 O O . PRO A 1 354 ? -10.028 11.111 16.891 1.00 93.50 354 PRO A O 1
ATOM 2934 N N . PRO A 1 355 ? -11.488 12.715 17.440 1.00 93.81 355 PRO A N 1
ATOM 2935 C CA . PRO A 1 355 ? -11.363 12.464 18.867 1.00 93.81 355 PRO A CA 1
ATOM 2936 C C . PRO A 1 355 ? -11.800 11.038 19.251 1.00 93.81 355 PRO A C 1
ATOM 2938 O O . PRO A 1 355 ? -12.611 10.411 18.562 1.00 93.81 355 PRO A O 1
ATOM 2941 N N . LEU A 1 356 ? -11.295 10.521 20.378 1.00 92.94 356 LEU A N 1
ATOM 2942 C CA . LEU A 1 356 ? -11.538 9.142 20.832 1.00 92.94 356 LEU A CA 1
ATOM 2943 C C . LEU A 1 356 ? -13.034 8.770 20.862 1.00 92.94 356 LEU A C 1
ATOM 2945 O O . LEU A 1 356 ? -13.425 7.708 20.374 1.00 92.94 356 LEU A O 1
ATOM 2949 N N . TRP A 1 357 ? -13.881 9.664 21.379 1.00 90.69 357 TRP A N 1
ATOM 2950 C CA . TRP A 1 357 ? -15.330 9.451 21.506 1.00 90.69 357 TRP A CA 1
ATOM 2951 C C . TRP A 1 357 ? -16.099 9.525 20.180 1.00 90.69 357 TRP A C 1
ATOM 2953 O O . TRP A 1 357 ? -17.293 9.244 20.154 1.00 90.69 357 TRP A O 1
ATOM 2963 N N . GLU A 1 358 ? -15.449 9.874 19.073 1.00 93.19 358 GLU A N 1
ATOM 2964 C CA . GLU A 1 358 ? -16.010 9.834 17.715 1.00 93.19 358 GLU A CA 1
ATOM 2965 C C . GLU A 1 358 ? -15.433 8.671 16.900 1.00 93.19 358 GLU A C 1
ATOM 2967 O O . GLU A 1 358 ? -16.000 8.251 15.888 1.00 93.19 358 GLU A O 1
ATOM 2972 N N . ASN A 1 359 ? -14.334 8.080 17.370 1.00 92.75 359 ASN A N 1
ATOM 2973 C CA . ASN A 1 359 ? -13.703 6.956 16.709 1.00 92.75 359 ASN A CA 1
ATOM 2974 C C . ASN A 1 359 ? -14.530 5.666 16.895 1.00 92.75 359 ASN A C 1
ATOM 2976 O O . ASN A 1 359 ? -14.773 5.182 18.010 1.00 92.75 359 ASN A O 1
ATOM 2980 N N . LYS A 1 360 ? -14.974 5.091 15.769 1.00 90.62 360 LYS A N 1
ATOM 2981 C CA . LYS A 1 360 ? -15.820 3.885 15.731 1.00 90.62 360 LYS A CA 1
ATOM 2982 C C . LYS A 1 360 ? -15.089 2.622 16.188 1.00 90.62 360 LYS A C 1
ATOM 2984 O O . LYS A 1 360 ? -15.737 1.714 16.699 1.00 90.62 360 LYS A O 1
ATOM 2989 N N . VAL A 1 361 ? -13.755 2.580 16.090 1.00 89.06 361 VAL A N 1
ATOM 2990 C CA . VAL A 1 361 ? -12.944 1.442 16.569 1.00 89.06 361 VAL A CA 1
ATOM 2991 C C . VAL A 1 361 ? -13.158 1.191 18.066 1.00 89.06 361 VAL A C 1
ATOM 2993 O O . VAL A 1 361 ? -13.116 0.051 18.523 1.00 89.06 361 VAL A O 1
ATOM 2996 N N . PHE A 1 362 ? -13.471 2.244 18.824 1.00 90.44 362 PHE A N 1
ATOM 2997 C CA . PHE A 1 362 ? -13.674 2.195 20.270 1.00 90.44 362 PHE A CA 1
ATOM 2998 C C . PHE A 1 362 ? -15.147 2.006 20.671 1.00 90.44 362 PHE A C 1
ATOM 3000 O O . PHE A 1 362 ? -15.543 2.281 21.803 1.00 90.44 362 PHE A O 1
ATOM 3007 N N . GLN A 1 363 ? -15.988 1.478 19.775 1.00 90.25 363 GLN A N 1
ATOM 3008 C CA . GLN A 1 363 ? -17.320 0.978 20.137 1.00 90.25 363 GLN A CA 1
ATOM 3009 C C . GLN A 1 363 ? -17.306 -0.038 21.306 1.00 90.25 363 GLN A C 1
ATOM 3011 O O . GLN A 1 363 ? -18.225 0.016 22.128 1.00 90.25 363 GLN A O 1
ATOM 3016 N N . PRO A 1 364 ? -16.283 -0.907 21.479 1.00 88.81 364 PRO A N 1
ATOM 3017 C CA . PRO A 1 364 ? -16.175 -1.760 22.664 1.00 88.81 364 PRO A CA 1
ATOM 3018 C C . PRO A 1 364 ? -16.140 -1.000 23.998 1.00 88.81 364 PRO A C 1
ATOM 3020 O O . PRO A 1 364 ? -16.622 -1.532 24.997 1.00 88.81 364 PRO A O 1
ATOM 3023 N N . VAL A 1 365 ? -15.625 0.235 24.027 1.00 89.56 365 VAL A N 1
ATOM 3024 C CA . VAL A 1 365 ? -15.612 1.079 25.235 1.00 89.56 365 VAL A CA 1
ATOM 3025 C C . VAL A 1 365 ? -17.020 1.580 25.549 1.00 89.56 365 VAL A C 1
ATOM 3027 O O . VAL A 1 365 ? -17.461 1.497 26.688 1.00 89.56 365 VAL A O 1
ATOM 3030 N N . ARG A 1 366 ? -17.785 1.982 24.527 1.00 92.69 366 ARG A N 1
ATOM 3031 C CA . ARG A 1 366 ? -19.204 2.350 24.681 1.00 92.69 366 ARG A CA 1
ATOM 3032 C C . ARG A 1 366 ? -20.035 1.192 25.220 1.00 92.69 366 ARG A C 1
ATOM 3034 O O . ARG A 1 366 ? -20.835 1.370 26.131 1.00 92.69 366 ARG A O 1
ATOM 3041 N N . ASN A 1 367 ? -19.807 -0.012 24.695 1.00 92.25 367 ASN A N 1
ATOM 3042 C CA . ASN A 1 367 ? -20.440 -1.221 25.218 1.00 92.25 367 ASN A CA 1
ATOM 3043 C C . ASN A 1 367 ? -20.032 -1.492 26.670 1.00 92.25 367 ASN A C 1
ATOM 3045 O O . ASN A 1 367 ? -20.886 -1.851 27.472 1.00 92.25 367 ASN A O 1
ATOM 3049 N N . MET A 1 368 ? -18.760 -1.293 27.022 1.00 90.50 368 MET A N 1
ATOM 3050 C CA . MET A 1 368 ? -18.290 -1.425 28.401 1.00 90.50 368 MET A CA 1
ATOM 3051 C C . MET A 1 368 ? -19.005 -0.438 29.337 1.00 90.50 368 MET A C 1
ATOM 3053 O O . MET A 1 368 ? -19.494 -0.874 30.374 1.00 90.50 368 MET A O 1
ATOM 3057 N N . ILE A 1 369 ? -19.159 0.834 28.947 1.00 91.00 369 ILE A N 1
ATOM 3058 C CA . ILE A 1 369 ? -19.894 1.845 29.729 1.00 91.00 369 ILE A CA 1
ATOM 3059 C C . ILE A 1 369 ? -21.334 1.388 29.979 1.00 91.00 369 ILE A C 1
ATOM 3061 O O . ILE A 1 369 ? -21.797 1.404 31.115 1.00 91.00 369 ILE A O 1
ATOM 3065 N N . VAL A 1 370 ? -22.029 0.929 28.932 1.00 92.00 370 VAL A N 1
ATOM 3066 C CA . VAL A 1 370 ? -23.403 0.415 29.051 1.00 92.00 370 VAL A CA 1
ATOM 3067 C C . VAL A 1 370 ? -23.474 -0.731 30.062 1.00 92.00 370 VAL A C 1
ATOM 3069 O O . VAL A 1 370 ? -24.344 -0.724 30.926 1.00 92.00 370 VAL A O 1
ATOM 3072 N N . GLN A 1 371 ? -22.548 -1.691 29.988 1.00 89.75 371 GLN A N 1
ATOM 3073 C CA . GLN A 1 371 ? -22.516 -2.832 30.908 1.00 89.75 371 GLN A CA 1
ATOM 3074 C C . GLN A 1 371 ? -22.215 -2.414 32.352 1.00 89.75 371 GLN A C 1
ATOM 3076 O O . GLN A 1 371 ? -22.882 -2.877 33.272 1.00 89.75 371 GLN A O 1
ATOM 3081 N N . GLN A 1 372 ? -21.266 -1.500 32.560 1.00 86.81 372 GLN A N 1
ATOM 3082 C CA . GLN A 1 372 ? -20.946 -0.989 33.893 1.00 86.81 372 GLN A CA 1
ATOM 3083 C C . GLN A 1 372 ? -22.133 -0.266 34.527 1.00 86.81 372 GLN A C 1
ATOM 3085 O O . GLN A 1 372 ? -22.444 -0.500 35.690 1.00 86.81 372 GLN A O 1
ATOM 3090 N N . VAL A 1 373 ? -22.847 0.554 33.750 1.00 88.38 373 VAL A N 1
ATOM 3091 C CA . VAL A 1 373 ? -24.019 1.276 34.254 1.00 88.38 373 VAL A CA 1
ATOM 3092 C C . VAL A 1 373 ? -25.194 0.340 34.535 1.00 88.38 373 VAL A C 1
ATOM 3094 O O . VAL A 1 373 ? -25.919 0.547 35.505 1.00 88.38 373 VAL A O 1
ATOM 3097 N N . LEU A 1 374 ? -25.374 -0.724 33.748 1.00 86.94 374 LEU A N 1
ATOM 3098 C CA . LEU A 1 374 ? -26.405 -1.729 34.024 1.00 86.94 374 LEU A CA 1
ATOM 3099 C C . LEU A 1 374 ? -26.220 -2.404 35.379 1.00 86.94 374 LEU A C 1
ATOM 3101 O O . LEU A 1 374 ? -27.207 -2.566 36.098 1.00 86.94 374 LEU A O 1
ATOM 3105 N N . ASN A 1 375 ? -24.972 -2.726 35.714 1.00 81.44 375 ASN A N 1
ATOM 3106 C CA . ASN A 1 375 ? -24.589 -3.443 36.928 1.00 81.44 375 ASN A CA 1
ATOM 3107 C C . ASN A 1 375 ? -24.605 -2.568 38.193 1.00 81.44 375 ASN A C 1
ATOM 3109 O O . ASN A 1 375 ? -24.241 -3.034 39.271 1.00 81.44 375 ASN A O 1
ATOM 3113 N N . ILE A 1 376 ? -25.021 -1.302 38.099 1.00 75.81 376 ILE A N 1
ATOM 3114 C CA . ILE A 1 376 ? -25.217 -0.461 39.279 1.00 75.81 376 ILE A CA 1
ATOM 3115 C C . ILE A 1 376 ? -26.500 -0.896 39.997 1.00 75.81 376 ILE A C 1
ATOM 3117 O O . ILE A 1 376 ? -27.605 -0.618 39.521 1.00 75.81 376 ILE A O 1
ATOM 3121 N N . GLN A 1 377 ? -26.369 -1.488 41.186 1.00 60.81 377 GLN A N 1
ATOM 3122 C CA . GLN A 1 377 ? -27.409 -1.378 42.209 1.00 60.81 377 GLN A CA 1
ATOM 3123 C C . GLN A 1 377 ? -27.303 0.005 42.862 1.00 60.81 377 GLN A C 1
ATOM 3125 O O . GLN A 1 377 ? -26.368 0.283 43.615 1.00 60.81 377 GLN A O 1
ATOM 3130 N N . PHE A 1 378 ? -28.268 0.880 42.582 1.00 54.88 378 PHE A N 1
ATOM 3131 C CA . PHE A 1 378 ? -28.540 2.007 43.469 1.00 54.88 378 PHE A CA 1
ATOM 3132 C C . PHE A 1 378 ? -29.227 1.450 44.719 1.00 54.88 378 PHE A C 1
ATOM 3134 O O . PHE A 1 378 ? -30.113 0.605 44.593 1.00 54.88 378 PHE A O 1
ATOM 3141 N N . LEU A 1 379 ? -28.828 1.897 45.914 1.00 38.31 379 LEU A N 1
ATOM 3142 C CA . LEU A 1 379 ? -29.609 1.668 47.132 1.00 38.31 379 LEU A CA 1
ATOM 3143 C C . LEU A 1 379 ? -30.929 2.434 46.984 1.00 38.31 379 LEU A C 1
ATOM 3145 O O . LEU A 1 379 ? -31.037 3.600 47.349 1.00 38.31 379 LEU A O 1
ATOM 3149 N N . VAL A 1 380 ? -31.911 1.785 46.374 1.00 34.75 380 VAL A N 1
ATOM 3150 C CA . VAL A 1 380 ? -33.319 2.150 46.472 1.00 34.75 380 VAL A CA 1
ATOM 3151 C C . VAL A 1 380 ? -33.915 1.179 47.481 1.00 34.75 380 VAL A C 1
ATOM 3153 O O . VAL A 1 380 ? -33.656 -0.023 47.396 1.00 34.75 380 VAL A O 1
ATOM 3156 N N . GLU A 1 381 ? -34.640 1.709 48.467 1.00 32.72 381 GLU A N 1
ATOM 3157 C CA . GLU A 1 381 ? -35.351 0.925 49.480 1.00 32.72 381 GLU A CA 1
ATOM 3158 C C . GLU A 1 381 ? -36.082 -0.273 48.857 1.00 32.72 381 GLU A C 1
ATOM 3160 O O . GLU A 1 381 ? -36.696 -0.185 47.792 1.00 32.72 381 GLU A O 1
ATOM 3165 N N . ALA A 1 382 ? -35.919 -1.408 49.533 1.00 33.06 382 ALA A N 1
ATOM 3166 C CA . ALA A 1 382 ? -36.101 -2.756 49.026 1.00 33.06 382 ALA A CA 1
ATOM 3167 C C . ALA A 1 382 ? -37.497 -3.061 48.464 1.00 33.06 382 ALA A C 1
ATOM 3169 O O . ALA A 1 382 ? -38.513 -2.772 49.092 1.00 33.06 382 ALA A O 1
ATOM 3170 N N . ILE A 1 383 ? -37.520 -3.811 47.359 1.00 29.91 383 ILE A N 1
ATOM 3171 C CA . ILE A 1 383 ? -38.540 -4.834 47.114 1.00 29.91 383 ILE A CA 1
ATOM 3172 C C . ILE A 1 383 ? -37.791 -6.096 46.680 1.00 29.91 383 ILE A C 1
ATOM 3174 O O . ILE A 1 383 ? -37.166 -6.123 45.620 1.00 29.91 383 ILE A O 1
ATOM 3178 N N . GLU A 1 384 ? -37.818 -7.118 47.539 1.00 36.72 384 GLU A N 1
ATOM 3179 C CA . GLU A 1 384 ? -37.332 -8.463 47.234 1.00 36.72 384 GLU A CA 1
ATOM 3180 C C . GLU A 1 384 ? -38.118 -9.040 46.055 1.00 36.72 384 GLU A C 1
ATOM 3182 O O . GLU A 1 384 ? -39.329 -9.249 46.143 1.00 36.72 384 GLU A O 1
ATOM 3187 N N . VAL A 1 385 ? -37.422 -9.347 44.962 1.00 30.05 385 VAL A N 1
ATOM 3188 C CA . VAL A 1 385 ? -37.898 -10.315 43.975 1.00 30.05 385 VAL A CA 1
ATOM 3189 C C . VAL A 1 385 ? -36.734 -11.232 43.634 1.00 30.05 385 VAL A C 1
ATOM 3191 O O . VAL A 1 385 ? -35.656 -10.775 43.257 1.00 30.05 385 VAL A O 1
ATOM 3194 N N . ALA A 1 386 ? -36.979 -12.522 43.845 1.00 32.34 386 ALA A N 1
ATOM 3195 C CA . ALA A 1 386 ? -36.026 -13.611 43.752 1.00 32.34 386 ALA A CA 1
ATOM 3196 C C . ALA A 1 386 ? -35.294 -13.679 42.401 1.00 32.34 386 ALA A C 1
ATOM 3198 O O . ALA A 1 386 ? -35.866 -13.463 41.332 1.00 32.34 386 ALA A O 1
ATOM 3199 N N . GLU A 1 387 ? -34.017 -14.026 42.507 1.00 26.77 387 GLU A N 1
ATOM 3200 C CA . GLU A 1 387 ? -33.042 -14.241 41.445 1.00 26.77 387 GLU A CA 1
ATOM 3201 C C . GLU A 1 387 ? -33.370 -15.524 40.651 1.00 26.77 387 GLU A C 1
ATOM 3203 O O . GLU A 1 387 ? -33.485 -16.592 41.256 1.00 26.77 387 GLU A O 1
ATOM 3208 N N . PRO A 1 388 ? -33.530 -15.476 39.315 1.00 28.55 388 PRO A N 1
ATOM 3209 C CA . PRO A 1 388 ? -33.447 -16.670 38.491 1.00 28.55 388 PRO A CA 1
ATOM 3210 C C . PRO A 1 388 ? -32.001 -16.887 38.024 1.00 28.55 388 PRO A C 1
ATOM 3212 O O . PRO A 1 388 ? -31.328 -15.958 37.574 1.00 28.55 388 PRO A O 1
ATOM 3215 N N . GLU A 1 389 ? -31.547 -18.135 38.122 1.00 28.55 389 GLU A N 1
ATOM 3216 C CA . GLU A 1 389 ? -30.213 -18.583 37.721 1.00 28.55 389 GLU A CA 1
ATOM 3217 C C . GLU A 1 389 ? -29.910 -18.307 36.234 1.00 28.55 389 GLU A C 1
ATOM 3219 O O . GLU A 1 389 ? -30.749 -18.478 35.344 1.00 28.55 389 GLU A O 1
ATOM 3224 N N . LEU A 1 390 ? -28.670 -17.880 35.979 1.00 26.28 390 LEU A N 1
ATOM 3225 C CA . LEU A 1 390 ? -28.090 -17.635 34.658 1.00 26.28 390 LEU A CA 1
ATOM 3226 C C . LEU A 1 390 ? -27.973 -18.936 33.842 1.00 26.28 390 LEU A C 1
ATOM 3228 O O . LEU A 1 390 ? -27.350 -19.884 34.317 1.00 26.28 390 LEU A O 1
ATOM 3232 N N . PRO A 1 391 ? -28.429 -18.972 32.577 1.00 27.36 391 PRO A N 1
ATOM 3233 C CA . PRO A 1 391 ? -27.979 -19.983 31.637 1.00 27.36 391 PRO A CA 1
ATOM 3234 C C . PRO A 1 391 ? -26.616 -19.602 31.043 1.00 27.36 391 PRO A C 1
ATOM 3236 O O . PRO A 1 391 ? -26.410 -18.496 30.536 1.00 27.36 391 PRO A O 1
ATOM 3239 N N . GLU A 1 392 ? -25.695 -20.564 31.062 1.00 33.53 392 GLU A N 1
ATOM 3240 C CA . GLU A 1 392 ? -24.456 -20.556 30.292 1.00 33.53 392 GLU A CA 1
ATOM 3241 C C . GLU A 1 392 ? -24.760 -20.543 28.781 1.00 33.53 392 GLU A C 1
ATOM 3243 O O . GLU A 1 392 ? -25.308 -21.494 28.232 1.00 33.53 392 GLU A O 1
ATOM 3248 N N . SER A 1 393 ? -24.414 -19.457 28.086 1.00 25.44 393 SER A N 1
ATOM 3249 C CA . SER A 1 393 ? -23.785 -19.482 26.751 1.00 25.44 393 SER A CA 1
ATOM 3250 C C . SER A 1 393 ? -23.580 -18.054 26.234 1.00 25.44 393 SER A C 1
ATOM 3252 O O . SER A 1 393 ? -24.512 -17.335 25.880 1.00 25.44 393 SER A O 1
ATOM 3254 N N . PHE A 1 394 ? -22.319 -17.632 26.164 1.00 23.38 394 PHE A N 1
ATOM 3255 C CA . PHE A 1 394 ? -21.920 -16.442 25.420 1.00 23.38 394 PHE A CA 1
ATOM 3256 C C . PHE A 1 394 ? -21.456 -16.880 24.030 1.00 23.38 394 PHE A C 1
ATOM 3258 O O . PHE A 1 394 ? -20.336 -17.352 23.864 1.00 23.38 394 PHE A O 1
ATOM 3265 N N . THR A 1 395 ? -22.302 -16.712 23.015 1.00 24.70 395 THR A N 1
ATOM 3266 C CA . THR A 1 395 ? -21.834 -16.612 21.627 1.00 24.70 395 THR A CA 1
ATOM 3267 C C . THR A 1 395 ? -21.569 -15.142 21.320 1.00 24.70 395 THR A C 1
ATOM 3269 O O . THR A 1 395 ? -22.490 -14.319 21.320 1.00 24.70 395 THR A O 1
ATOM 3272 N N . GLU A 1 396 ? -20.302 -14.803 21.090 1.00 27.88 396 GLU A N 1
ATOM 3273 C CA . GLU A 1 396 ? -19.866 -13.488 20.624 1.00 27.88 396 GLU A CA 1
ATOM 3274 C C . GLU A 1 396 ? -20.526 -13.159 19.276 1.00 27.88 396 GLU A C 1
ATOM 3276 O O . GLU A 1 396 ? -20.238 -13.767 18.251 1.00 27.88 396 GLU A O 1
ATOM 3281 N N . THR A 1 397 ? -21.437 -12.184 19.276 1.00 25.70 397 THR A N 1
ATOM 3282 C CA . THR A 1 397 ? -21.919 -11.540 18.045 1.00 25.70 397 THR A CA 1
ATOM 3283 C C . THR A 1 397 ? -20.802 -10.704 17.415 1.00 25.70 397 THR A C 1
ATOM 3285 O O . THR A 1 397 ? -20.324 -9.760 18.048 1.00 25.70 397 THR A O 1
ATOM 3288 N N . GLU A 1 398 ? -20.457 -11.045 16.169 1.00 28.27 398 GLU A N 1
ATOM 3289 C CA . GLU A 1 398 ? -19.656 -10.287 15.199 1.00 28.27 398 GLU A CA 1
ATOM 3290 C C . GLU A 1 398 ? -19.894 -8.771 15.285 1.00 28.27 398 GLU A C 1
ATOM 3292 O O . GLU A 1 398 ? -21.019 -8.276 15.186 1.00 28.27 398 GLU A O 1
ATOM 3297 N N . ILE A 1 399 ? -18.800 -8.028 15.458 1.00 26.80 399 ILE A N 1
ATOM 3298 C CA . ILE A 1 399 ? -18.731 -6.589 15.213 1.00 26.80 399 ILE A CA 1
ATOM 3299 C C . ILE A 1 399 ? -18.175 -6.429 13.799 1.00 26.80 399 ILE A C 1
ATOM 3301 O O . ILE A 1 399 ? -17.052 -6.847 13.527 1.00 26.80 399 ILE A O 1
ATOM 3305 N N . GLU A 1 400 ? -18.972 -5.824 12.918 1.00 23.92 400 GLU A N 1
ATOM 3306 C CA . GLU A 1 400 ? -18.615 -5.495 11.538 1.00 23.92 400 GLU A CA 1
ATOM 3307 C C . GLU A 1 400 ? -17.337 -4.647 11.467 1.00 23.92 400 GLU A C 1
ATOM 3309 O O . GLU A 1 400 ? -17.249 -3.532 11.992 1.00 23.92 400 GLU A O 1
ATOM 3314 N N . ILE A 1 401 ? -16.346 -5.195 10.768 1.00 27.67 401 ILE A N 1
ATOM 3315 C CA . ILE A 1 401 ? -15.077 -4.564 10.424 1.00 27.67 401 ILE A CA 1
ATOM 3316 C C . ILE A 1 401 ? -15.240 -3.939 9.027 1.00 27.67 401 ILE A C 1
ATOM 3318 O O . ILE A 1 401 ? -15.506 -4.672 8.075 1.00 27.67 401 ILE A O 1
ATOM 3322 N N . PRO A 1 402 ? -15.068 -2.619 8.831 1.00 24.50 402 PRO A N 1
ATOM 3323 C CA . PRO A 1 402 ? -15.099 -2.041 7.490 1.00 24.50 402 PRO A CA 1
ATOM 3324 C C . PRO A 1 402 ? -13.799 -2.337 6.729 1.00 24.50 402 PRO A C 1
ATOM 3326 O O . PRO A 1 402 ? -12.712 -2.225 7.299 1.00 24.50 402 PRO A O 1
ATOM 3329 N N . PRO A 1 403 ? -13.902 -2.545 5.409 1.00 26.61 403 PRO A N 1
ATOM 3330 C CA . PRO A 1 403 ? -13.780 -3.874 4.831 1.00 26.61 403 PRO A CA 1
ATOM 3331 C C . PRO A 1 403 ? -12.396 -4.478 5.107 1.00 26.61 403 PRO A C 1
ATOM 3333 O O . PRO A 1 403 ? -11.368 -3.978 4.638 1.00 26.61 403 PRO A O 1
ATOM 3336 N N . GLN A 1 404 ? -12.383 -5.605 5.814 1.00 28.88 404 GLN A N 1
ATOM 3337 C CA . GLN A 1 404 ? -11.357 -6.602 5.545 1.00 28.88 404 GLN A CA 1
ATOM 3338 C C . GLN A 1 404 ? -11.513 -7.045 4.087 1.00 28.88 404 GLN A C 1
ATOM 3340 O O . GLN A 1 404 ? -12.619 -7.031 3.541 1.00 28.88 404 GLN A O 1
ATOM 3345 N N . ILE A 1 405 ? -10.407 -7.412 3.441 1.00 29.62 405 ILE A N 1
ATOM 3346 C CA . ILE A 1 405 ? -10.484 -8.297 2.281 1.00 29.62 405 ILE A CA 1
ATOM 3347 C C . ILE A 1 405 ? -11.349 -9.468 2.729 1.00 29.62 405 ILE A C 1
ATOM 3349 O O . ILE A 1 405 ? -11.049 -10.082 3.749 1.00 29.62 405 ILE A O 1
ATOM 3353 N N . ASP A 1 406 ? -12.445 -9.654 2.007 1.00 26.92 406 ASP A N 1
ATOM 3354 C CA . ASP A 1 406 ? -13.478 -10.645 2.233 1.00 26.92 406 ASP A CA 1
ATOM 3355 C C . ASP A 1 406 ? -12.865 -11.973 2.715 1.00 26.92 406 ASP A C 1
ATOM 3357 O O . ASP A 1 406 ? -12.218 -12.700 1.961 1.00 26.92 406 ASP A O 1
ATOM 3361 N N . THR A 1 407 ? -12.972 -12.263 4.010 1.00 30.08 407 THR A N 1
ATOM 3362 C CA . THR A 1 407 ? -12.542 -13.547 4.568 1.00 30.08 407 THR A CA 1
ATOM 3363 C C . THR A 1 407 ? -13.592 -14.635 4.315 1.00 30.08 407 THR A C 1
ATOM 3365 O O . THR A 1 407 ? -13.299 -15.807 4.560 1.00 30.08 407 THR A O 1
ATOM 3368 N N . ASP A 1 408 ? -14.739 -14.315 3.685 1.00 27.70 408 ASP A N 1
ATOM 3369 C CA . ASP A 1 408 ? -15.651 -15.328 3.131 1.00 27.70 408 ASP A CA 1
ATOM 3370 C C . ASP A 1 408 ? -15.058 -16.072 1.918 1.00 27.70 408 ASP A C 1
ATOM 3372 O O . ASP A 1 408 ? -15.646 -17.049 1.452 1.00 27.70 408 ASP A O 1
ATOM 3376 N N . PHE A 1 409 ? -13.848 -15.727 1.453 1.00 34.22 409 PHE A N 1
ATOM 3377 C CA . PHE A 1 409 ? -13.094 -16.553 0.497 1.00 34.22 409 PHE A CA 1
ATOM 3378 C C . PHE A 1 409 ? -12.665 -17.932 1.045 1.00 34.22 409 PHE A C 1
ATOM 3380 O O . PHE A 1 409 ? -12.182 -18.755 0.266 1.00 34.22 409 PHE A O 1
ATOM 3387 N N . PHE A 1 410 ? -12.838 -18.209 2.345 1.00 33.75 410 PHE A N 1
ATOM 3388 C CA . PHE A 1 410 ? -12.437 -19.476 2.980 1.00 33.75 410 PHE A CA 1
ATOM 3389 C C . PHE A 1 410 ? -13.557 -20.224 3.716 1.00 33.75 410 PHE A C 1
ATOM 3391 O O . PHE A 1 410 ? -13.275 -21.191 4.427 1.00 33.75 410 PHE A O 1
ATOM 3398 N N . LYS A 1 411 ? -14.829 -19.865 3.507 1.00 32.94 411 LYS A N 1
ATOM 3399 C CA . LYS A 1 411 ? -15.900 -20.858 3.668 1.00 32.94 411 LYS A CA 1
ATOM 3400 C C . LYS A 1 411 ? -15.997 -21.632 2.356 1.00 32.94 411 LYS A C 1
ATOM 3402 O O . LYS A 1 411 ? -16.222 -20.999 1.323 1.00 32.94 411 LYS A O 1
ATOM 3407 N N . PRO A 1 412 ? -15.837 -22.966 2.346 1.00 34.41 412 PRO A N 1
ATOM 3408 C CA . PRO A 1 412 ? -16.051 -23.727 1.129 1.00 34.41 412 PRO A CA 1
ATOM 3409 C C . PRO A 1 412 ? -17.518 -23.563 0.719 1.00 34.41 412 PRO A C 1
ATOM 3411 O O . PRO A 1 412 ? -18.412 -24.174 1.297 1.00 34.41 412 PRO A O 1
ATOM 3414 N N . LYS A 1 413 ? -17.788 -22.719 -0.280 1.00 42.12 413 LYS A N 1
ATOM 3415 C CA . LYS A 1 413 ? -18.991 -22.887 -1.093 1.00 42.12 413 LYS A CA 1
ATOM 3416 C C . LYS A 1 413 ? -18.735 -24.123 -1.937 1.00 42.12 413 LYS A C 1
ATOM 3418 O O . LYS A 1 413 ? -17.718 -24.185 -2.631 1.00 42.12 413 LYS A O 1
ATOM 3423 N N . GLU A 1 414 ? -19.618 -25.115 -1.842 1.00 39.62 414 GLU A N 1
ATOM 3424 C CA . GLU A 1 414 ? -19.609 -26.200 -2.817 1.00 39.62 414 GLU A CA 1
ATOM 3425 C C . GLU A 1 414 ? -19.622 -25.569 -4.216 1.00 39.62 414 GLU A C 1
ATOM 3427 O O . GLU A 1 414 ? -20.396 -24.632 -4.458 1.00 39.62 414 GLU A O 1
ATOM 3432 N N . PRO A 1 415 ? -18.713 -25.985 -5.110 1.00 40.19 415 PRO A N 1
ATOM 3433 C CA . PRO A 1 415 ? -18.699 -25.454 -6.458 1.00 40.19 415 PRO A CA 1
ATOM 3434 C C . PRO A 1 415 ? -20.067 -25.727 -7.084 1.00 40.19 415 PRO A C 1
ATOM 3436 O O . PRO A 1 415 ? -20.610 -26.820 -6.965 1.00 40.19 415 PRO A O 1
ATOM 3439 N N . ALA A 1 416 ? -20.630 -24.723 -7.754 1.00 43.28 416 ALA A N 1
ATOM 3440 C CA . ALA A 1 416 ? -21.955 -24.796 -8.376 1.00 43.28 416 ALA A CA 1
ATOM 3441 C C . ALA A 1 416 ? -22.047 -25.818 -9.534 1.00 43.28 416 ALA A C 1
ATOM 3443 O O . ALA A 1 416 ? -23.077 -25.907 -10.198 1.00 43.28 416 ALA A O 1
ATOM 3444 N N . ASP A 1 417 ? -20.972 -26.567 -9.779 1.00 40.75 417 ASP A N 1
ATOM 3445 C CA . ASP A 1 417 ? -20.855 -27.596 -10.797 1.00 40.75 417 ASP A CA 1
ATOM 3446 C C . ASP A 1 417 ? -20.885 -28.973 -10.118 1.00 40.75 417 ASP A C 1
ATOM 3448 O O . ASP A 1 417 ? -20.040 -29.293 -9.278 1.00 40.75 417 ASP A O 1
ATOM 3452 N N . SER A 1 418 ? -21.881 -29.788 -10.462 1.00 40.91 418 SER A N 1
ATOM 3453 C CA . SER A 1 418 ? -22.300 -31.005 -9.750 1.00 40.91 418 SER A CA 1
ATOM 3454 C C . SER A 1 418 ? -21.282 -32.159 -9.725 1.00 40.91 418 SER A C 1
ATOM 3456 O O . SER A 1 418 ? -21.625 -33.254 -9.284 1.00 40.91 418 SER A O 1
ATOM 3458 N N . ASN A 1 419 ? -20.039 -31.935 -10.161 1.00 43.94 419 ASN A N 1
ATOM 3459 C CA . ASN A 1 419 ? -18.996 -32.958 -10.261 1.00 43.94 419 ASN A CA 1
ATOM 3460 C C . ASN A 1 419 ? -17.699 -32.657 -9.481 1.00 43.94 419 ASN A C 1
ATOM 3462 O O . ASN A 1 419 ? -16.801 -33.495 -9.500 1.00 43.94 419 ASN A O 1
ATOM 3466 N N . LEU A 1 420 ? -17.581 -31.534 -8.755 1.00 44.06 420 LEU A N 1
ATOM 3467 C CA . LEU A 1 420 ? -16.455 -31.308 -7.831 1.00 44.06 420 LEU A CA 1
ATOM 3468 C C . LEU A 1 420 ? -16.923 -31.387 -6.370 1.00 44.06 420 LEU A C 1
ATOM 3470 O O . LEU A 1 420 ? -17.477 -30.438 -5.823 1.00 44.06 420 LEU A O 1
ATOM 3474 N N . LYS A 1 421 ? -16.651 -32.510 -5.703 1.00 49.94 421 LYS A N 1
ATOM 3475 C CA . LYS A 1 421 ? -16.777 -32.631 -4.243 1.00 49.94 421 LYS A CA 1
ATOM 3476 C C . LYS A 1 421 ? -15.393 -32.556 -3.609 1.00 49.94 421 LYS A C 1
ATOM 3478 O O . LYS A 1 421 ? -14.462 -33.201 -4.082 1.00 49.94 421 LYS A O 1
ATOM 3483 N N . TRP A 1 422 ? -15.263 -31.777 -2.537 1.00 50.16 422 TRP A N 1
ATOM 3484 C CA . TRP A 1 422 ? -14.048 -31.743 -1.721 1.00 50.16 422 TRP A CA 1
ATOM 3485 C C . TRP A 1 422 ? -13.736 -33.146 -1.185 1.00 50.16 422 TRP A C 1
ATOM 3487 O O . TRP A 1 422 ? -14.621 -33.774 -0.598 1.00 50.16 422 TRP A O 1
ATOM 3497 N N . ASN A 1 423 ? -12.496 -33.609 -1.374 1.00 67.25 423 ASN A N 1
ATOM 3498 C CA . ASN A 1 423 ? -12.012 -34.870 -0.811 1.00 67.25 423 ASN A CA 1
ATOM 3499 C C . ASN A 1 423 ? -12.027 -34.801 0.729 1.00 67.25 423 ASN A C 1
ATOM 3501 O O . ASN A 1 423 ? -11.755 -33.751 1.319 1.00 67.25 423 ASN A O 1
ATOM 3505 N N . ASP A 1 424 ? -12.332 -35.921 1.375 1.00 72.75 424 ASP A N 1
ATOM 3506 C CA . ASP A 1 424 ? -12.420 -36.067 2.826 1.00 72.75 424 ASP A CA 1
ATOM 3507 C C . ASP A 1 424 ? -11.088 -35.732 3.522 1.00 72.75 424 ASP A C 1
ATOM 3509 O O . ASP A 1 424 ? -11.097 -35.145 4.605 1.00 72.75 424 ASP A O 1
ATOM 3513 N N . ASN A 1 425 ? -9.946 -35.952 2.859 1.00 68.75 425 ASN A N 1
ATOM 3514 C CA . ASN A 1 425 ? -8.625 -35.549 3.366 1.00 68.75 425 ASN A CA 1
ATOM 3515 C C . ASN A 1 425 ? -8.464 -34.021 3.472 1.00 68.75 425 ASN A C 1
ATOM 3517 O O . ASN A 1 425 ? -7.885 -33.526 4.440 1.00 68.75 425 ASN A O 1
ATOM 3521 N N . TYR A 1 426 ? -9.021 -33.255 2.526 1.00 63.62 426 TYR A N 1
ATOM 3522 C CA . TYR A 1 426 ? -9.005 -31.789 2.591 1.00 63.62 426 TYR A CA 1
ATOM 3523 C C . TYR A 1 426 ? -9.917 -31.269 3.706 1.00 63.62 426 TYR A C 1
ATOM 3525 O O . TYR A 1 426 ? -9.531 -30.365 4.443 1.00 63.62 426 TYR A O 1
ATOM 3533 N N . LYS A 1 427 ? -11.116 -31.850 3.854 1.00 71.69 427 LYS A N 1
ATOM 3534 C CA . LYS A 1 427 ? -12.052 -31.483 4.931 1.00 71.69 427 LYS A CA 1
ATOM 3535 C C . LYS A 1 427 ? -11.445 -31.753 6.306 1.00 71.69 427 LYS A C 1
ATOM 3537 O O . LYS A 1 427 ? -11.470 -30.877 7.159 1.00 71.69 427 LYS A O 1
ATOM 3542 N N . THR A 1 428 ? -10.814 -32.915 6.462 1.00 74.12 428 THR A N 1
ATOM 3543 C CA . THR A 1 428 ? -10.127 -33.310 7.697 1.00 74.12 428 THR A CA 1
ATOM 3544 C C . THR A 1 428 ? -8.992 -32.341 8.036 1.00 74.12 428 THR A C 1
ATOM 3546 O O . THR A 1 428 ? -8.911 -31.858 9.161 1.00 74.12 428 THR A O 1
ATOM 3549 N N . ALA A 1 429 ? -8.150 -31.978 7.059 1.00 67.75 429 ALA A N 1
ATOM 3550 C CA . ALA A 1 429 ? -7.090 -30.995 7.282 1.00 67.75 429 ALA A CA 1
ATOM 3551 C C . ALA A 1 429 ? -7.649 -29.607 7.646 1.00 67.75 429 ALA A C 1
ATOM 3553 O O . ALA A 1 429 ? -7.124 -28.947 8.538 1.00 67.75 429 ALA A O 1
ATOM 3554 N N . TYR A 1 430 ? -8.7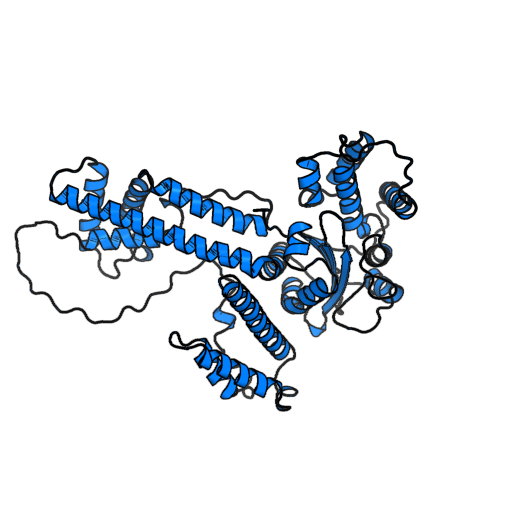28 -29.170 6.989 1.00 63.31 430 TYR A N 1
ATOM 3555 C CA . TYR A 1 430 ? -9.393 -27.899 7.281 1.00 63.31 430 TYR A CA 1
ATOM 3556 C C . TYR A 1 430 ? -9.956 -27.857 8.709 1.00 63.31 430 TYR A C 1
ATOM 3558 O O . TYR A 1 430 ? -9.733 -26.882 9.425 1.00 63.31 430 TYR A O 1
ATOM 3566 N N . GLU A 1 431 ? -10.629 -28.920 9.151 1.00 74.06 431 GLU A N 1
ATOM 3567 C CA . GLU A 1 431 ? -11.140 -29.044 10.521 1.00 74.06 431 GLU A CA 1
ATOM 3568 C C . GLU A 1 431 ? -10.001 -28.996 11.550 1.00 74.06 431 GLU A C 1
ATOM 3570 O O . GLU A 1 431 ? -10.077 -28.227 12.505 1.00 74.06 431 GLU A O 1
ATOM 3575 N N . MET A 1 432 ? -8.899 -29.712 11.299 1.00 68.44 432 MET A N 1
ATOM 3576 C CA . MET A 1 432 ? -7.706 -29.690 12.157 1.00 68.44 432 MET A CA 1
ATOM 3577 C C . MET A 1 432 ? -7.063 -28.298 12.255 1.00 68.44 432 MET A C 1
ATOM 3579 O O . MET A 1 432 ? -6.528 -27.945 13.301 1.00 68.44 432 MET A O 1
ATOM 3583 N N . ILE A 1 433 ? -7.105 -27.489 11.194 1.00 60.69 433 ILE A N 1
ATOM 3584 C CA . ILE A 1 433 ? -6.504 -26.143 11.181 1.00 60.69 433 ILE A CA 1
ATOM 3585 C C . ILE A 1 433 ? -7.389 -25.117 11.902 1.00 60.69 433 ILE A C 1
ATOM 3587 O O . ILE A 1 433 ? -6.879 -24.137 12.446 1.00 60.69 433 ILE A O 1
ATOM 3591 N N . HIS A 1 434 ? -8.708 -25.311 11.870 1.00 53.28 434 HIS A N 1
ATOM 3592 C CA . HIS A 1 434 ? -9.683 -24.337 12.359 1.00 53.28 434 HIS A CA 1
ATOM 3593 C C . HIS A 1 434 ? -10.273 -24.667 13.737 1.00 53.28 434 HIS A C 1
ATOM 3595 O O . HIS A 1 434 ? -10.988 -23.830 14.299 1.00 53.28 434 HIS A O 1
ATOM 3601 N N . ASP A 1 435 ? -9.956 -25.829 14.314 1.00 60.56 435 ASP A N 1
ATOM 3602 C CA . ASP A 1 435 ? -10.272 -26.127 15.709 1.00 60.56 435 ASP A CA 1
ATOM 3603 C C . ASP A 1 435 ? -9.359 -25.330 16.661 1.00 60.56 435 ASP A C 1
ATOM 3605 O O . ASP A 1 435 ? -8.131 -25.342 16.583 1.00 60.56 435 ASP A O 1
ATOM 3609 N N . LYS A 1 436 ? -9.984 -24.624 17.611 1.00 52.75 436 LYS A N 1
ATOM 3610 C CA . LYS A 1 436 ? -9.302 -23.820 18.638 1.00 52.75 436 LYS A CA 1
ATOM 3611 C C . LYS A 1 436 ? -8.570 -24.679 19.677 1.00 52.75 436 LYS A C 1
ATOM 3613 O O . LYS A 1 436 ? -7.876 -24.120 20.524 1.00 52.75 436 LYS A O 1
ATOM 3618 N N . ARG A 1 437 ? -8.768 -26.001 19.656 1.00 62.72 437 ARG A N 1
ATOM 3619 C CA . ARG A 1 437 ? -8.141 -26.977 20.560 1.00 62.72 437 ARG A CA 1
ATOM 3620 C C . ARG A 1 437 ? -6.964 -27.723 19.930 1.00 62.72 437 ARG A C 1
ATOM 3622 O O . ARG A 1 437 ? -6.333 -28.498 20.638 1.00 62.72 437 ARG A O 1
ATOM 3629 N N . SER A 1 438 ? -6.678 -27.497 18.649 1.00 61.75 438 SER A N 1
ATOM 3630 C CA . SER A 1 438 ? -5.616 -28.200 17.927 1.00 61.75 438 SER A CA 1
ATOM 3631 C C . SER A 1 438 ? -4.228 -27.899 18.486 1.00 61.75 438 SER A C 1
ATOM 3633 O O . SER A 1 438 ? -3.854 -26.739 18.692 1.00 61.75 438 SER A O 1
ATOM 3635 N N . GLU A 1 439 ? -3.437 -28.951 18.667 1.00 60.16 439 GLU A N 1
ATOM 3636 C CA . GLU A 1 439 ? -2.048 -28.907 19.107 1.00 60.16 439 GLU A CA 1
ATOM 3637 C C . GLU A 1 439 ? -1.085 -29.017 17.912 1.00 60.16 439 GLU A C 1
ATOM 3639 O O . GLU A 1 439 ? -1.470 -29.292 16.776 1.00 60.16 439 GLU A O 1
ATOM 3644 N N . LEU A 1 440 ? 0.217 -28.809 18.140 1.00 49.81 440 LEU A N 1
ATOM 3645 C CA . LEU A 1 440 ? 1.241 -28.803 17.080 1.00 49.81 440 LEU A CA 1
ATOM 3646 C C . LEU A 1 440 ? 1.237 -30.075 16.209 1.00 49.81 440 LEU A C 1
ATOM 3648 O O . LEU A 1 440 ? 1.570 -30.016 15.022 1.00 49.81 440 LEU A O 1
ATOM 3652 N N . GLN A 1 441 ? 0.874 -31.212 16.803 1.00 56.16 441 GLN A N 1
ATOM 3653 C CA . GLN A 1 441 ? 0.796 -32.499 16.123 1.00 56.16 441 GLN A CA 1
ATOM 3654 C C . GLN A 1 441 ? -0.354 -32.541 15.101 1.00 56.16 441 GLN A C 1
ATOM 3656 O O . GLN A 1 441 ? -0.180 -33.105 14.021 1.00 56.16 441 GLN A O 1
ATOM 3661 N N . ASP A 1 442 ? -1.470 -31.867 15.383 1.00 56.22 442 ASP A N 1
ATOM 3662 C CA . ASP A 1 442 ? -2.638 -31.800 14.498 1.00 56.22 442 ASP A CA 1
ATOM 3663 C C . ASP A 1 442 ? -2.338 -30.963 13.251 1.00 56.22 442 ASP A C 1
ATOM 3665 O O . ASP A 1 442 ? -2.669 -31.352 12.132 1.00 56.22 442 ASP A O 1
ATOM 3669 N N . TYR A 1 443 ? -1.600 -29.858 13.407 1.00 50.50 443 TYR A N 1
ATOM 3670 C CA . TYR A 1 443 ? -1.146 -29.048 12.269 1.00 50.50 443 TYR A CA 1
ATOM 3671 C C . TYR A 1 443 ? -0.130 -29.788 11.387 1.00 50.50 443 TYR A C 1
ATOM 3673 O O . TYR A 1 443 ? -0.151 -29.639 10.165 1.00 50.50 443 TYR A O 1
ATOM 3681 N N . LEU A 1 444 ? 0.750 -30.601 11.986 1.00 57.38 444 LEU A N 1
ATOM 3682 C CA . LEU A 1 444 ? 1.678 -31.475 11.257 1.00 57.38 444 LEU A CA 1
ATOM 3683 C C . LEU A 1 444 ? 0.935 -32.551 10.459 1.00 57.38 444 LEU A C 1
ATOM 3685 O O . LEU A 1 444 ? 1.304 -32.861 9.327 1.00 57.38 444 LEU A O 1
ATOM 3689 N N . GLN A 1 445 ? -0.123 -33.106 11.041 1.00 67.50 445 GLN A N 1
ATOM 3690 C CA . GLN A 1 445 ? -0.948 -34.116 10.397 1.00 67.50 445 GLN A CA 1
ATOM 3691 C C . GLN A 1 445 ? -1.802 -33.516 9.271 1.00 67.50 445 GLN A C 1
ATOM 3693 O O . GLN A 1 445 ? -1.883 -34.102 8.193 1.00 67.50 445 GLN A O 1
ATOM 3698 N N . ALA A 1 446 ? -2.331 -32.304 9.459 1.00 65.31 446 ALA A N 1
ATOM 3699 C CA . ALA A 1 446 ? -2.993 -31.536 8.408 1.00 65.31 446 ALA A CA 1
ATOM 3700 C C . ALA A 1 446 ? -2.039 -31.199 7.244 1.00 65.31 446 ALA A C 1
ATOM 3702 O O . ALA A 1 446 ? -2.418 -31.324 6.081 1.00 65.31 446 ALA A O 1
ATOM 3703 N N . GLU A 1 447 ? -0.785 -30.827 7.533 1.00 60.34 447 GLU A N 1
ATOM 3704 C CA . GLU A 1 447 ? 0.251 -30.595 6.514 1.00 60.34 447 GLU A CA 1
ATOM 3705 C C . GLU A 1 447 ? 0.536 -31.869 5.702 1.00 60.34 447 GLU A C 1
ATOM 3707 O O . GLU A 1 447 ? 0.561 -31.817 4.472 1.00 60.34 447 GLU A O 1
ATOM 3712 N N . LEU A 1 448 ? 0.685 -33.020 6.365 1.00 69.31 448 LEU A N 1
ATOM 3713 C CA . LEU A 1 448 ? 0.899 -34.312 5.703 1.00 69.31 448 LEU A CA 1
ATOM 3714 C C . LEU A 1 448 ? -0.282 -34.719 4.816 1.00 69.31 448 LEU A C 1
ATOM 3716 O O . LEU A 1 448 ? -0.064 -35.162 3.689 1.00 69.31 448 LEU A O 1
ATOM 3720 N N . LEU A 1 449 ? -1.520 -34.527 5.283 1.00 70.00 449 LEU A N 1
ATOM 3721 C CA . LEU A 1 449 ? -2.723 -34.799 4.491 1.00 70.00 449 LEU A CA 1
ATOM 3722 C C . LEU A 1 449 ? -2.745 -33.936 3.223 1.00 70.00 449 LEU A C 1
ATOM 3724 O O . LEU A 1 449 ? -2.892 -34.464 2.123 1.00 70.00 449 LEU A O 1
ATOM 3728 N N . LEU A 1 450 ? -2.500 -32.630 3.350 1.00 67.69 450 LEU A N 1
ATOM 3729 C CA . LEU A 1 450 ? -2.492 -31.704 2.214 1.00 67.69 450 LEU A CA 1
ATOM 3730 C C . LEU A 1 450 ? -1.346 -31.971 1.224 1.00 67.69 450 LEU A C 1
ATOM 3732 O O . LEU A 1 450 ? -1.527 -31.788 0.019 1.00 67.69 450 LEU A O 1
ATOM 3736 N N . LEU A 1 451 ? -0.182 -32.412 1.709 1.00 61.25 451 LEU A N 1
ATOM 3737 C CA . LEU A 1 451 ? 0.954 -32.795 0.865 1.00 61.25 451 LEU A CA 1
ATOM 3738 C C . LEU A 1 451 ? 0.709 -34.118 0.133 1.00 61.25 451 LEU A C 1
ATOM 3740 O O . LEU A 1 451 ? 0.968 -34.193 -1.064 1.00 61.25 451 LEU A O 1
ATOM 3744 N N . SER A 1 452 ? 0.158 -35.125 0.818 1.00 65.31 452 SER A N 1
ATOM 3745 C CA . SER A 1 452 ? -0.157 -36.427 0.212 1.00 65.31 452 SER A CA 1
ATOM 3746 C C . SER A 1 452 ? -1.186 -36.308 -0.914 1.00 65.31 452 SER A C 1
ATOM 3748 O O . SER A 1 452 ? -1.050 -36.942 -1.959 1.00 65.31 452 SER A O 1
ATOM 3750 N N . GLU A 1 453 ? -2.164 -35.416 -0.751 1.00 61.97 453 GLU A N 1
ATOM 3751 C CA . GLU A 1 453 ? -3.120 -35.088 -1.801 1.00 61.97 453 GLU A CA 1
ATOM 3752 C C . GLU A 1 453 ? -2.415 -34.433 -2.991 1.00 61.97 453 GLU A C 1
ATOM 3754 O O . GLU A 1 453 ? -2.580 -34.882 -4.125 1.00 61.97 453 GLU A O 1
ATOM 3759 N N . ALA A 1 454 ? -1.561 -33.436 -2.739 1.00 56.25 454 ALA A N 1
ATOM 3760 C CA . ALA A 1 454 ? -0.815 -32.719 -3.774 1.00 56.25 454 ALA A CA 1
ATOM 3761 C C . ALA A 1 454 ? 0.140 -33.603 -4.604 1.00 56.25 454 ALA A C 1
ATOM 3763 O O . ALA A 1 454 ? 0.512 -33.202 -5.709 1.00 56.25 454 ALA A O 1
ATOM 3764 N N . GLU A 1 455 ? 0.533 -34.768 -4.084 1.00 54.59 455 GLU A N 1
ATOM 3765 C CA . GLU A 1 455 ? 1.400 -35.750 -4.747 1.00 54.59 455 GLU A CA 1
ATOM 3766 C C . GLU A 1 455 ? 0.626 -36.860 -5.482 1.00 54.59 455 GLU A C 1
ATOM 3768 O O . GLU A 1 455 ? 1.202 -37.547 -6.325 1.00 54.59 455 GLU A O 1
ATOM 3773 N N . SER A 1 456 ? -0.678 -37.024 -5.229 1.00 53.41 456 SER A N 1
ATOM 3774 C CA . SER A 1 456 ? -1.496 -38.013 -5.938 1.00 53.41 456 SER A CA 1
ATOM 3775 C C . SER A 1 456 ? -1.870 -37.525 -7.349 1.00 53.41 456 SER A C 1
ATOM 3777 O O . SER A 1 456 ? -2.391 -36.425 -7.545 1.00 53.41 456 SER A O 1
ATOM 3779 N N . GLU A 1 457 ? -1.639 -38.360 -8.369 1.00 42.84 457 GLU A N 1
ATOM 3780 C CA . GLU A 1 457 ? -1.888 -38.042 -9.790 1.00 42.84 457 GLU A CA 1
ATOM 3781 C C . GLU A 1 457 ? -3.360 -37.702 -10.123 1.00 42.84 457 GLU A C 1
ATOM 3783 O O . GLU A 1 457 ? -3.654 -37.210 -11.213 1.00 42.84 457 GLU A O 1
ATOM 3788 N N . MET A 1 458 ? -4.295 -37.879 -9.181 1.00 39.56 458 MET A N 1
ATOM 3789 C CA . MET A 1 458 ? -5.712 -37.531 -9.345 1.00 39.56 458 MET A CA 1
ATOM 3790 C C . MET A 1 458 ? -5.989 -36.015 -9.270 1.00 39.56 458 MET A C 1
ATOM 3792 O O . MET A 1 458 ? -7.095 -35.565 -9.570 1.00 39.56 458 MET A O 1
ATOM 3796 N N . LEU A 1 459 ? -4.984 -35.204 -8.921 1.00 37.44 459 LEU A N 1
ATOM 3797 C CA . LEU A 1 459 ? -5.094 -33.746 -8.808 1.00 37.44 459 LEU A CA 1
ATOM 3798 C C . LEU A 1 459 ? -4.707 -32.973 -10.080 1.00 37.44 459 LEU A C 1
ATOM 3800 O O . LEU A 1 459 ? -5.061 -31.802 -10.208 1.00 37.44 459 LEU A O 1
ATOM 3804 N N . LEU A 1 460 ? -4.071 -33.626 -11.060 1.00 35.44 460 LEU A N 1
ATOM 3805 C CA . LEU A 1 460 ? -3.776 -33.019 -12.368 1.00 35.44 460 LEU A CA 1
ATOM 3806 C C . LEU A 1 460 ? -5.014 -32.901 -13.275 1.00 35.44 460 LEU A C 1
ATOM 3808 O O . LEU A 1 460 ? -5.003 -32.101 -14.208 1.00 35.44 460 LEU A O 1
ATOM 3812 N N . LEU A 1 461 ? -6.082 -33.657 -12.996 1.00 35.03 461 LEU A N 1
ATOM 3813 C CA . LEU A 1 461 ? -7.314 -33.661 -13.798 1.00 35.03 461 LEU A CA 1
ATOM 3814 C C . LEU A 1 461 ? -8.487 -32.899 -13.159 1.00 35.03 461 LEU A C 1
ATOM 3816 O O . LEU A 1 461 ? -9.402 -32.511 -13.882 1.00 35.03 461 LEU A O 1
ATOM 3820 N N . CYS A 1 462 ? -8.467 -32.647 -11.843 1.00 35.00 462 CYS A N 1
ATOM 3821 C CA . CYS A 1 462 ? -9.662 -32.195 -11.115 1.00 35.00 462 CYS A CA 1
ATOM 3822 C C . CYS A 1 462 ? -9.558 -30.824 -10.425 1.00 35.00 462 CYS A C 1
ATOM 3824 O O . CYS A 1 462 ? -10.583 -30.327 -9.964 1.00 35.00 462 CYS A O 1
ATOM 3826 N N . LEU A 1 463 ? -8.393 -30.163 -10.381 1.00 35.19 463 LEU A N 1
ATOM 3827 C CA . LEU A 1 463 ? -8.292 -28.772 -9.922 1.00 35.19 463 LEU A CA 1
ATOM 3828 C C . LEU A 1 463 ? -7.625 -27.878 -10.974 1.00 35.19 463 LEU A C 1
ATOM 3830 O O . LEU A 1 463 ? -6.531 -28.146 -11.458 1.00 35.19 463 LEU A O 1
ATOM 3834 N N . ASN A 1 464 ? -8.292 -26.765 -11.283 1.00 40.88 464 ASN A N 1
ATOM 3835 C CA . ASN A 1 464 ? -7.714 -25.590 -11.931 1.00 40.88 464 ASN A CA 1
ATOM 3836 C C . ASN A 1 464 ? -6.335 -25.266 -11.304 1.00 40.88 464 ASN A C 1
ATOM 3838 O O . ASN A 1 464 ? -6.209 -25.195 -10.081 1.00 40.88 464 ASN A O 1
ATOM 3842 N N . TRP A 1 465 ? -5.322 -25.045 -12.151 1.00 37.22 465 TRP A N 1
ATOM 3843 C CA . TRP A 1 465 ? -3.954 -24.615 -11.816 1.00 37.22 465 TRP A CA 1
ATOM 3844 C C . TRP A 1 465 ? -3.869 -23.563 -10.687 1.00 37.22 465 TRP A C 1
ATOM 3846 O O . TRP A 1 465 ? -2.959 -23.613 -9.858 1.00 37.22 465 TRP A O 1
ATOM 3856 N N . GLU A 1 466 ? -4.842 -22.652 -10.597 1.00 36.28 466 GLU A N 1
ATOM 3857 C CA . GLU A 1 466 ? -4.975 -21.647 -9.533 1.00 36.28 466 GLU A CA 1
ATOM 3858 C C . GLU A 1 466 ? -5.086 -22.251 -8.127 1.00 36.28 466 GLU A C 1
ATOM 3860 O O . GLU A 1 466 ? -4.458 -21.746 -7.194 1.00 36.28 466 GLU A O 1
ATOM 3865 N N . SER A 1 467 ? -5.837 -23.339 -7.956 1.00 40.38 467 SER A N 1
ATOM 3866 C CA . SER A 1 467 ? -6.021 -23.998 -6.658 1.00 40.38 467 SER A CA 1
ATOM 3867 C C . SER A 1 467 ? -4.745 -24.716 -6.218 1.00 40.38 467 SER A C 1
ATOM 3869 O O . SER A 1 467 ? -4.336 -24.592 -5.063 1.00 40.38 467 SER A O 1
ATOM 3871 N N . CYS A 1 468 ? -4.047 -25.378 -7.149 1.00 39.53 468 CYS A N 1
ATOM 3872 C CA . CYS A 1 468 ? -2.743 -25.993 -6.883 1.00 39.53 468 CYS A CA 1
ATOM 3873 C C . CYS A 1 468 ? -1.671 -24.951 -6.527 1.00 39.53 468 CYS A C 1
ATOM 3875 O O . CYS A 1 468 ? -0.873 -25.174 -5.615 1.00 39.53 468 CYS A O 1
ATOM 3877 N N . MET A 1 469 ? -1.654 -23.796 -7.201 1.00 42.06 469 MET A N 1
ATOM 3878 C CA . MET A 1 469 ? -0.704 -22.717 -6.904 1.00 42.06 469 MET A CA 1
ATOM 3879 C C . MET A 1 469 ? -0.990 -22.046 -5.555 1.00 42.06 469 MET A C 1
ATOM 3881 O O . MET A 1 469 ? -0.052 -21.752 -4.809 1.00 42.06 469 MET A O 1
ATOM 3885 N N . ARG A 1 470 ? -2.268 -21.866 -5.192 1.00 43.31 470 ARG A N 1
ATOM 3886 C CA . ARG A 1 470 ? -2.676 -21.344 -3.876 1.00 43.31 470 ARG A CA 1
ATOM 3887 C C . ARG A 1 470 ? -2.317 -22.303 -2.740 1.00 43.31 470 ARG A C 1
ATOM 3889 O O . ARG A 1 470 ? -1.754 -21.851 -1.747 1.00 43.31 470 ARG A O 1
ATOM 3896 N N . LEU A 1 471 ? -2.537 -23.608 -2.913 1.00 42.75 471 LEU A N 1
ATOM 3897 C CA . LEU A 1 471 ? -2.133 -24.641 -1.948 1.00 42.75 471 LEU A CA 1
ATOM 3898 C C . LEU A 1 471 ? -0.609 -24.700 -1.766 1.00 42.75 471 LEU A C 1
ATOM 3900 O O . LEU A 1 471 ? -0.121 -24.663 -0.637 1.00 42.75 471 LEU A O 1
ATOM 3904 N N . LYS A 1 472 ? 0.165 -24.684 -2.861 1.00 42.09 472 LYS A N 1
ATOM 3905 C CA . LYS A 1 472 ? 1.639 -24.635 -2.799 1.00 42.09 472 LYS A CA 1
ATOM 3906 C C . LYS A 1 472 ? 2.157 -23.345 -2.152 1.00 42.09 472 LYS A C 1
ATOM 3908 O O . LYS A 1 472 ? 3.143 -23.378 -1.415 1.00 42.09 472 LYS A O 1
ATOM 3913 N N . SER A 1 473 ? 1.506 -22.208 -2.407 1.00 43.66 473 SER A N 1
ATOM 3914 C CA . SER A 1 473 ? 1.842 -20.919 -1.789 1.00 43.66 473 SER A CA 1
ATOM 3915 C C . SER A 1 473 ? 1.528 -20.904 -0.290 1.00 43.66 473 SER A C 1
ATOM 3917 O O . SER A 1 473 ? 2.348 -20.435 0.501 1.00 43.66 473 SER A O 1
ATOM 3919 N N . TRP A 1 474 ? 0.391 -21.475 0.109 1.00 45.12 474 TRP A N 1
ATOM 3920 C CA . TRP A 1 474 ? -0.034 -21.584 1.502 1.00 45.12 474 TRP A CA 1
ATOM 3921 C C . TRP A 1 474 ? 0.881 -22.518 2.313 1.00 45.12 474 TRP A C 1
ATOM 3923 O O . TRP A 1 474 ? 1.392 -22.113 3.357 1.00 45.12 474 TRP A O 1
ATOM 3933 N N . ALA A 1 475 ? 1.229 -23.692 1.774 1.00 42.44 475 ALA A N 1
ATOM 3934 C CA . ALA A 1 475 ? 2.196 -24.604 2.394 1.00 42.44 475 ALA A CA 1
ATOM 3935 C C . ALA A 1 475 ? 3.594 -23.964 2.551 1.00 42.44 475 ALA A C 1
ATOM 3937 O O . ALA A 1 475 ? 4.231 -24.070 3.600 1.00 42.44 475 ALA A O 1
ATOM 3938 N N . LYS A 1 476 ? 4.065 -23.202 1.547 1.00 45.41 476 LYS A N 1
ATOM 3939 C CA . LYS A 1 476 ? 5.325 -22.435 1.648 1.00 45.41 476 LYS A CA 1
ATOM 3940 C C . LYS A 1 476 ? 5.270 -21.324 2.711 1.00 45.41 476 LYS A C 1
ATOM 3942 O O . LYS A 1 476 ? 6.289 -21.070 3.356 1.00 45.41 476 LYS A O 1
ATOM 3947 N N . ARG A 1 477 ? 4.115 -20.673 2.912 1.00 46.16 477 ARG A N 1
ATOM 3948 C CA . ARG A 1 477 ? 3.909 -19.653 3.964 1.00 46.16 477 ARG A CA 1
ATOM 3949 C C . ARG A 1 477 ? 3.968 -20.260 5.369 1.00 46.16 477 ARG A C 1
ATOM 3951 O O . ARG A 1 477 ? 4.667 -19.712 6.219 1.00 46.16 477 ARG A O 1
ATOM 3958 N N . MET A 1 478 ? 3.347 -21.422 5.581 1.00 44.00 478 MET A N 1
ATOM 3959 C CA . MET A 1 478 ? 3.422 -22.164 6.852 1.00 44.00 478 MET A CA 1
ATOM 3960 C C . MET A 1 478 ? 4.871 -22.548 7.200 1.00 44.00 478 MET A C 1
ATOM 3962 O O . MET A 1 478 ? 5.332 -22.322 8.321 1.00 44.00 478 MET A O 1
ATOM 3966 N N . ARG A 1 479 ? 5.647 -23.010 6.209 1.00 40.56 479 ARG A N 1
ATOM 3967 C CA . ARG A 1 479 ? 7.076 -23.340 6.378 1.00 40.56 479 ARG A CA 1
ATOM 3968 C C . ARG A 1 479 ? 7.938 -22.143 6.805 1.00 40.56 479 ARG A C 1
ATOM 3970 O O . ARG A 1 479 ? 8.820 -22.298 7.648 1.00 40.56 479 ARG A O 1
ATOM 3977 N N . ARG A 1 480 ? 7.690 -20.948 6.249 1.00 40.66 480 ARG A N 1
ATOM 3978 C CA . ARG A 1 480 ? 8.412 -19.706 6.610 1.00 40.66 480 ARG A CA 1
ATOM 3979 C C . ARG A 1 480 ? 8.073 -19.212 8.016 1.00 40.66 480 ARG A C 1
ATOM 3981 O O . ARG A 1 480 ? 8.987 -18.858 8.756 1.00 40.66 480 ARG A O 1
ATOM 3988 N N . SER A 1 481 ? 6.796 -19.243 8.398 1.00 42.12 481 SER A N 1
ATOM 3989 C CA . SER A 1 481 ? 6.357 -18.870 9.751 1.00 42.12 481 SER A CA 1
ATOM 3990 C C . SER A 1 481 ? 7.036 -19.740 10.825 1.00 42.12 481 SER A C 1
ATOM 3992 O O . SER A 1 481 ? 7.514 -19.239 11.845 1.00 42.12 481 SER A O 1
ATOM 3994 N N . ARG A 1 482 ? 7.215 -21.037 10.536 1.00 41.78 482 ARG A N 1
ATOM 3995 C CA . ARG A 1 482 ? 7.869 -21.996 11.437 1.00 41.78 482 ARG A CA 1
ATOM 3996 C C . ARG A 1 482 ? 9.387 -21.811 11.553 1.00 41.78 482 ARG A C 1
ATOM 3998 O O . ARG A 1 482 ? 9.917 -21.902 12.654 1.00 41.78 482 ARG A O 1
ATOM 4005 N N . LEU A 1 483 ? 10.086 -21.493 10.459 1.00 34.88 483 LEU A N 1
ATOM 4006 C CA . LEU A 1 483 ? 11.522 -21.166 10.499 1.00 34.88 483 LEU A CA 1
ATOM 4007 C C . LEU A 1 483 ? 11.800 -19.898 11.327 1.00 34.88 483 LEU A C 1
ATOM 4009 O O . LEU A 1 483 ? 12.764 -19.864 12.090 1.00 34.88 483 LEU A O 1
ATOM 4013 N N . ASN A 1 484 ? 10.918 -18.897 11.247 1.00 37.66 484 ASN A N 1
ATOM 4014 C CA . ASN A 1 484 ? 11.019 -17.675 12.051 1.00 37.66 484 ASN A CA 1
ATOM 4015 C C . ASN A 1 484 ? 10.692 -17.911 13.540 1.00 37.66 484 ASN A C 1
ATOM 4017 O O . ASN A 1 484 ? 11.310 -17.293 14.407 1.00 37.66 484 ASN A O 1
ATOM 4021 N N . SER A 1 485 ? 9.770 -18.829 13.849 1.00 35.31 485 SER A N 1
ATOM 4022 C CA . SER A 1 485 ? 9.456 -19.256 15.222 1.00 35.31 485 SER A CA 1
ATOM 4023 C C . SER A 1 485 ? 10.609 -20.045 15.866 1.00 35.31 485 SER A C 1
ATOM 4025 O O . SER A 1 485 ? 11.014 -19.734 16.987 1.00 35.31 485 SER A O 1
ATOM 4027 N N . ILE A 1 486 ? 11.218 -20.985 15.135 1.00 33.75 486 ILE A N 1
ATOM 4028 C CA . ILE A 1 486 ? 12.363 -21.781 15.615 1.00 33.75 486 ILE A CA 1
ATOM 4029 C C . ILE A 1 486 ? 13.617 -20.900 15.785 1.00 33.75 486 ILE A C 1
ATOM 4031 O O . ILE A 1 486 ? 14.333 -21.024 16.777 1.00 33.75 486 ILE A O 1
ATOM 4035 N N . GLY A 1 487 ? 13.848 -19.934 14.887 1.00 32.75 487 GLY A N 1
ATOM 4036 C CA . GLY A 1 487 ? 14.950 -18.967 15.000 1.00 32.75 487 GLY A CA 1
ATOM 4037 C C . GLY A 1 487 ? 14.809 -17.941 16.137 1.00 32.75 487 GLY A C 1
ATOM 4038 O O . GLY A 1 487 ? 15.796 -17.291 16.494 1.00 32.75 487 GLY A O 1
ATOM 4039 N N . LYS A 1 488 ? 13.605 -17.788 16.712 1.00 34.91 488 LYS A N 1
ATOM 4040 C CA . LYS A 1 488 ? 13.380 -17.043 17.962 1.00 34.91 488 LYS A CA 1
ATOM 4041 C C . LYS A 1 488 ? 13.682 -17.906 19.190 1.00 34.91 488 LYS A C 1
ATOM 4043 O O . LYS A 1 488 ? 14.340 -17.421 20.094 1.00 34.91 488 LYS A O 1
ATOM 4048 N N . HIS A 1 489 ? 13.299 -19.185 19.192 1.00 30.66 489 HIS A N 1
ATOM 4049 C CA . HIS A 1 489 ? 13.581 -20.096 20.313 1.00 30.66 489 HIS A CA 1
ATOM 4050 C C . HIS A 1 489 ? 15.059 -20.500 20.455 1.00 30.66 489 HIS A C 1
ATOM 4052 O O . HIS A 1 489 ? 15.502 -20.757 21.567 1.00 30.66 489 HIS A O 1
ATOM 4058 N N . CYS A 1 490 ? 15.852 -20.498 19.380 1.00 29.06 490 CYS A N 1
ATOM 4059 C CA . CYS A 1 490 ? 17.300 -20.739 19.480 1.00 29.06 490 CYS A CA 1
ATOM 4060 C C . CYS A 1 490 ? 18.125 -19.505 19.895 1.00 29.06 490 CYS A C 1
ATOM 4062 O O . CYS A 1 490 ? 19.336 -19.630 20.033 1.00 29.06 490 CYS A O 1
ATOM 4064 N N . ARG A 1 491 ? 17.514 -18.321 20.060 1.00 32.16 491 ARG A N 1
ATOM 4065 C CA . ARG A 1 491 ? 18.202 -17.127 20.593 1.00 32.16 491 ARG A CA 1
ATOM 4066 C C . ARG A 1 491 ? 18.070 -16.960 22.107 1.00 32.16 491 ARG A C 1
ATOM 4068 O O . ARG A 1 491 ? 18.782 -16.135 22.666 1.00 32.16 491 ARG A O 1
ATOM 4075 N N . ASP A 1 492 ? 17.229 -17.779 22.732 1.00 36.69 492 ASP A N 1
ATOM 4076 C CA . ASP A 1 492 ? 17.004 -17.799 24.179 1.00 36.69 492 ASP A CA 1
ATOM 4077 C C . ASP A 1 492 ? 17.615 -19.054 24.850 1.00 36.69 492 ASP A C 1
ATOM 4079 O O . ASP A 1 492 ? 17.213 -19.419 25.954 1.00 36.69 492 ASP A O 1
ATOM 4083 N N . PHE A 1 493 ? 18.597 -19.699 24.198 1.00 31.91 493 PHE A N 1
ATOM 4084 C CA . PHE A 1 493 ? 19.449 -20.756 24.766 1.00 31.91 493 PHE A CA 1
ATOM 4085 C C . PHE A 1 493 ? 20.935 -20.441 24.612 1.00 31.91 493 PHE A C 1
ATOM 4087 O O . PHE A 1 493 ? 21.339 -20.039 23.495 1.00 31.91 493 PHE A O 1
#

Radius of gyration: 29.65 Å; chains: 1; bounding box: 75×63×82 Å

Sequence (493 aa):
MALSQIIVTSRYLKSGNQKSKNKRRNYTKYIAIRETVEMREQNTIDRNNNATQNQQELLSDLLSDFPEAKRYLEYEDFKANPTVENASELISTIIERNADVIGNRQNFVGYMAMRPGVEKRGAHGLFNESDEPIVLDRAANEIANHPGNVWSHVVSLRREDAIRLGYDNSERWRELVMRHIADIAEQTKIPLCNLKWYAAFHDTTHHPHIHLLVYSKSPKQGFLTKQGIDKIRSVFANDIFHDDLQSIYMEQTIRRDELKMESKKYVEELLKKIRENNFHNAKLESLIFTLKKQLDSTNGKKVYGYLKPEVKTTVDEVFKILSQEENVPELYEKWCELERQKYKTYTQKEKEFPPLWENKVFQPVRNMIVQQVLNIQFLVEAIEVAEPELPESFTETEIEIPPQIDTDFFKPKEPADSNLKWNDNYKTAYEMIHDKRSELQDYLQAELLLLSEAESEMLLLCLNWESCMRLKSWAKRMRRSRLNSIGKHCRDF

Secondary structure (DSSP, 8-state):
-----EEEEEEE-PPP-STTHHHHHHHHHHHHHHHH----TT----TTSBPPHHHHHHHHHHHHH-GGGGGSHHHHHHHH--BHHHHHHHHHHHHHHTHHHHS-HHHHHHHHHHSTTB--SSSSSEE-S--SPP-HHHHHHHHHH-SS-EEEEEEEE-HHHHHHHT-SSHHHHHHHHHHTHHHHHHHHT--GGGEEEEEEEE--SS--EEEEEEEESSTT-----HHHHHHHHHHHHHHHTHHHHHHHHHHHHHHHHHHHHHHHHHHHHHHHHHHTT--S-HHHHHHHHHHHHHHHT--S--SGGGS-HHHHHHHHHHHHHHTTSTTHHHHHHHHHHHHHHHHHHH-SS------GGG-GGGHHHHHHHHHHHHT----------PPPPPP-------PPPTTPS-GGGGS-PPPSSTT-PPPHHHHHHHHHHH-TT--HHHHHHHHHHHHHHHHSTTHHHHS-HHHHHHHHHHHHHHHHHHHHHHHHHTT--

Foldseek 3Di:
DPQAAKDKDKDWLDQDDPPPVPVLVVLVVVVVVVQPDPPPPPPPFDQQDAADPVLVVLVVVLCVVPVCLCFDPLVVVCVVRVGNNSSVVSSVVSCLVCVCVSDNQLRNLVCQFAPPQWDHPPPTFKDAPDPDDDDSNVVSVCRNPQLAIKMKMKMKTFPVLCVVLVVQDSVVVRVLCVLCVVLLCVQQVHDSVFKDKMKIWGNDPTMTMMIMMIDGVDRVTGHHDPVSSLSVLVSSLCVSCVVVLVVLVVVLVVLLVVLLVLLLVVLVVQLVCVLVVNDDDPPLVVLLVVLLVQQVPDPDDQALVPGDPVSVVSLLVNVVVSCPDPVNVVSVVVSVVSVQSVVNHRGPDGDDDDRPSPDPVNSVSSRSSSVSSNPDDDPDPDDDDDDDDDDDDDDDDDDDDPDDPPPVVPDDDPPPDPPDDDDPLQVQLVCLVPDPPHDPVSPVSSLVSLVVVLPDPVDVPRDDPVVNSVSVVVSVVVVVVVVVVVVVVVVVD

pLDDT: mean 74.21, std 21.98, range [23.38, 97.38]

=== Feature glossary ===
A reading guide for the features in this record.

Start from the sequence.

  · This is the polypeptide sequence — one letter per residue, N-terminus first. Length ranges from a few dozen residues for small domains to over a thousand for large multi-domain proteins.

Fold it, and you get atomic coordinates and the backbone conformation that goes with them.

  · Structure coordinates are given as an mmCIF _atom_site loop: one row per atom with element, residue name, chain id, sequence number, and x/y/z position in Å. Only the four main-chain atoms per residue are included here; side chains are omitted to keep the record compact.

  · Backbone dihedral angles. Every residue except chain termini has a φ (preceding-C → N → Cα → C) and a ψ (N → Cα → C → next-N). They are reported in degrees following the IUPAC sign convention. Secondary structure is essentially a statement about which (φ, ψ) basin each residue occupies.

  · The SS8 string is DSSP's per-residue secondary-structure call. α-helix (H) means an i→i+4 H-bond ladder; β-strand (E) means the residue participates in a β-sheet; 3₁₀ (G) and π (I) are tighter and wider helices; T/S are turns/bends; '-' is loop.

  · SS3 is a coarse helix/strand/coil call (letters a/b/c) made by the P-SEA algorithm from inter-Cα distances and dihedrals. It is less detailed than DSSP but needs only Cα positions.

Summarize the fold with a handful of shape descriptors and a per-residue structural alphabet.

  · Radius of gyration (Rg) is the root-mean-square distance of Cα atoms from their centroid — a single number for overall size and compactness. A globular domain of N residues has Rg ≈ 2.2·N^0.38 Å; an extended or disordered chain has a much larger Rg. The Cα contact count is the number of residue pairs whose Cα atoms are within 8 Å and are more than four positions apart in sequence — a standard proxy for tertiary packing density. The bounding box is the smallest axis-aligned box enclosing all Cα atoms.

  · The Foldseek 3Di string encodes local tertiary geometry as a 20-letter alphabet — one character per residue — derived from the relative positions of nearby Cα atoms. Unlike the amino-acid sequence, 3Di is a direct function of the 3D structure, so two proteins with the same fold have similar 3Di strings even at low sequence identity.

  · Solvent-accessible surface area (SASA) is the area in Å² traced out by the centre of a 1.4 Å probe sphere (a water molecule) rolled over the protein's van der Waals surface (Shrake–Rupley / Lee–Richards construction). Buried residues have near-zero SASA; fully exposed residues can exceed 200 Å². The total SASA scales roughly with the number of surface residues.

Ask how reliable the model is.

  · pLDDT (predicted Local Distance Difference Test) is AlphaFold's per-residue confidence score, ranging from 0 to 100. Values above 90 indicate high confidence (typically well-packed cores); 70–90 is confident; 50–70 low confidence; below 50 usually means the region is disordered or the prediction is unreliable there. AlphaFold stores pLDDT in the mmCIF B-factor column.

  · B-factor (Debye–Waller factor) reflects atomic displacement in the crystal lattice. It is an experimental observable (units Å²), not a prediction; low values mean the atom is pinned down, high values mean it moves or is heterogeneous across the crystal.

  · Predicted Aligned Error (PAE) is an AlphaFold confidence matrix: entry (i, j) is the expected error in the position of residue j, in ångströms, when the prediction is superimposed on the true structure at residue i. Low PAE within a block of residues means that block is internally rigid and well-predicted; high PAE between two blocks means their relative placement is uncertain even if each block individually is confident.

Place it in context: what it resembles, what it is annotated as, and how it looks.

  · Nearest PDB neighbors are the top structural matches found by Foldseek when searching this structure against the entire Protein Data Bank. Each hit reports a TM-score (0 to 1; >0.5 almost always implies the same fold) and an E-value. These are *structural* homologs — they may share no detectable sequence similarity.

  · Functional annotations link the protein to curated databases. InterPro entries identify conserved domains and families by matching the sequence against member-database signatures (Pfam, PROSITE, CDD, …). Gene Ontology (GO) terms describe molecular function, biological process, and cellular component in a controlled vocabulary. CATH places the structure in a hierarchical fold classification (Class/Architecture/Topology/Homologous-superfamily). The organism is the source species.

  · Three diagnostic plots accompany the record. The Cα contact map visualizes the tertiary structure as a 2D adjacency matrix (8 Å cutoff, sequence-local contacts suppressed). The Ramachandran plot shows the distribution of backbone (φ, ψ) torsions, with points in the α and β basins reflecting secondary structure content. The PAE plot shows AlphaFold's inter-residue confidence as a color matrix.

  · Six rendered views show the 3D structure from the faces of a cube — i.e. along ±x, ±y, ±z. Rendering representation is drawn randomly per protein from cartoon (secondary-structure ribbons), sticks (backbone bonds), or molecular surface; coloring is either N→C rainbow (blue at the N-terminus through red at the C-terminus) or one color per chain.